Protein AF-A0AA96Q4U6-F1 (afdb_monomer_lite)

Secondary structure (DSSP, 8-state):
-HHHHHTHHHH--EEEPPHHHHHHHTTT-TT--TT-EEE-SHHHHHTHHHH--BPPEEEEEE-TTS-EEEEEEEE--B---EEEES--HHHHHHHHHHHHHHHHHHHHHHEES-S-----TT--TTT--EEHHHHHHHHHHTTSS-SSGGGSTT--HHHHHHHHHHHHHHHHHHHHHHHHHT-TTPPPGGGS-HHHHHHHHIIIIIIIIIIS--B-GGG--TTSHHHHHHHTS--S-HHHHHHHHHHTT-B-GGGG--S-S---HHHHHHHHHHHHHHHHHH-HHHHHHHHHHHHHTTSS-HHHHHHHHHHTTSSPP-HHHHHHHHHTSS-HHHHHHHHHHTTSS-HHHHTPSS--EEEEEE-TTT--EEEEEEES---GGGTSBS--HHHHHHHHH-TT-TTS-TTTT--B--GGGGHHHHHHHHHHTTSS-TT--EE--SB-TTS-SS--B-HHHHHHS----EE-HHHHHHTT-HHHHHHHHHHHT-BTTBGGG--HHHHHHHHHHHHHHTT-SS----SS--PPPB---S-HHHHTTT-TT-BB-HHHHHHHHHHHHTTSEEEPP-SEEEEE-TT--EEEE-PPPEEEE----HHHHHHHHHHHHHHHHH-GGGTT-SS--EEEEEEE---SSSPPEEEEEEEESSSS--EEEEEEETT-SSHHHHHHHHHHHHHHHTT-S-HHHH--SSPPPPP-----

Sequence (704 aa):
MRTANIFSHILGYTGKASQEEIDELQKENDEYTTADVIGKSGIEQYMETTLRGHNGSETLFVNNTGKVIEISERTEPTAGNDVYLSIDGEYQKAAYDILEQKIAGILYSKIENIREYVASEKSTASDIKIPIVDVYYALINNNIIDISHFQEDDATDLERSVYAKYLSRQEGVLSSIEAMLNNANAPAYKDASSDMKEYMSYIVNTYLMKTTGILNADKVDTKDATYVDWTKNEVINLSTYLNYAISKGWIDVSRLNLDTKYLNSQEAYTTLVGAIVDGLRTDNEFGKLVYKYMIKNDQLTGREVCLLLFDQKVLSYDDQAISGLQSGTVTAYAFIKEKIRNLEITPAQLALDPCSGSVVMVDPKDGTLLALVSYPGYDNNRLANTVDSAYYAQLNRDLSSPFYNHATQERTAPGSTFKPVSAIAGLEEGVISLGEYITDRGIFEDIQPSSPRCWIYTSSGATHGSINVVQALEHSCNYFFYEVGYRLGMTNSSRDSYNSDTSLARLSKYAKMFGFEDTTGLEIPETTPQFSDQDAVRSAIGQGSHAYSTAQLGRYVAAIANSGTVYDLTLLSKVTDSAGNLVQDYSPSIYNQVNISSTSWNAVHQGMRAVIESTASYKDMQIDAAGKTGTAQQSTSRPNHALFIGYAPYNDPQLALSCRIAFGYTSSNAAEVCRDIMKYYFNLENKDDILNGTASEAGSVIGD

pLDDT: mean 92.84, std 8.78, range [28.72, 98.88]

Foldseek 3Di:
DVLLFLCCQAAPFKAQDDPVNQVVVCVVPVQDDSRDIAGDAHCRNLCGVQQDWADKDWDFDADPVRHTDDIDDIGDIFGGWDFDFLADSVLSVLLQLLLQLLQLQLLLVQEDQDLDDDDDPLDFLLNHHDHVLLQLLLLVQLCVQPLVCLPDPLHDPLSVVVVVLLVVLLVVVLVVLLVQLVDQPRAFLVPDDPLVNVVLCCLPVPVCCPVQNQQPPVQDDCPDPLNCCVPPVSRHGSNVSVLVCVVSVRGDLVSLDDPDPDDDSVRSSVSSSVCSSVVCSPDSNNSSSSVSVCPSVVVQDLLSSVVSCPSVVLDPDDPVLNVCSVVVVDDSSNVVSVCSFLCSPTLQSSLDPFQWKWKWKAFLVFGRTHYTGTPRGDNNVCCHHDHPVVVVVSCVSRSSNRVDRQQFAFKFQQFQLLLLLLLQLLDQVVVFHQPAWDAWPQWQPLDPPDIDGWPCCSVPVDTPGIDGLLVCLQVVTLRVLLSSLQSQQDDPSDSVNGDNVSSLVSSVVSCVLLVQQAGLQESGDGDGWDQAPDGSSQSSRRDHPGIGGQSSSQQNQSCLQNVFFRWRYYRGAFIAGPVRHTPGGDRIDGPHGDDGDPVSSVSSLSSQQSNLCPQPLNVPPPARKGKGWGWGDPDRNAATKAKMWIFDRSVNTRMTMIMIGHSSRYNSSRVNSVNLSVCVVVVVDDSCVSSVSGNDNNPDPDPD

Structure (mmCIF, N/CA/C/O backbone):
data_AF-A0AA96Q4U6-F1
#
_entry.id   AF-A0AA96Q4U6-F1
#
loop_
_atom_site.group_PDB
_atom_site.id
_atom_site.type_symbol
_atom_site.label_atom_id
_atom_site.label_alt_id
_atom_site.label_comp_id
_atom_site.label_asym_id
_atom_site.label_entity_id
_atom_site.label_seq_id
_atom_site.pdbx_PDB_ins_code
_atom_site.Cartn_x
_atom_site.Cartn_y
_atom_site.Cartn_z
_atom_site.occupancy
_atom_site.B_iso_or_equiv
_atom_site.auth_seq_id
_atom_site.auth_comp_id
_atom_site.auth_asym_id
_atom_site.auth_atom_id
_atom_site.pdbx_PDB_model_num
ATOM 1 N N . MET A 1 1 ? -20.087 -13.493 -0.756 1.00 47.00 1 MET A N 1
ATOM 2 C CA . MET A 1 1 ? -19.405 -12.517 0.120 1.00 47.00 1 MET A CA 1
ATOM 3 C C . MET A 1 1 ? -17.989 -12.229 -0.367 1.00 47.00 1 MET A C 1
ATOM 5 O O . MET A 1 1 ? -17.810 -11.139 -0.873 1.00 47.00 1 MET A O 1
ATOM 9 N N . ARG A 1 2 ? -17.020 -13.167 -0.361 1.00 66.50 2 ARG A N 1
ATOM 10 C CA . ARG A 1 2 ? -15.617 -12.862 -0.756 1.00 66.50 2 ARG A CA 1
ATOM 11 C C . ARG A 1 2 ? -15.449 -12.256 -2.161 1.00 66.50 2 ARG A C 1
ATOM 13 O O . ARG A 1 2 ? -14.654 -11.345 -2.324 1.00 66.50 2 ARG A O 1
ATOM 20 N N . THR A 1 3 ? -16.236 -12.696 -3.148 1.00 72.25 3 THR A N 1
ATOM 21 C CA . THR A 1 3 ? -16.181 -12.156 -4.520 1.00 72.25 3 THR A CA 1
ATOM 22 C C . THR A 1 3 ? -16.475 -10.655 -4.581 1.00 72.25 3 THR A C 1
ATOM 24 O O . THR A 1 3 ? -15.819 -9.959 -5.334 1.00 72.25 3 THR A O 1
ATOM 27 N N . ALA A 1 4 ? -17.399 -10.130 -3.772 1.00 80.50 4 ALA A N 1
ATOM 28 C CA . ALA A 1 4 ? -17.767 -8.711 -3.806 1.00 80.50 4 ALA A CA 1
ATOM 29 C C . ALA A 1 4 ? -16.575 -7.791 -3.499 1.00 80.50 4 ALA A C 1
ATOM 31 O O . ALA A 1 4 ? -16.336 -6.816 -4.205 1.00 80.50 4 ALA A O 1
ATOM 32 N N . ASN A 1 5 ? -15.772 -8.181 -2.506 1.00 88.94 5 ASN A N 1
ATOM 33 C CA . ASN A 1 5 ? -14.588 -7.442 -2.077 1.00 88.94 5 ASN A CA 1
ATOM 34 C C . ASN A 1 5 ? -13.533 -7.355 -3.185 1.00 88.94 5 ASN A C 1
ATOM 36 O O . ASN A 1 5 ? -12.894 -6.329 -3.358 1.00 88.94 5 ASN A O 1
ATOM 40 N N . ILE A 1 6 ? -13.364 -8.421 -3.963 1.00 94.44 6 ILE A N 1
ATOM 41 C CA . ILE A 1 6 ? -12.287 -8.544 -4.956 1.00 94.44 6 ILE A CA 1
ATOM 42 C C . ILE A 1 6 ? -12.471 -7.588 -6.145 1.00 94.44 6 ILE A C 1
ATOM 44 O O . ILE A 1 6 ? -11.493 -7.157 -6.760 1.00 94.44 6 ILE A O 1
ATOM 48 N N . PHE A 1 7 ? -13.722 -7.258 -6.472 1.00 95.94 7 PHE A N 1
ATOM 49 C CA . PHE A 1 7 ? -14.072 -6.421 -7.621 1.00 95.94 7 PHE A CA 1
ATOM 50 C C . PHE A 1 7 ? -14.564 -5.027 -7.216 1.00 95.94 7 PHE A C 1
ATOM 52 O O . PHE A 1 7 ? -14.963 -4.255 -8.087 1.00 95.94 7 PHE A O 1
ATOM 59 N N . SER A 1 8 ? -14.534 -4.677 -5.925 1.00 94.38 8 SER A N 1
ATOM 60 C CA . SER A 1 8 ? -15.188 -3.472 -5.403 1.00 94.38 8 SER A CA 1
ATOM 61 C C . SER A 1 8 ? -14.695 -2.181 -6.049 1.00 94.38 8 SER A C 1
ATOM 63 O O . SER A 1 8 ? -15.501 -1.316 -6.369 1.00 94.38 8 SER A O 1
ATOM 65 N N . HIS A 1 9 ? -13.389 -2.052 -6.299 1.00 95.38 9 HIS A N 1
ATOM 66 C CA . HIS A 1 9 ? -12.822 -0.855 -6.936 1.00 95.38 9 HIS A CA 1
ATOM 67 C C . HIS A 1 9 ? -12.982 -0.823 -8.458 1.00 95.38 9 HIS A C 1
ATOM 69 O O . HIS A 1 9 ? -12.814 0.241 -9.047 1.00 95.38 9 HIS A O 1
ATOM 75 N N . ILE A 1 10 ? -13.277 -1.967 -9.085 1.00 96.94 10 ILE A N 1
ATOM 76 C CA . ILE A 1 10 ? -13.536 -2.064 -10.527 1.00 96.94 10 ILE A CA 1
ATOM 77 C C . ILE A 1 10 ? -15.012 -1.767 -10.783 1.00 96.94 10 ILE A C 1
ATOM 79 O O . ILE A 1 10 ? -15.342 -0.818 -11.483 1.00 96.94 10 ILE A O 1
ATOM 83 N N . LEU A 1 11 ? -15.907 -2.559 -10.190 1.00 95.81 11 LEU A N 1
ATOM 84 C CA . LEU A 1 11 ? -17.345 -2.437 -10.415 1.00 95.81 11 LEU A CA 1
ATOM 85 C C . LEU A 1 11 ? -17.906 -1.184 -9.745 1.00 95.81 11 LEU A C 1
ATOM 87 O O . LEU A 1 11 ? -18.653 -0.441 -10.368 1.00 95.81 11 LEU A O 1
ATOM 91 N N . GLY A 1 12 ? -17.502 -0.918 -8.503 1.00 94.25 12 GLY A N 1
ATOM 92 C CA . GLY A 1 12 ? -18.131 0.097 -7.670 1.00 94.25 12 GLY A CA 1
ATOM 93 C C . GLY A 1 12 ? -19.482 -0.363 -7.129 1.00 94.25 12 GLY A C 1
ATOM 94 O O . GLY A 1 12 ? -19.689 -1.552 -6.872 1.00 94.25 12 GLY A O 1
ATOM 95 N N . TYR A 1 13 ? -20.383 0.584 -6.887 1.00 93.31 13 TYR A N 1
ATOM 96 C CA . TYR A 1 13 ? -21.721 0.328 -6.348 1.00 93.31 13 TYR A CA 1
ATOM 97 C C . TYR A 1 13 ? -22.710 1.398 -6.802 1.00 93.31 13 TYR A C 1
ATOM 99 O O . TYR A 1 13 ? -22.313 2.500 -7.179 1.00 93.31 13 TYR A O 1
ATOM 107 N N . THR A 1 14 ? -24.000 1.090 -6.697 1.00 94.06 14 THR A N 1
ATOM 108 C CA . THR A 1 14 ? -25.098 2.022 -6.970 1.00 94.06 14 THR A CA 1
ATOM 109 C C . THR A 1 14 ? -25.696 2.589 -5.681 1.00 94.06 14 THR A C 1
ATOM 111 O O . THR A 1 14 ? -25.576 2.002 -4.608 1.00 94.06 14 THR A O 1
ATOM 114 N N . GLY A 1 15 ? -26.380 3.726 -5.745 1.00 91.62 15 GLY A N 1
ATOM 115 C CA . GLY A 1 15 ? -27.044 4.325 -4.589 1.00 91.62 15 GLY A CA 1
ATOM 116 C C . GLY A 1 15 ? -27.998 5.448 -4.974 1.00 91.62 15 GLY A C 1
ATOM 117 O O . GLY A 1 15 ? -28.030 5.886 -6.121 1.00 91.62 15 GLY A O 1
ATOM 118 N N . LYS A 1 16 ? -28.775 5.939 -4.004 1.00 90.56 16 LYS A N 1
ATOM 119 C CA . LYS A 1 16 ? -29.707 7.056 -4.228 1.00 90.56 16 LYS A CA 1
ATOM 120 C C . LYS A 1 16 ? -28.988 8.291 -4.756 1.00 90.56 16 LYS A C 1
ATOM 122 O O . LYS A 1 16 ? -27.974 8.702 -4.186 1.00 90.56 16 LYS A O 1
ATOM 127 N N . ALA A 1 17 ? -29.529 8.897 -5.802 1.00 87.88 17 ALA A N 1
ATOM 128 C CA . ALA A 1 17 ? -28.967 10.104 -6.381 1.00 87.88 17 ALA A CA 1
ATOM 129 C C . ALA A 1 17 ? -29.131 11.327 -5.458 1.00 87.88 17 ALA A C 1
ATOM 131 O O . ALA A 1 17 ? -30.186 11.548 -4.860 1.00 87.88 17 ALA A O 1
ATOM 132 N N . SER A 1 18 ? -28.072 12.123 -5.330 1.00 89.56 18 SER A N 1
ATOM 133 C CA . SER A 1 18 ? -28.140 13.477 -4.783 1.00 89.56 18 SER A CA 1
ATOM 134 C C . SER A 1 18 ? -28.678 14.438 -5.844 1.00 89.56 18 SER A C 1
ATOM 136 O O . SER A 1 18 ? -28.664 14.132 -7.035 1.00 89.56 18 SER A O 1
ATOM 138 N N . GLN A 1 19 ? -29.148 15.616 -5.425 1.00 90.94 19 GLN A N 1
ATOM 139 C CA . GLN A 1 19 ? -29.633 16.619 -6.377 1.00 90.94 19 GLN A CA 1
ATOM 140 C C . GLN A 1 19 ? -28.539 17.038 -7.371 1.00 90.94 19 GLN A C 1
ATOM 142 O O . GLN A 1 19 ? -28.826 17.188 -8.550 1.00 90.94 19 GLN A O 1
ATOM 147 N N . GLU A 1 20 ? -27.293 17.169 -6.909 1.00 91.00 20 GLU A N 1
ATOM 148 C CA . GLU A 1 20 ? -26.158 17.569 -7.747 1.00 91.00 20 GLU A CA 1
ATOM 149 C C . GLU A 1 20 ? -25.871 16.538 -8.849 1.00 91.00 20 GLU A C 1
ATOM 151 O O . GLU A 1 20 ? -25.726 16.908 -10.010 1.00 91.00 20 GLU A O 1
ATOM 156 N N . GLU A 1 21 ? -25.871 15.243 -8.516 1.00 91.81 21 GLU A N 1
ATOM 157 C CA . GLU A 1 21 ? -25.662 14.173 -9.504 1.00 91.81 21 GLU A CA 1
ATOM 158 C C . GLU A 1 21 ? -26.808 14.105 -10.522 1.00 91.81 21 GLU A C 1
ATOM 160 O O . GLU A 1 21 ? -26.571 13.878 -11.705 1.00 91.81 21 GLU A O 1
ATOM 165 N N . ILE A 1 22 ? -28.053 14.338 -10.088 1.00 91.56 22 ILE A N 1
ATOM 166 C CA . ILE A 1 22 ? -29.197 14.413 -11.006 1.00 91.56 22 ILE A CA 1
ATOM 167 C C . ILE A 1 22 ? -29.066 15.604 -11.947 1.00 91.56 22 ILE A C 1
ATOM 169 O O . ILE A 1 22 ? -29.265 15.437 -13.145 1.00 91.56 22 ILE A O 1
ATOM 173 N N . ASP A 1 23 ? -28.696 16.780 -11.442 1.00 92.06 23 ASP A N 1
ATOM 174 C CA . ASP A 1 23 ? -28.513 17.974 -12.271 1.00 92.06 23 ASP A CA 1
ATOM 175 C C . ASP A 1 23 ? -27.412 17.767 -13.330 1.00 92.06 23 ASP A C 1
ATOM 177 O O . ASP A 1 23 ? -27.465 18.351 -14.416 1.00 92.06 23 ASP A O 1
ATOM 181 N N . GLU A 1 24 ? -26.398 16.946 -13.038 1.00 91.38 24 GLU A N 1
ATOM 182 C CA . GLU A 1 24 ? -25.377 16.547 -14.008 1.00 91.38 24 GLU A CA 1
ATOM 183 C C . GLU A 1 24 ? -25.904 15.544 -15.030 1.00 91.38 24 GLU A C 1
ATOM 185 O O . GLU A 1 24 ? -25.789 15.794 -16.230 1.00 91.38 24 GLU A O 1
ATOM 190 N N . LEU A 1 25 ? -26.535 14.463 -14.576 1.00 91.50 25 LEU A N 1
ATOM 191 C CA . LEU A 1 25 ? -27.062 13.412 -15.443 1.00 91.50 25 LEU A CA 1
ATOM 192 C C . LEU A 1 25 ? -28.207 13.907 -16.348 1.00 91.50 25 LEU A C 1
ATOM 194 O O . LEU A 1 25 ? -28.315 13.488 -17.501 1.00 91.50 25 LEU A O 1
ATOM 198 N N . GLN A 1 26 ? -29.010 14.870 -15.881 1.00 91.56 26 GLN A N 1
ATOM 199 C CA . GLN A 1 26 ? -30.069 15.522 -16.662 1.00 91.56 26 GLN A CA 1
ATOM 200 C C . GLN A 1 26 ? -29.553 16.334 -17.856 1.00 91.56 26 GLN A C 1
ATOM 202 O O . GLN A 1 26 ? -30.329 16.653 -18.757 1.00 91.56 26 GLN A O 1
ATOM 207 N N . LYS A 1 27 ? -28.254 16.657 -17.908 1.00 90.44 27 LYS A N 1
ATOM 208 C CA . LYS A 1 27 ? -27.647 17.289 -19.093 1.00 90.44 27 LYS A CA 1
ATOM 209 C C . LYS A 1 27 ? -27.564 16.321 -20.273 1.00 90.44 27 LYS A C 1
ATOM 211 O O . LYS A 1 27 ? -27.566 16.776 -21.415 1.00 90.44 27 LYS A O 1
ATOM 216 N N . GLU A 1 28 ? -27.478 15.021 -19.996 1.00 86.81 28 GLU A N 1
ATOM 217 C CA . GLU A 1 28 ? -27.397 13.959 -21.002 1.00 86.81 28 GLU A CA 1
ATOM 218 C C . GLU A 1 28 ? -28.743 13.252 -21.204 1.00 86.81 28 GLU A C 1
ATOM 220 O O . GLU A 1 28 ? -29.083 12.905 -22.334 1.00 86.81 28 GLU A O 1
ATOM 225 N N . ASN A 1 29 ? -29.526 13.071 -20.135 1.00 85.25 29 ASN A N 1
ATOM 226 C CA . ASN A 1 29 ? -30.834 12.419 -20.173 1.00 85.25 29 ASN A CA 1
ATOM 227 C C . ASN A 1 29 ? -31.803 13.058 -19.155 1.00 85.25 29 ASN A C 1
ATOM 229 O O . ASN A 1 29 ? -31.653 12.892 -17.948 1.00 85.25 29 ASN A O 1
ATOM 233 N N . ASP A 1 30 ? -32.840 13.754 -19.620 1.00 86.31 30 ASP A N 1
ATOM 234 C CA . ASP A 1 30 ? -33.789 14.481 -18.764 1.00 86.31 30 ASP A CA 1
ATOM 235 C C . ASP A 1 30 ? -34.751 13.579 -17.961 1.00 86.31 30 ASP A C 1
ATOM 237 O O . ASP A 1 30 ? -35.470 14.072 -17.090 1.00 86.31 30 ASP A O 1
ATOM 241 N N . GLU A 1 31 ? -34.722 12.257 -18.172 1.00 87.75 31 GLU A N 1
ATOM 242 C CA . GLU A 1 31 ? -35.517 11.270 -17.428 1.00 87.75 31 GLU A CA 1
ATOM 243 C C . GLU A 1 31 ? -34.973 10.982 -16.015 1.00 87.75 31 GLU A C 1
ATOM 245 O O . GLU A 1 31 ? -35.598 10.245 -15.251 1.00 87.75 31 GLU A O 1
ATOM 250 N N . TYR A 1 32 ? -33.785 11.479 -15.649 1.00 90.62 32 TYR A N 1
ATOM 251 C CA . TYR A 1 32 ? -33.234 11.303 -14.296 1.00 90.62 32 TYR A CA 1
ATOM 252 C C . TYR A 1 32 ? -34.037 12.075 -13.244 1.00 90.62 32 TYR A C 1
ATOM 254 O O . TYR A 1 32 ? -34.384 13.240 -13.419 1.00 90.62 32 TYR A O 1
ATOM 262 N N . THR A 1 33 ? -34.293 11.443 -12.104 1.00 88.69 33 THR A N 1
ATOM 263 C CA . THR A 1 33 ? -34.992 12.015 -10.953 1.00 88.69 33 THR A CA 1
ATOM 264 C C . THR A 1 33 ? -34.290 11.634 -9.653 1.00 88.69 33 THR A C 1
ATOM 266 O O . THR A 1 33 ? -33.616 10.614 -9.562 1.00 88.69 33 THR A O 1
ATOM 269 N N . THR A 1 34 ? -34.505 12.396 -8.580 1.00 85.75 34 THR A N 1
ATOM 270 C CA . THR A 1 34 ? -33.935 12.085 -7.252 1.00 85.75 34 THR A CA 1
ATOM 271 C C . THR A 1 34 ? -34.485 10.805 -6.613 1.00 85.75 34 THR A C 1
ATOM 273 O O . THR A 1 34 ? -33.999 10.379 -5.564 1.00 85.75 34 THR A O 1
ATOM 276 N N . ALA A 1 35 ? -35.499 10.182 -7.220 1.00 86.38 35 ALA A N 1
ATOM 277 C CA . ALA A 1 35 ? -35.979 8.866 -6.823 1.00 86.38 35 ALA A CA 1
ATOM 278 C C . ALA A 1 35 ? -35.121 7.723 -7.397 1.00 86.38 35 ALA A C 1
ATOM 280 O O . ALA A 1 35 ? -35.230 6.598 -6.905 1.00 86.38 35 ALA A O 1
ATOM 281 N N . ASP A 1 36 ? -34.283 8.002 -8.400 1.00 89.25 36 ASP A N 1
ATOM 282 C CA . ASP A 1 36 ? -33.477 6.996 -9.080 1.00 89.25 36 ASP A CA 1
ATOM 283 C C . ASP A 1 36 ? -32.274 6.539 -8.240 1.00 89.25 36 ASP A C 1
ATOM 285 O O . ASP A 1 36 ? -31.719 7.254 -7.392 1.00 89.25 36 ASP A O 1
ATOM 289 N N . VAL A 1 37 ? -31.877 5.297 -8.503 1.00 90.75 37 VAL A N 1
ATOM 290 C CA . VAL A 1 37 ? -30.629 4.702 -8.036 1.00 90.75 37 VAL A CA 1
ATOM 291 C C . VAL A 1 37 ? -29.649 4.750 -9.199 1.00 90.75 37 VAL A C 1
ATOM 293 O O . VAL A 1 37 ? -29.971 4.259 -10.274 1.00 90.75 37 VAL A O 1
ATOM 296 N N . ILE A 1 38 ? -28.479 5.333 -8.958 1.00 94.00 38 ILE A N 1
ATOM 297 C CA . ILE A 1 38 ? -27.436 5.568 -9.963 1.00 94.00 38 ILE A CA 1
ATOM 298 C C . ILE A 1 38 ? -26.108 4.978 -9.491 1.00 94.00 38 ILE A C 1
ATOM 300 O O . ILE A 1 38 ? -25.899 4.805 -8.284 1.00 94.00 38 ILE A O 1
ATOM 304 N N . GLY A 1 39 ? -25.187 4.715 -10.406 1.00 94.81 39 GLY A N 1
ATOM 305 C CA . GLY A 1 39 ? -23.801 4.384 -10.119 1.00 94.81 39 GLY A CA 1
ATOM 306 C C . GLY A 1 39 ? -23.090 5.475 -9.315 1.00 94.81 39 GLY A C 1
ATOM 307 O O . GLY A 1 39 ? -23.143 6.659 -9.640 1.00 94.81 39 GLY A O 1
ATOM 308 N N . LYS A 1 40 ? -22.416 5.075 -8.233 1.00 93.25 40 LYS A N 1
ATOM 309 C CA . LYS A 1 40 ? -21.709 5.966 -7.290 1.00 93.25 40 LYS A CA 1
ATOM 310 C C . LYS A 1 40 ? -20.198 5.884 -7.368 1.00 93.25 40 LYS A C 1
ATOM 312 O O . LYS A 1 40 ? -19.512 6.780 -6.889 1.00 93.25 40 LYS A O 1
ATOM 317 N N . SER A 1 41 ? -19.682 4.781 -7.886 1.00 94.25 41 SER A N 1
ATOM 318 C CA . SER A 1 41 ? -18.254 4.568 -8.088 1.00 94.25 41 SER A CA 1
ATOM 319 C C . SER A 1 41 ? -18.026 3.513 -9.165 1.00 94.25 41 SER A C 1
ATOM 321 O O . SER A 1 41 ? -18.970 2.838 -9.575 1.00 94.25 41 SER A O 1
ATOM 323 N N . GLY A 1 42 ? -16.770 3.352 -9.588 1.00 95.69 42 GLY A N 1
ATOM 324 C CA . GLY A 1 42 ? -16.358 2.291 -10.506 1.00 95.69 42 GLY A CA 1
ATOM 325 C C . GLY A 1 42 ? -17.030 2.378 -11.877 1.00 95.69 42 GLY A C 1
ATOM 326 O O . GLY A 1 42 ? -17.460 3.448 -12.313 1.00 95.69 42 GLY A O 1
ATOM 327 N N . ILE A 1 43 ? -17.130 1.229 -12.544 1.00 97.19 43 ILE A N 1
ATOM 328 C CA . ILE A 1 43 ? -17.813 1.103 -13.835 1.00 97.19 43 ILE A CA 1
ATOM 329 C C . ILE A 1 43 ? -19.307 1.420 -13.733 1.00 97.19 43 ILE A C 1
ATOM 331 O O . ILE A 1 43 ? -19.841 1.987 -14.680 1.00 97.19 43 ILE A O 1
ATOM 335 N N . GLU A 1 44 ? -19.959 1.140 -12.600 1.00 95.88 44 GLU A N 1
ATOM 336 C CA . GLU A 1 44 ? -21.367 1.512 -12.386 1.00 95.88 44 GLU A CA 1
ATOM 337 C C . GLU A 1 44 ? -21.572 3.020 -12.591 1.00 95.88 44 GLU A C 1
ATOM 339 O O . GLU A 1 44 ? -22.497 3.437 -13.275 1.00 95.88 44 GLU A O 1
ATOM 344 N N . GLN A 1 45 ? -20.678 3.855 -12.049 1.00 95.31 45 GLN A N 1
ATOM 345 C CA . GLN A 1 45 ? -20.743 5.306 -12.240 1.00 95.31 45 GLN A CA 1
ATOM 346 C C . GLN A 1 45 ? -20.301 5.735 -13.640 1.00 95.31 45 GLN A C 1
ATOM 348 O O . GLN A 1 45 ? -20.946 6.581 -14.254 1.00 95.31 45 GLN A O 1
ATOM 353 N N . TYR A 1 46 ? -19.192 5.184 -14.138 1.00 95.81 46 TYR A N 1
ATOM 354 C CA . TYR A 1 46 ? -18.628 5.610 -15.420 1.00 95.81 46 TYR A CA 1
ATOM 355 C C . TYR A 1 46 ? -19.553 5.283 -16.601 1.00 95.81 46 TYR A C 1
ATOM 357 O O . TYR A 1 46 ? -19.699 6.087 -17.517 1.00 95.81 46 TYR A O 1
ATOM 365 N N . MET A 1 47 ? -20.203 4.116 -16.565 1.00 96.12 47 MET A N 1
ATOM 366 C CA . MET A 1 47 ? -21.105 3.639 -17.614 1.00 96.12 47 MET A CA 1
ATOM 367 C C . MET A 1 47 ? -22.584 3.876 -17.282 1.00 96.12 47 MET A C 1
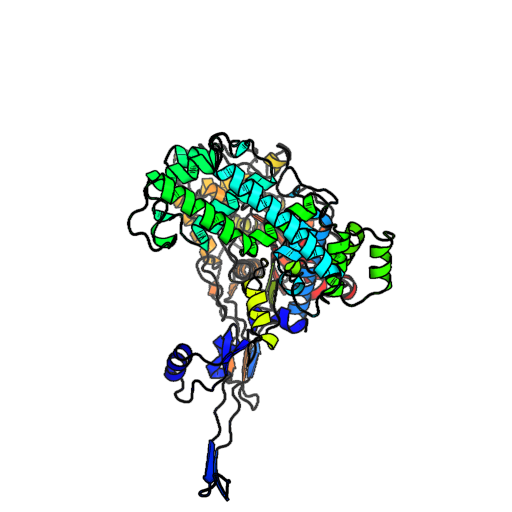ATOM 369 O O . MET A 1 47 ? -23.434 3.295 -17.952 1.00 96.12 47 MET A O 1
ATOM 373 N N . GLU A 1 48 ? -22.910 4.726 -16.300 1.00 94.94 48 GLU A N 1
ATOM 374 C CA . GLU A 1 48 ? -24.276 4.936 -15.787 1.00 94.94 48 GLU A CA 1
ATOM 375 C C . GLU A 1 48 ? -25.298 5.153 -16.914 1.00 94.94 48 GLU A C 1
ATOM 377 O O . GLU A 1 48 ? -26.288 4.438 -16.997 1.00 94.94 48 GLU A O 1
ATOM 382 N N . THR A 1 49 ? -25.043 6.066 -17.856 1.00 92.50 49 THR A N 1
ATOM 383 C CA . THR A 1 49 ? -25.982 6.348 -18.961 1.00 92.50 49 THR A CA 1
ATOM 384 C C . THR A 1 49 ? -26.085 5.230 -19.997 1.00 92.50 49 THR A C 1
ATOM 386 O O . THR A 1 49 ? -27.077 5.157 -20.715 1.00 92.50 49 THR A O 1
ATOM 389 N N . THR A 1 50 ? -25.087 4.348 -20.075 1.00 93.50 50 THR A N 1
ATOM 390 C CA . THR A 1 50 ? -25.099 3.169 -20.956 1.00 93.50 50 THR A CA 1
ATOM 391 C C . THR A 1 50 ? -25.814 1.989 -20.300 1.00 93.50 50 THR A C 1
ATOM 393 O O . THR A 1 50 ? -26.549 1.260 -20.968 1.00 93.50 50 THR A O 1
ATOM 396 N N . LEU A 1 51 ? -25.601 1.809 -18.995 1.00 94.12 51 LEU A N 1
ATOM 397 C CA . LEU A 1 51 ? -26.231 0.786 -18.162 1.00 94.12 51 LEU A CA 1
ATOM 398 C C . LEU A 1 51 ? -27.699 1.117 -17.884 1.00 94.12 51 LEU A C 1
ATOM 400 O O . LEU A 1 51 ? -28.535 0.216 -17.772 1.00 94.12 51 LEU A O 1
ATOM 404 N N . ARG A 1 52 ? -28.031 2.409 -17.791 1.00 89.62 52 ARG A N 1
ATOM 405 C CA . ARG A 1 52 ? -29.393 2.871 -17.566 1.00 89.62 52 ARG A CA 1
ATOM 406 C C . ARG A 1 52 ? -30.268 2.569 -18.779 1.00 89.62 52 ARG A C 1
ATOM 408 O O . ARG A 1 52 ? -30.014 3.009 -19.895 1.00 89.62 52 ARG A O 1
ATOM 415 N N . GLY A 1 53 ? -31.334 1.816 -18.526 1.00 87.94 53 GLY A N 1
ATOM 416 C CA . GLY A 1 53 ? -32.444 1.640 -19.459 1.00 87.94 53 GLY A CA 1
ATOM 417 C C . GLY A 1 53 ? -33.435 2.805 -19.423 1.00 87.94 53 GLY A C 1
ATOM 418 O O . GLY A 1 53 ? -33.235 3.783 -18.710 1.00 87.94 53 GLY A O 1
ATOM 419 N N . HIS A 1 54 ? -34.552 2.683 -20.137 1.00 87.88 54 HIS A N 1
ATOM 420 C CA . HIS A 1 54 ? -35.621 3.682 -20.083 1.00 87.88 54 HIS A CA 1
ATOM 421 C C . HIS A 1 54 ? -36.739 3.239 -19.151 1.00 87.88 54 HIS A C 1
ATOM 423 O O . HIS A 1 54 ? -37.213 2.096 -19.206 1.00 87.88 54 HIS A O 1
ATOM 429 N N . ASN A 1 55 ? -37.190 4.172 -18.317 1.00 87.12 55 ASN A N 1
ATOM 430 C CA . ASN A 1 55 ? -38.312 3.943 -17.423 1.00 87.12 55 ASN A CA 1
ATOM 431 C C . ASN A 1 55 ? -39.615 3.809 -18.229 1.00 87.12 55 ASN A C 1
ATOM 433 O O . ASN A 1 55 ? -39.916 4.608 -19.113 1.00 87.12 55 ASN A O 1
ATOM 437 N N . GLY A 1 56 ? -40.414 2.795 -17.897 1.00 86.88 56 GLY A N 1
ATOM 438 C CA . GLY A 1 56 ? -41.778 2.667 -18.405 1.00 86.88 56 GLY A CA 1
ATOM 439 C C . GLY A 1 56 ? -42.728 3.651 -17.719 1.00 86.88 56 GLY A C 1
ATOM 440 O O . GLY A 1 56 ? -42.393 4.274 -16.711 1.00 86.88 56 GLY A O 1
ATOM 441 N N . SER A 1 57 ? -43.951 3.760 -18.228 1.00 86.69 57 SER A N 1
ATOM 442 C CA . SER A 1 57 ? -44.996 4.600 -17.636 1.00 86.69 57 SER A CA 1
ATOM 443 C C . SER A 1 57 ? -46.349 3.901 -17.671 1.00 86.69 57 SER A C 1
ATOM 445 O O . SER A 1 57 ? -46.631 3.142 -18.593 1.00 86.69 57 SER A O 1
ATOM 447 N N . GLU A 1 58 ? -47.203 4.144 -16.676 1.00 89.06 58 GLU A N 1
ATOM 448 C CA . GLU A 1 58 ? -48.604 3.717 -16.704 1.00 89.06 58 GLU A CA 1
ATOM 449 C C . GLU A 1 58 ? -49.534 4.812 -16.164 1.00 89.06 58 GLU A C 1
ATOM 451 O O . GLU A 1 58 ? -49.257 5.436 -15.139 1.00 89.06 58 GLU A O 1
ATOM 456 N N . THR A 1 59 ? -50.655 5.051 -16.847 1.00 86.50 59 THR A N 1
ATOM 457 C CA . THR A 1 59 ? -51.664 6.036 -16.435 1.00 86.50 59 THR A CA 1
ATOM 458 C C . THR A 1 59 ? -52.802 5.346 -15.684 1.00 86.50 59 THR A C 1
ATOM 460 O O . THR A 1 59 ? -53.603 4.612 -16.275 1.00 86.50 59 THR A O 1
ATOM 463 N N . LEU A 1 60 ? -52.886 5.617 -14.376 1.00 87.75 60 LEU A N 1
ATOM 464 C CA . LEU A 1 60 ? -53.882 5.063 -13.455 1.00 87.75 60 LEU A CA 1
ATOM 465 C C . LEU A 1 60 ? -55.031 6.054 -13.213 1.00 87.75 60 LEU A C 1
ATOM 467 O O . LEU A 1 60 ? -54.819 7.155 -12.703 1.00 87.75 60 LEU A O 1
ATOM 471 N N . PHE A 1 61 ? -56.271 5.647 -13.479 1.00 83.56 61 PHE A N 1
ATOM 472 C CA . PHE A 1 61 ? -57.455 6.370 -13.017 1.00 83.56 61 PHE A CA 1
ATOM 473 C C . PHE A 1 61 ? -57.851 5.860 -11.636 1.00 83.56 61 PHE A C 1
ATOM 475 O O . PHE A 1 61 ? -58.097 4.667 -11.451 1.00 83.56 61 PHE A O 1
ATOM 482 N N . VAL A 1 62 ? -57.932 6.764 -10.659 1.00 86.75 62 VAL A N 1
ATOM 483 C CA . VAL A 1 62 ? -58.312 6.459 -9.273 1.00 86.75 62 VAL A CA 1
ATOM 484 C C . VAL A 1 62 ? -59.639 7.121 -8.916 1.00 86.75 62 VAL A C 1
ATOM 486 O O . VAL A 1 62 ? -59.961 8.206 -9.398 1.00 86.75 62 VAL A O 1
ATOM 489 N N . ASN A 1 63 ? -60.437 6.473 -8.069 1.00 86.69 63 ASN A N 1
ATOM 490 C CA . ASN A 1 63 ? -61.675 7.076 -7.577 1.00 86.69 63 ASN A CA 1
ATOM 491 C C . ASN A 1 63 ? -61.393 8.103 -6.464 1.00 86.69 63 ASN A C 1
ATOM 493 O O . ASN A 1 63 ? -60.271 8.259 -5.990 1.00 86.69 63 ASN A O 1
ATOM 497 N N . ASN A 1 64 ? -62.445 8.759 -5.975 1.00 83.38 64 ASN A N 1
ATOM 498 C CA . ASN A 1 64 ? -62.405 9.711 -4.857 1.00 83.38 64 ASN A CA 1
ATOM 499 C C . ASN A 1 64 ? -61.902 9.133 -3.512 1.00 83.38 64 ASN A C 1
ATOM 501 O O . ASN A 1 64 ? -61.741 9.888 -2.558 1.00 83.38 64 ASN A O 1
ATOM 505 N N . THR A 1 65 ? -61.646 7.823 -3.428 1.00 84.50 65 THR A N 1
ATOM 506 C CA . THR A 1 65 ? -61.020 7.149 -2.274 1.00 84.50 65 THR A CA 1
ATOM 507 C C . THR A 1 65 ? -59.578 6.692 -2.541 1.00 84.50 65 THR A C 1
ATOM 509 O O . THR A 1 65 ? -58.983 6.053 -1.680 1.00 84.50 65 THR A O 1
ATOM 512 N N . GLY A 1 66 ? -59.012 6.990 -3.719 1.00 81.12 66 GLY A N 1
ATOM 513 C CA . GLY A 1 66 ? -57.657 6.586 -4.119 1.00 81.12 66 GLY A CA 1
ATOM 514 C C . GLY A 1 66 ? -57.541 5.153 -4.654 1.00 81.12 66 GLY A C 1
ATOM 515 O O . GLY A 1 66 ? -56.433 4.667 -4.862 1.00 81.12 66 GLY A O 1
ATOM 516 N N . LYS A 1 67 ? -58.659 4.452 -4.886 1.00 83.06 67 LYS A N 1
ATOM 517 C CA . LYS A 1 67 ? -58.646 3.084 -5.423 1.00 83.06 67 LYS A CA 1
ATOM 518 C C . LYS A 1 67 ? -58.542 3.123 -6.946 1.00 83.06 67 LYS A C 1
ATOM 520 O O . LYS A 1 67 ? -59.374 3.765 -7.588 1.00 83.06 67 LYS A O 1
ATOM 525 N N . VAL A 1 68 ? -57.556 2.412 -7.494 1.00 84.44 68 VAL A N 1
ATOM 526 C CA . VAL A 1 68 ? -57.364 2.244 -8.943 1.00 84.44 68 VAL A CA 1
ATOM 527 C C . VAL A 1 68 ? -58.609 1.594 -9.545 1.00 84.44 68 VAL A C 1
ATOM 529 O O . VAL A 1 68 ? -59.056 0.542 -9.081 1.00 84.44 68 VAL A O 1
ATOM 532 N N . ILE A 1 69 ? -59.193 2.262 -10.535 1.00 83.00 69 ILE A N 1
ATOM 533 C CA . ILE A 1 69 ? -60.403 1.841 -11.245 1.00 83.00 69 ILE A CA 1
ATOM 534 C C . ILE A 1 69 ? -60.059 1.342 -12.649 1.00 83.00 69 ILE A C 1
ATOM 536 O O . ILE A 1 69 ? -60.698 0.413 -13.134 1.00 83.00 69 ILE A O 1
ATOM 540 N N . GLU A 1 70 ? -59.058 1.951 -13.287 1.00 83.19 70 GLU A N 1
ATOM 541 C CA . GLU A 1 70 ? -58.682 1.669 -14.670 1.00 83.19 70 GLU A CA 1
ATOM 542 C C . GLU A 1 70 ? -57.204 2.005 -14.908 1.00 83.19 70 GLU A C 1
ATOM 544 O O . GLU A 1 70 ? -56.697 2.996 -14.382 1.00 83.19 70 GLU A O 1
ATOM 549 N N . ILE A 1 71 ? -56.533 1.174 -15.706 1.00 80.44 71 ILE A N 1
ATOM 550 C CA . ILE A 1 71 ? -55.197 1.428 -16.258 1.00 80.44 71 ILE A CA 1
ATOM 551 C C . ILE A 1 71 ? -55.396 1.573 -17.764 1.00 80.44 71 ILE A C 1
ATOM 553 O O . ILE A 1 71 ? -55.983 0.681 -18.375 1.00 80.44 71 ILE A O 1
ATOM 557 N N . SER A 1 72 ? -54.969 2.693 -18.343 1.00 78.88 72 SER A N 1
ATOM 558 C CA . SER A 1 72 ? -55.265 3.024 -19.746 1.00 78.88 72 SER A CA 1
ATOM 559 C C . SER A 1 72 ? -54.030 2.934 -20.637 1.00 78.88 72 SER A C 1
ATOM 561 O O . SER A 1 72 ? -53.896 2.006 -21.431 1.00 78.88 72 SER A O 1
ATOM 563 N N . GLU A 1 73 ? -53.122 3.894 -20.490 1.00 81.25 73 GLU A N 1
ATOM 564 C CA . GLU A 1 73 ? -51.897 4.023 -21.272 1.00 81.25 73 GLU A CA 1
ATOM 565 C C . GLU A 1 73 ? -50.736 3.393 -20.510 1.00 81.25 73 GLU A C 1
ATOM 567 O O . GLU A 1 73 ? -50.508 3.744 -19.353 1.00 81.25 73 GLU A O 1
ATOM 572 N N . ARG A 1 74 ? -50.018 2.463 -21.148 1.00 87.31 74 ARG A N 1
ATOM 573 C CA . ARG A 1 74 ? -48.828 1.815 -20.594 1.00 87.31 74 ARG A CA 1
ATOM 574 C C . ARG A 1 74 ? -47.705 1.791 -21.628 1.00 87.31 74 ARG A C 1
ATOM 576 O O . ARG A 1 74 ? -47.908 1.323 -22.746 1.00 87.31 74 ARG A O 1
ATOM 583 N N . THR A 1 75 ? -46.531 2.251 -21.220 1.00 89.94 75 THR A N 1
ATOM 584 C CA . THR A 1 75 ? -45.260 2.129 -21.937 1.00 89.94 75 THR A CA 1
ATOM 585 C C . THR A 1 75 ? -44.382 1.169 -21.147 1.00 89.94 75 THR A C 1
ATOM 587 O O . THR A 1 75 ? -44.151 1.392 -19.959 1.00 89.94 75 THR A O 1
ATOM 590 N N . GLU A 1 76 ? -43.929 0.081 -21.767 1.00 89.38 76 GLU A N 1
ATOM 591 C CA . GLU A 1 76 ? -43.032 -0.864 -21.093 1.00 89.38 76 GLU A CA 1
ATOM 592 C C . GLU A 1 76 ? -41.631 -0.256 -20.922 1.00 89.38 76 GLU A C 1
ATOM 594 O O . GLU A 1 76 ? -41.168 0.439 -21.830 1.00 89.38 76 GLU A O 1
ATOM 599 N N . PRO A 1 77 ? -40.943 -0.520 -19.796 1.00 90.31 77 PRO A N 1
ATOM 600 C CA . PRO A 1 77 ? -39.545 -0.141 -19.640 1.00 90.31 77 PRO A CA 1
ATOM 601 C C . PRO A 1 77 ? -38.663 -0.903 -20.634 1.00 90.31 77 PRO A C 1
ATOM 603 O O . PRO A 1 77 ? -38.953 -2.051 -20.988 1.00 90.31 77 PRO A O 1
ATOM 606 N N . THR A 1 78 ? -37.548 -0.299 -21.036 1.00 90.50 78 THR A N 1
ATOM 607 C CA . THR A 1 78 ? -36.516 -0.976 -21.833 1.00 90.50 78 THR A CA 1
ATOM 608 C C . THR A 1 78 ? -35.257 -1.153 -21.004 1.00 90.50 78 THR A C 1
ATOM 610 O O . THR A 1 78 ? -34.853 -0.237 -20.294 1.00 90.50 78 THR A O 1
ATOM 613 N N . ALA A 1 79 ? -34.623 -2.321 -21.097 1.00 91.31 79 ALA A N 1
ATOM 614 C CA . ALA A 1 79 ? -33.326 -2.546 -20.467 1.00 91.31 79 ALA A CA 1
ATOM 615 C C . ALA A 1 79 ? -32.251 -1.640 -21.089 1.00 91.31 79 ALA A C 1
ATOM 617 O O . ALA A 1 79 ? -32.351 -1.282 -22.266 1.00 91.31 79 ALA A O 1
ATOM 618 N N . GLY A 1 80 ? -31.245 -1.284 -20.289 1.00 92.56 80 GLY A N 1
ATOM 619 C CA . GLY A 1 80 ? -30.029 -0.647 -20.787 1.00 92.56 80 GLY A CA 1
ATOM 620 C C . GLY A 1 80 ? -29.141 -1.636 -21.539 1.00 92.56 80 GLY A C 1
ATOM 621 O O . GLY A 1 80 ? -29.541 -2.771 -21.820 1.00 92.56 80 GLY A O 1
ATOM 622 N N . ASN A 1 81 ? -27.937 -1.191 -21.879 1.00 96.19 81 ASN A N 1
ATOM 623 C CA . ASN A 1 81 ? -26.961 -2.020 -22.573 1.00 96.19 81 ASN A CA 1
ATOM 624 C C . ASN A 1 81 ? -26.161 -2.887 -21.592 1.00 96.19 81 ASN A C 1
ATOM 626 O O . ASN A 1 81 ? -25.892 -2.488 -20.459 1.00 96.19 81 ASN A O 1
ATOM 630 N N . ASP A 1 82 ? -25.708 -4.042 -22.072 1.00 96.50 82 ASP A N 1
ATOM 631 C CA . ASP A 1 82 ? -24.790 -4.909 -21.341 1.00 96.50 82 ASP A CA 1
ATOM 632 C C . ASP A 1 82 ? -23.346 -4.441 -21.571 1.00 96.50 82 ASP A C 1
ATOM 634 O O . ASP A 1 82 ? -22.894 -4.287 -22.712 1.00 96.50 82 ASP A O 1
ATOM 638 N N . VAL A 1 83 ? -22.600 -4.245 -20.483 1.00 97.31 83 VAL A N 1
ATOM 639 C CA . VAL A 1 83 ? -21.183 -3.859 -20.504 1.00 97.31 83 VAL A CA 1
ATOM 640 C C . VAL A 1 83 ? -20.321 -5.072 -20.159 1.00 97.31 83 VAL A C 1
ATOM 642 O O . VAL A 1 83 ? -20.480 -5.687 -19.106 1.00 97.31 83 VAL A O 1
ATOM 645 N N . TYR A 1 84 ? -19.375 -5.404 -21.034 1.00 97.25 84 TYR A N 1
ATOM 646 C CA . TYR A 1 84 ? -18.395 -6.468 -20.824 1.00 97.25 84 TYR A CA 1
ATOM 647 C C . TYR A 1 84 ? -17.040 -5.860 -20.481 1.00 97.25 84 TYR A C 1
ATOM 649 O O . TYR A 1 84 ? -16.574 -4.961 -21.183 1.00 97.25 84 TYR A O 1
ATOM 657 N N . LEU A 1 85 ? -16.398 -6.382 -19.437 1.00 97.75 85 LEU A N 1
ATOM 658 C CA . LEU A 1 85 ? -15.078 -5.939 -18.993 1.00 97.75 85 LEU A CA 1
ATOM 659 C C . LEU A 1 85 ? -13.949 -6.743 -19.648 1.00 97.75 85 LEU A C 1
ATOM 661 O O . LEU A 1 85 ? -14.152 -7.885 -20.057 1.00 97.75 85 LEU A O 1
ATOM 665 N N . SER A 1 86 ? -12.759 -6.150 -19.711 1.00 97.12 86 SER A N 1
ATOM 666 C CA . SER A 1 86 ? -11.504 -6.808 -20.110 1.00 97.12 86 SER A CA 1
ATOM 667 C C . SER A 1 86 ? -10.961 -7.763 -19.036 1.00 97.12 86 SER A C 1
ATOM 669 O O . SER A 1 86 ? -10.200 -8.679 -19.343 1.00 97.12 86 SER A O 1
ATOM 671 N N . ILE A 1 87 ? -11.393 -7.573 -17.787 1.00 98.06 87 ILE A N 1
ATOM 672 C CA . ILE A 1 87 ? -10.916 -8.296 -16.607 1.00 98.06 87 ILE A CA 1
ATOM 673 C C . ILE A 1 87 ? -11.339 -9.767 -16.646 1.00 98.06 87 ILE A C 1
ATOM 675 O O . ILE A 1 87 ? -12.529 -10.089 -16.685 1.00 98.06 87 ILE A O 1
ATOM 679 N N . ASP A 1 88 ? -10.363 -10.664 -16.522 1.00 98.00 88 ASP A N 1
ATOM 680 C CA . ASP A 1 88 ? -10.613 -12.080 -16.284 1.00 98.00 88 ASP A CA 1
ATOM 681 C C . ASP A 1 88 ? -10.896 -12.303 -14.792 1.00 98.00 88 ASP A C 1
ATOM 683 O O . ASP A 1 88 ? -10.056 -12.063 -13.918 1.00 98.00 88 ASP A O 1
ATOM 687 N N . GLY A 1 89 ? -12.109 -12.768 -14.489 1.00 96.69 89 GLY A N 1
ATOM 688 C CA . GLY A 1 89 ? -12.558 -12.923 -13.109 1.00 96.69 89 GLY A CA 1
ATOM 689 C C . GLY A 1 89 ? -11.766 -13.955 -12.298 1.00 96.69 89 GLY A C 1
ATOM 690 O O . GLY A 1 89 ? -11.604 -13.783 -11.087 1.00 96.69 89 GLY A O 1
ATOM 691 N N . GLU A 1 90 ? -11.239 -15.001 -12.939 1.00 96.38 90 GLU A N 1
ATOM 692 C CA . GLU A 1 90 ? -10.448 -16.030 -12.261 1.00 96.38 90 GLU A CA 1
ATOM 693 C C . GLU A 1 90 ? -9.033 -15.522 -11.971 1.00 96.38 90 GLU A C 1
ATOM 695 O O . GLU A 1 90 ? -8.524 -15.738 -10.868 1.00 96.38 90 GLU A O 1
ATOM 700 N N . TYR A 1 91 ? -8.416 -14.788 -12.904 1.00 97.62 91 TYR A N 1
ATOM 701 C CA . TYR A 1 91 ? -7.109 -14.162 -12.673 1.00 97.62 91 TYR A CA 1
ATOM 702 C C . TYR A 1 91 ? -7.176 -13.039 -11.638 1.00 97.62 91 TYR A C 1
ATOM 704 O O . TYR A 1 91 ? -6.321 -12.997 -10.752 1.00 97.62 91 TYR A O 1
ATOM 712 N N . GLN A 1 92 ? -8.210 -12.191 -11.674 1.00 98.31 92 GLN A N 1
ATOM 713 C CA . GLN A 1 92 ? -8.443 -11.163 -10.655 1.00 98.31 92 GLN A CA 1
ATOM 714 C C . GLN A 1 92 ? -8.535 -11.782 -9.255 1.00 98.31 92 GLN A C 1
ATOM 716 O O . GLN A 1 92 ? -7.862 -11.334 -8.324 1.00 98.31 92 GLN A O 1
ATOM 721 N N . LYS A 1 93 ? -9.348 -12.835 -9.102 1.00 97.44 93 LYS A N 1
ATOM 722 C CA . LYS A 1 93 ? -9.528 -13.527 -7.823 1.00 97.44 93 LYS A CA 1
ATOM 723 C C . LYS A 1 93 ? -8.247 -14.205 -7.351 1.00 97.44 93 LYS A C 1
ATOM 725 O O . LYS A 1 93 ? -7.863 -14.028 -6.199 1.00 97.44 93 LYS A O 1
ATOM 730 N N . ALA A 1 94 ? -7.573 -14.944 -8.230 1.00 97.56 94 ALA A N 1
ATOM 731 C CA . ALA A 1 94 ? -6.331 -15.623 -7.883 1.00 97.56 94 ALA A CA 1
ATOM 732 C C . ALA A 1 94 ? -5.244 -14.626 -7.460 1.00 97.56 94 ALA A C 1
ATOM 734 O O . ALA A 1 94 ? -4.600 -14.827 -6.435 1.00 97.56 94 ALA A O 1
ATOM 735 N N . ALA A 1 95 ? -5.069 -13.526 -8.197 1.00 98.38 95 ALA A N 1
ATOM 736 C CA . ALA A 1 95 ? -4.092 -12.497 -7.858 1.00 98.38 95 ALA A CA 1
ATOM 737 C C . ALA A 1 95 ? -4.422 -11.785 -6.533 1.00 98.38 95 ALA A C 1
ATOM 739 O O . ALA A 1 95 ? -3.508 -11.537 -5.745 1.00 98.38 95 ALA A O 1
ATOM 740 N N . TYR A 1 96 ? -5.703 -11.509 -6.252 1.00 98.19 96 TYR A N 1
ATOM 741 C CA . TYR A 1 96 ? -6.145 -10.958 -4.964 1.00 98.19 96 TYR A CA 1
ATOM 742 C C . TYR A 1 96 ? -5.827 -11.910 -3.804 1.00 98.19 96 TYR A C 1
ATOM 744 O O . TYR A 1 96 ? -5.201 -11.503 -2.825 1.00 98.19 96 TYR A O 1
ATOM 752 N N . ASP A 1 97 ? -6.207 -13.183 -3.927 1.00 97.00 97 ASP A N 1
ATOM 753 C CA . ASP A 1 97 ? -6.022 -14.176 -2.868 1.00 97.00 97 ASP A CA 1
ATOM 754 C C . ASP A 1 97 ? -4.524 -14.479 -2.634 1.00 97.00 97 ASP A C 1
ATOM 756 O O . ASP A 1 97 ? -4.082 -14.545 -1.487 1.00 97.00 97 ASP A O 1
ATOM 760 N N . ILE A 1 98 ? -3.705 -14.583 -3.693 1.00 97.94 98 ILE A N 1
ATOM 761 C CA . ILE A 1 98 ? -2.239 -14.742 -3.579 1.00 97.94 98 ILE A CA 1
ATOM 762 C C . ILE A 1 98 ? -1.622 -13.547 -2.841 1.00 97.94 98 ILE A C 1
ATOM 764 O O . ILE A 1 98 ? -0.775 -13.732 -1.960 1.00 97.94 98 ILE A O 1
ATOM 768 N N . LEU A 1 99 ? -2.041 -12.324 -3.181 1.00 98.31 99 LEU A N 1
ATOM 769 C CA . LEU A 1 99 ? -1.557 -11.109 -2.533 1.00 98.31 99 LEU A CA 1
ATOM 770 C C . LEU A 1 99 ? -1.934 -11.082 -1.042 1.00 98.31 99 LEU A C 1
ATOM 772 O O . LEU A 1 99 ? -1.062 -10.846 -0.207 1.00 98.31 99 LEU A O 1
ATOM 776 N N . GLU A 1 100 ? -3.190 -11.378 -0.694 1.00 97.62 100 GLU A N 1
ATOM 777 C CA . GLU A 1 100 ? -3.665 -11.443 0.696 1.00 97.62 100 GLU A CA 1
ATOM 778 C C . GLU A 1 100 ? -2.885 -12.485 1.513 1.00 97.62 100 GLU A C 1
ATOM 780 O O . GLU A 1 100 ? -2.358 -12.172 2.586 1.00 97.62 100 GLU A O 1
ATOM 785 N N . GLN A 1 101 ? -2.729 -13.703 0.979 1.00 97.12 101 GLN A N 1
ATOM 786 C CA . GLN A 1 101 ? -1.943 -14.767 1.610 1.00 97.12 101 GLN A CA 1
ATOM 787 C C . GLN A 1 101 ? -0.487 -14.341 1.830 1.00 97.12 101 GLN A C 1
ATOM 789 O O . GLN A 1 101 ? 0.097 -14.651 2.875 1.00 97.12 101 GLN A O 1
ATOM 794 N N . LYS A 1 102 ? 0.117 -13.620 0.874 1.00 97.25 102 LYS A N 1
ATOM 795 C CA . LYS A 1 102 ? 1.490 -13.125 1.023 1.00 97.25 102 LYS A CA 1
ATOM 796 C C . LYS A 1 102 ? 1.590 -12.057 2.100 1.00 97.25 102 LYS A C 1
ATOM 798 O O . LYS A 1 102 ? 2.470 -12.156 2.952 1.00 97.25 102 LYS A O 1
ATOM 803 N N . ILE A 1 103 ? 0.692 -11.074 2.103 1.00 97.69 103 ILE A N 1
ATOM 804 C CA . ILE A 1 103 ? 0.662 -10.012 3.118 1.00 97.69 103 ILE A CA 1
ATOM 805 C C . ILE A 1 103 ? 0.492 -10.624 4.516 1.00 97.69 103 ILE A C 1
ATOM 807 O O . ILE A 1 103 ? 1.260 -10.296 5.423 1.00 97.69 103 ILE A O 1
ATOM 811 N N . ALA A 1 104 ? -0.422 -11.585 4.679 1.00 97.06 104 ALA A N 1
ATOM 812 C CA . ALA A 1 104 ? -0.593 -12.320 5.931 1.00 97.06 104 ALA A CA 1
ATOM 813 C C . ALA A 1 104 ? 0.660 -13.113 6.325 1.00 97.06 104 ALA A C 1
ATOM 815 O O . ALA A 1 104 ? 1.043 -13.116 7.494 1.00 97.06 104 ALA A O 1
ATOM 816 N N . GLY A 1 105 ? 1.344 -13.731 5.357 1.00 96.31 105 GLY A N 1
ATOM 817 C CA . GLY A 1 105 ? 2.620 -14.422 5.560 1.00 96.31 105 GLY A CA 1
ATOM 818 C C . GLY A 1 105 ? 3.725 -13.511 6.086 1.00 96.31 105 GLY A C 1
ATOM 819 O O . GLY A 1 105 ? 4.409 -13.844 7.060 1.00 96.31 105 GLY A O 1
ATOM 820 N N . ILE A 1 106 ? 3.867 -12.325 5.486 1.00 95.62 106 ILE A N 1
ATOM 821 C CA . ILE A 1 106 ? 4.820 -11.306 5.939 1.00 95.62 106 ILE A CA 1
ATOM 822 C C . ILE A 1 106 ? 4.473 -10.891 7.365 1.00 95.62 106 ILE A C 1
ATOM 824 O O . ILE A 1 106 ? 5.332 -10.987 8.243 1.00 95.62 106 ILE A O 1
ATOM 828 N N . LEU A 1 107 ? 3.220 -10.506 7.616 1.00 94.75 107 LEU A N 1
ATOM 829 C CA . LEU A 1 107 ? 2.756 -10.073 8.931 1.00 94.75 107 LEU A CA 1
ATOM 830 C C . LEU A 1 107 ? 3.022 -11.149 9.996 1.00 94.75 107 LEU A C 1
ATOM 832 O O . LEU A 1 107 ? 3.672 -10.888 11.009 1.00 94.75 107 LEU A O 1
ATOM 836 N N . TYR A 1 108 ? 2.627 -12.395 9.722 1.00 94.94 108 TYR A N 1
ATOM 837 C CA . TYR A 1 108 ? 2.870 -13.546 10.589 1.00 94.94 108 TYR A CA 1
ATOM 838 C C . TYR A 1 108 ? 4.360 -13.735 10.912 1.00 94.94 108 TYR A C 1
ATOM 840 O O . TYR A 1 108 ? 4.709 -14.036 12.058 1.00 94.94 108 TYR A O 1
ATOM 848 N N . SER A 1 109 ? 5.250 -13.553 9.931 1.00 94.62 109 SER A N 1
ATOM 849 C CA . SER A 1 109 ? 6.701 -13.699 10.119 1.00 94.62 109 SER A CA 1
ATOM 850 C C . SER A 1 109 ? 7.331 -12.586 10.967 1.00 94.62 109 SER A C 1
ATOM 852 O O . SER A 1 109 ? 8.384 -12.794 11.573 1.00 94.62 109 SER A O 1
ATOM 854 N N . LYS A 1 110 ? 6.698 -11.407 11.018 1.00 95.19 110 LYS A N 1
ATOM 855 C CA . LYS A 1 110 ? 7.202 -10.220 11.726 1.00 95.19 110 LYS A CA 1
ATOM 856 C C . LYS A 1 110 ? 6.622 -10.058 13.126 1.00 95.19 110 LYS A C 1
ATOM 858 O O . LYS A 1 110 ? 7.218 -9.343 13.931 1.00 95.19 110 LYS A O 1
ATOM 863 N N . ILE A 1 111 ? 5.521 -10.747 13.432 1.00 95.94 111 ILE A N 1
ATOM 864 C CA . ILE A 1 111 ? 4.934 -10.789 14.774 1.00 95.94 111 ILE A CA 1
ATOM 865 C C . ILE A 1 111 ? 5.822 -11.593 15.729 1.00 95.94 111 ILE A C 1
ATOM 867 O O . ILE A 1 111 ? 6.029 -12.800 15.542 1.00 95.94 111 ILE A O 1
ATOM 871 N N . GLU A 1 112 ? 6.261 -10.930 16.800 1.00 96.00 112 GLU A N 1
ATOM 872 C CA . GLU A 1 112 ? 7.053 -11.506 17.886 1.00 96.00 112 GLU A CA 1
ATOM 873 C C . GLU A 1 112 ? 6.370 -11.330 19.248 1.00 96.00 112 GLU A C 1
ATOM 875 O O . GLU A 1 112 ? 5.710 -10.327 19.527 1.00 96.00 112 GLU A O 1
ATOM 880 N N . ASN A 1 113 ? 6.558 -12.310 20.137 1.00 95.94 113 ASN A N 1
ATOM 881 C CA . ASN A 1 113 ? 6.029 -12.273 21.502 1.00 95.94 113 ASN A CA 1
ATOM 882 C C . ASN A 1 113 ? 6.879 -11.368 22.416 1.00 95.94 113 ASN A C 1
ATOM 884 O O . ASN A 1 113 ? 7.521 -11.829 23.360 1.00 95.94 113 ASN A O 1
ATOM 888 N N . ILE A 1 114 ? 6.912 -10.079 22.091 1.00 94.50 114 ILE A N 1
ATOM 889 C CA . ILE A 1 114 ? 7.606 -9.014 22.819 1.00 94.50 114 ILE A CA 1
ATOM 890 C C . ILE A 1 114 ? 6.629 -7.869 23.107 1.00 94.50 114 ILE A C 1
ATOM 892 O O . ILE A 1 114 ? 5.622 -7.717 22.417 1.00 94.50 114 ILE A O 1
ATOM 896 N N . ARG A 1 115 ? 6.917 -7.059 24.134 1.00 90.44 115 ARG A N 1
ATOM 897 C CA . ARG A 1 115 ? 6.064 -5.912 24.500 1.00 90.44 115 ARG A CA 1
ATOM 898 C C . ARG A 1 115 ? 6.283 -4.686 23.621 1.00 90.44 115 ARG A C 1
ATOM 900 O O . ARG A 1 115 ? 5.358 -3.911 23.427 1.00 90.44 115 ARG A O 1
ATOM 907 N N . GL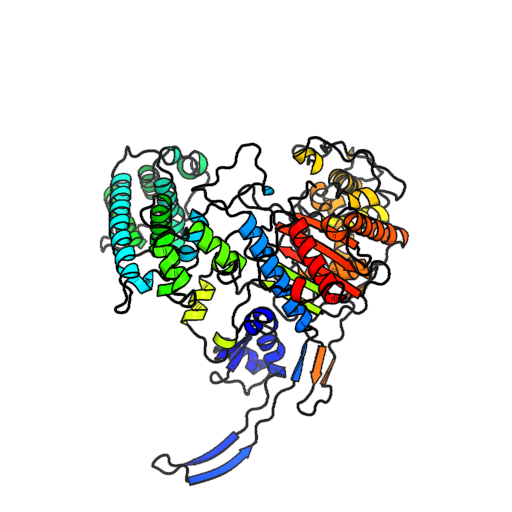U A 1 116 ? 7.509 -4.491 23.157 1.00 90.06 116 GLU A N 1
ATOM 908 C CA . GLU A 1 116 ? 7.919 -3.330 22.377 1.00 90.06 116 GLU A CA 1
ATOM 909 C C . GLU A 1 116 ? 9.143 -3.704 21.544 1.00 90.06 116 GLU A C 1
ATOM 911 O O . GLU A 1 116 ? 10.000 -4.465 22.001 1.00 90.06 116 GLU A O 1
ATOM 916 N N . TYR A 1 117 ? 9.213 -3.171 20.328 1.00 88.69 117 TYR A N 1
ATOM 917 C CA . TYR A 1 117 ? 10.378 -3.288 19.469 1.00 88.69 117 TYR A CA 1
ATOM 918 C C . TYR A 1 117 ? 11.201 -2.005 19.578 1.00 88.69 117 TYR A C 1
ATOM 920 O O . TYR A 1 117 ? 10.718 -0.921 19.262 1.00 88.69 117 TYR A O 1
ATOM 928 N N . VAL A 1 118 ? 12.454 -2.135 20.011 1.00 85.88 118 VAL A N 1
ATOM 929 C CA . VAL A 1 118 ? 13.403 -1.019 20.081 1.00 85.88 118 VAL A CA 1
ATOM 930 C C . VAL A 1 118 ? 14.488 -1.262 19.045 1.00 85.88 118 VAL A C 1
ATOM 932 O O . VAL A 1 118 ? 15.308 -2.170 19.192 1.00 85.88 118 VAL A O 1
ATOM 935 N N . ALA A 1 119 ? 14.485 -0.450 17.989 1.00 82.69 119 ALA A N 1
ATOM 936 C CA . ALA A 1 119 ? 15.511 -0.508 16.960 1.00 82.69 119 ALA A CA 1
ATOM 937 C C . ALA A 1 119 ? 16.891 -0.173 17.558 1.00 82.69 119 ALA A C 1
ATOM 939 O O . ALA A 1 119 ? 17.065 0.834 18.243 1.00 82.69 119 ALA A O 1
ATOM 940 N N . SER A 1 120 ? 17.887 -1.012 17.280 1.00 79.56 120 SER A N 1
ATOM 941 C CA . SER A 1 120 ? 19.299 -0.693 17.532 1.00 79.56 120 SER A CA 1
ATOM 942 C C . SER A 1 120 ? 19.860 0.236 16.450 1.00 79.56 120 SER A C 1
ATOM 944 O O . SER A 1 120 ? 19.322 0.277 15.345 1.00 79.56 120 SER A O 1
ATOM 946 N N . GLU A 1 121 ? 20.996 0.896 16.705 1.00 72.94 121 GLU A N 1
ATOM 947 C CA . GLU A 1 121 ? 21.681 1.772 15.729 1.00 72.94 121 GLU A CA 1
ATOM 948 C C . GLU A 1 121 ? 22.021 1.089 14.391 1.00 72.94 121 GLU A C 1
ATOM 950 O O . GLU A 1 121 ? 22.222 1.763 13.385 1.00 72.94 121 GLU A O 1
ATOM 955 N N . LYS A 1 122 ? 22.099 -0.248 14.372 1.00 72.94 122 LYS A N 1
ATOM 956 C CA . LYS A 1 122 ? 22.382 -1.046 13.169 1.00 72.94 122 LYS A CA 1
ATOM 957 C C . LYS A 1 122 ? 21.129 -1.595 12.488 1.00 72.94 122 LYS A C 1
ATOM 959 O O . LYS A 1 122 ? 21.257 -2.272 11.475 1.00 72.94 122 LYS A O 1
ATOM 964 N N . SER A 1 123 ? 19.949 -1.362 13.059 1.00 77.19 123 SER A N 1
ATOM 965 C CA . SER A 1 123 ? 18.707 -1.929 12.535 1.00 77.19 123 SER A CA 1
ATOM 966 C C . SER A 1 123 ? 18.327 -1.232 11.244 1.00 77.19 123 SER A C 1
ATOM 968 O O . SER A 1 123 ? 18.378 -0.006 11.134 1.00 77.19 123 SER A O 1
ATOM 970 N N . THR A 1 124 ? 17.916 -2.026 10.275 1.00 77.31 124 THR A N 1
ATOM 971 C CA . THR A 1 124 ? 17.409 -1.560 8.994 1.00 77.31 124 THR A CA 1
ATOM 972 C C . THR A 1 124 ? 15.893 -1.730 8.940 1.00 77.31 124 THR A C 1
ATOM 974 O O . THR A 1 124 ? 15.280 -2.357 9.807 1.00 77.31 124 THR A O 1
ATOM 977 N N . ALA A 1 125 ? 15.259 -1.186 7.901 1.00 79.12 125 ALA A N 1
ATOM 978 C CA . ALA A 1 125 ? 13.816 -1.322 7.707 1.00 79.12 125 ALA A CA 1
ATOM 979 C C . ALA A 1 125 ? 13.355 -2.793 7.597 1.00 79.12 125 ALA A C 1
ATOM 981 O O . ALA A 1 125 ? 12.201 -3.092 7.896 1.00 79.12 125 ALA A O 1
ATOM 982 N N . SER A 1 126 ? 14.236 -3.724 7.201 1.00 80.81 126 SER A N 1
ATOM 983 C CA . SER A 1 126 ? 13.902 -5.152 7.117 1.00 80.81 126 SER A CA 1
ATOM 984 C C . SER A 1 126 ? 13.844 -5.846 8.490 1.00 80.81 126 SER A C 1
ATOM 986 O O . SER A 1 126 ? 13.160 -6.871 8.627 1.00 80.81 126 SER A O 1
ATOM 988 N N . ASP A 1 127 ? 14.504 -5.272 9.502 1.00 84.88 127 ASP A N 1
ATOM 989 C CA . ASP A 1 127 ? 14.624 -5.820 10.859 1.00 84.88 127 ASP A CA 1
ATOM 990 C C . ASP A 1 127 ? 13.420 -5.498 11.752 1.00 84.88 127 ASP A C 1
ATOM 992 O O . ASP A 1 127 ? 13.249 -6.132 12.792 1.00 84.88 127 ASP A O 1
ATOM 996 N N . ILE A 1 128 ? 12.575 -4.545 11.341 1.00 89.56 128 ILE A N 1
ATOM 997 C CA . ILE A 1 128 ? 11.418 -4.075 12.113 1.00 89.56 128 ILE A CA 1
ATOM 998 C C . ILE A 1 128 ? 10.512 -5.251 12.497 1.00 89.56 128 ILE A C 1
ATOM 1000 O O . ILE A 1 128 ? 10.064 -6.017 11.639 1.00 89.56 128 ILE A O 1
ATOM 1004 N N . LYS A 1 129 ? 10.226 -5.383 13.793 1.00 94.00 129 LYS A N 1
ATOM 1005 C CA . LYS A 1 129 ? 9.328 -6.407 14.341 1.00 94.00 129 LYS A CA 1
ATOM 1006 C C . LYS A 1 129 ? 8.015 -5.793 14.784 1.00 94.00 129 LYS A C 1
ATOM 1008 O O . LYS A 1 129 ? 7.959 -4.608 15.094 1.00 94.00 129 LYS A O 1
ATOM 1013 N N . ILE A 1 130 ? 6.991 -6.635 14.847 1.00 96.12 130 ILE A N 1
ATOM 1014 C CA . ILE A 1 130 ? 5.655 -6.286 15.317 1.00 96.12 130 ILE A CA 1
ATOM 1015 C C . ILE A 1 130 ? 5.466 -6.938 16.690 1.00 96.12 130 ILE A C 1
ATOM 1017 O O . ILE A 1 130 ? 5.299 -8.159 16.779 1.00 96.12 130 ILE A O 1
ATOM 1021 N N . PRO A 1 131 ? 5.534 -6.161 17.779 1.00 97.00 131 PRO A N 1
ATOM 1022 C CA . PRO A 1 131 ? 5.162 -6.622 19.107 1.00 97.00 131 PRO A CA 1
ATOM 1023 C C . PRO A 1 131 ? 3.753 -7.211 19.132 1.00 97.00 131 PRO A C 1
ATOM 1025 O O . PRO A 1 131 ? 2.816 -6.651 18.567 1.00 97.00 131 PRO A O 1
ATOM 1028 N N . ILE A 1 132 ? 3.561 -8.304 19.867 1.00 97.44 132 ILE A N 1
ATOM 1029 C CA . ILE A 1 132 ? 2.228 -8.894 20.047 1.00 97.44 132 ILE A CA 1
ATOM 1030 C C . ILE A 1 132 ? 1.231 -7.916 20.693 1.00 97.44 132 ILE A C 1
ATOM 1032 O O . ILE A 1 132 ? 0.034 -7.977 20.421 1.00 97.44 132 ILE A O 1
ATOM 1036 N N . VAL A 1 133 ? 1.720 -6.986 21.519 1.00 97.00 133 VAL A N 1
ATOM 1037 C CA . VAL A 1 133 ? 0.901 -5.918 22.115 1.00 97.00 133 VAL A CA 1
ATOM 1038 C C . VAL A 1 133 ? 0.244 -5.063 21.030 1.00 97.00 133 VAL A C 1
ATOM 1040 O O . VAL A 1 133 ? -0.934 -4.738 21.162 1.00 97.00 133 VAL A O 1
ATOM 1043 N N . ASP A 1 134 ? 0.958 -4.778 19.939 1.00 97.38 134 ASP A N 1
ATOM 1044 C CA . ASP A 1 134 ? 0.436 -3.984 18.827 1.00 97.38 134 ASP A CA 1
ATOM 1045 C C . ASP A 1 134 ? -0.624 -4.756 18.035 1.00 97.38 134 ASP A C 1
ATOM 1047 O O . ASP A 1 134 ? -1.584 -4.155 17.571 1.00 97.38 134 ASP A O 1
ATOM 1051 N N . VAL A 1 135 ? -0.524 -6.089 17.955 1.00 98.31 135 VAL A N 1
ATOM 1052 C CA . VAL A 1 135 ? -1.555 -6.950 17.340 1.00 98.31 135 VAL A CA 1
ATOM 1053 C C . VAL A 1 135 ? -2.850 -6.932 18.148 1.00 98.31 135 VAL A C 1
ATOM 1055 O O . VAL A 1 135 ? -3.930 -6.773 17.586 1.00 98.31 135 VAL A O 1
ATOM 1058 N N . TYR A 1 136 ? -2.771 -7.067 19.473 1.00 98.50 136 TYR A N 1
ATOM 1059 C CA . TYR A 1 136 ? -3.968 -6.979 20.314 1.00 98.50 136 TYR A CA 1
ATOM 1060 C C . TYR A 1 136 ? -4.564 -5.574 20.299 1.00 98.50 136 TYR A C 1
ATOM 1062 O O . TYR A 1 136 ? -5.782 -5.422 20.239 1.00 98.50 136 TYR A O 1
ATOM 1070 N N . TYR A 1 137 ? -3.710 -4.548 20.335 1.00 98.31 137 TYR A N 1
ATOM 1071 C CA . TYR A 1 137 ? -4.154 -3.167 20.244 1.00 98.31 137 TYR A CA 1
ATOM 1072 C C . TYR A 1 137 ? -4.808 -2.873 18.893 1.00 98.31 137 TYR A C 1
ATOM 1074 O O . TYR A 1 137 ? -5.847 -2.226 18.868 1.00 98.31 137 TYR A O 1
ATOM 1082 N N . ALA A 1 138 ? -4.263 -3.387 17.790 1.00 98.19 138 ALA A N 1
ATOM 1083 C CA . ALA A 1 138 ? -4.800 -3.224 16.443 1.00 98.19 138 ALA A CA 1
ATOM 1084 C C . ALA A 1 138 ? -6.270 -3.648 16.325 1.00 98.19 138 ALA A C 1
ATOM 1086 O O . ALA A 1 138 ? -7.054 -2.934 15.708 1.00 98.19 138 ALA A O 1
ATOM 1087 N N . LEU A 1 139 ? -6.668 -4.741 16.984 1.00 98.19 139 LEU A N 1
ATOM 1088 C CA . LEU A 1 139 ? -8.063 -5.198 16.998 1.00 98.19 139 LEU A CA 1
ATOM 1089 C C . LEU A 1 139 ? -9.017 -4.154 17.604 1.00 98.19 139 LEU A C 1
ATOM 1091 O O . LEU A 1 139 ? -10.152 -4.026 17.162 1.00 98.19 139 LEU A O 1
ATOM 1095 N N . ILE A 1 140 ? -8.561 -3.374 18.584 1.00 97.50 140 ILE A N 1
ATOM 1096 C CA . ILE A 1 140 ? -9.339 -2.276 19.177 1.00 97.50 140 ILE A CA 1
ATOM 1097 C C . ILE A 1 140 ? -9.189 -0.999 18.341 1.00 97.50 140 ILE A C 1
ATOM 1099 O O . ILE A 1 140 ? -10.162 -0.304 18.052 1.00 97.50 140 ILE A O 1
ATOM 1103 N N . ASN A 1 141 ? -7.960 -0.685 17.934 1.00 96.94 141 ASN A N 1
ATOM 1104 C CA . ASN A 1 141 ? -7.616 0.542 17.229 1.00 96.94 141 ASN A CA 1
ATOM 1105 C C . ASN A 1 141 ? -8.340 0.645 15.881 1.00 96.94 141 ASN A C 1
ATOM 1107 O O . ASN A 1 141 ? -8.888 1.699 15.554 1.00 96.94 141 ASN A O 1
ATOM 1111 N N . ASN A 1 142 ? -8.398 -0.475 15.154 1.00 96.06 142 ASN A N 1
ATOM 1112 C CA . ASN A 1 142 ? -9.079 -0.597 13.871 1.00 96.06 142 ASN A CA 1
ATOM 1113 C C . ASN A 1 142 ? -10.573 -0.961 13.995 1.00 96.06 142 ASN A C 1
ATOM 1115 O O . ASN A 1 142 ? -11.213 -1.313 13.010 1.00 96.06 142 ASN A O 1
ATOM 1119 N N . ASN A 1 143 ? -11.151 -0.862 15.200 1.00 94.62 143 ASN A N 1
ATOM 1120 C CA . ASN A 1 143 ? -12.575 -1.106 15.471 1.00 94.62 143 ASN A CA 1
ATOM 1121 C C . ASN A 1 143 ? -13.062 -2.520 15.093 1.00 94.62 143 ASN A C 1
ATOM 1123 O O . ASN A 1 143 ? -14.227 -2.698 14.743 1.00 94.62 143 ASN A O 1
ATOM 1127 N N . ILE A 1 144 ? -12.184 -3.526 15.143 1.00 95.69 144 ILE A N 1
ATOM 1128 C CA . ILE A 1 144 ? -12.589 -4.932 14.991 1.00 95.69 144 ILE A CA 1
ATOM 1129 C C . ILE A 1 144 ? -13.320 -5.400 16.245 1.00 95.69 144 ILE A C 1
ATOM 1131 O O . ILE A 1 144 ? -14.315 -6.107 16.150 1.00 95.69 144 ILE A O 1
ATOM 1135 N N . ILE A 1 145 ? -12.839 -4.965 17.408 1.00 96.62 145 ILE A N 1
ATOM 1136 C CA . ILE A 1 145 ? -13.566 -5.016 18.670 1.00 96.62 145 ILE A CA 1
ATOM 1137 C C . ILE A 1 145 ? -14.243 -3.658 18.862 1.00 96.62 145 ILE A C 1
ATOM 1139 O O . ILE A 1 145 ? -13.570 -2.632 19.008 1.00 96.62 145 ILE A O 1
ATOM 1143 N N . ASP A 1 146 ? -15.571 -3.655 18.869 1.00 94.25 146 ASP A N 1
ATOM 1144 C CA . ASP A 1 146 ? -16.391 -2.483 19.134 1.00 94.25 146 ASP A CA 1
ATOM 1145 C C . ASP A 1 146 ? -16.450 -2.212 20.641 1.00 94.25 146 ASP A C 1
ATOM 1147 O O . ASP A 1 146 ? -17.209 -2.823 21.392 1.00 94.25 146 ASP A O 1
ATOM 1151 N N . ILE A 1 147 ? -15.634 -1.263 21.090 1.00 94.31 147 ILE A N 1
ATOM 1152 C CA . ILE A 1 147 ? -15.585 -0.847 22.495 1.00 94.31 147 ILE A CA 1
ATOM 1153 C C . ILE A 1 147 ? -16.850 -0.109 22.956 1.00 94.31 147 ILE A C 1
ATOM 1155 O O . ILE A 1 147 ? -17.049 0.041 24.162 1.00 94.31 147 ILE A O 1
ATOM 1159 N N . SER A 1 148 ? -17.692 0.377 22.034 1.00 92.38 148 SER A N 1
ATOM 1160 C CA . SER A 1 148 ? -18.951 1.036 22.393 1.00 92.38 148 SER A CA 1
ATOM 1161 C C . SER A 1 148 ? -20.000 0.020 22.841 1.00 92.38 148 SER A C 1
ATOM 1163 O O . SER A 1 148 ? -20.683 0.272 23.835 1.00 92.38 148 SER A O 1
ATOM 1165 N N . HIS A 1 149 ? -20.002 -1.171 22.228 1.00 94.88 149 HIS A N 1
ATOM 1166 C CA . HIS A 1 149 ? -20.892 -2.280 22.571 1.00 94.88 149 HIS A CA 1
ATOM 1167 C C . HIS A 1 149 ? -20.775 -2.723 24.036 1.00 94.88 149 HIS A C 1
ATOM 1169 O O . HIS A 1 149 ? -21.735 -3.213 24.617 1.00 94.88 149 HIS A O 1
ATOM 1175 N N . PHE A 1 150 ? -19.635 -2.487 24.696 1.00 96.06 150 PHE A N 1
ATOM 1176 C CA . PHE A 1 150 ? -19.458 -2.883 26.098 1.00 96.06 150 PHE A CA 1
ATOM 1177 C C . PHE A 1 150 ? -20.424 -2.194 27.079 1.00 96.06 150 PHE A C 1
ATOM 1179 O O . PHE A 1 150 ? -20.523 -2.603 28.238 1.00 96.06 150 PHE A O 1
ATOM 1186 N N . GLN A 1 151 ? -21.088 -1.127 26.633 1.00 93.94 151 GLN A N 1
ATOM 1187 C CA . GLN A 1 151 ? -22.068 -0.361 27.399 1.00 93.94 151 GLN A CA 1
ATOM 1188 C C . GLN A 1 151 ? -23.514 -0.761 27.096 1.00 93.94 151 GLN A C 1
ATOM 1190 O O . GLN A 1 151 ? -24.412 -0.319 27.812 1.00 93.94 151 GLN A O 1
ATOM 1195 N N . GLU A 1 152 ? -23.740 -1.562 26.057 1.00 96.00 152 GLU A N 1
ATOM 1196 C CA . GLU A 1 152 ? -25.078 -1.934 25.614 1.00 96.00 152 GLU A CA 1
ATOM 1197 C C . GLU A 1 152 ? -25.719 -2.955 26.564 1.00 96.00 152 GLU A C 1
ATOM 1199 O O . GLU A 1 152 ? -25.050 -3.694 27.300 1.00 96.00 152 GLU A O 1
ATOM 1204 N N . ASP A 1 153 ? -27.051 -2.994 26.565 1.00 95.31 153 ASP A N 1
ATOM 1205 C CA . ASP A 1 153 ? -27.822 -3.845 27.475 1.00 95.31 153 ASP A CA 1
ATOM 1206 C C . ASP A 1 153 ? -27.521 -5.340 27.270 1.00 95.31 153 ASP A C 1
ATOM 1208 O O . ASP A 1 153 ? -27.547 -6.121 28.227 1.00 95.31 153 ASP A O 1
ATOM 1212 N N . ASP A 1 154 ? -27.199 -5.743 26.040 1.00 95.88 154 ASP A N 1
ATOM 1213 C CA . ASP A 1 154 ? -26.860 -7.110 25.650 1.00 95.88 154 ASP A CA 1
ATOM 1214 C C . ASP A 1 154 ? -25.355 -7.424 25.681 1.00 95.88 154 ASP A C 1
ATOM 1216 O O . ASP A 1 154 ? -24.970 -8.543 25.333 1.00 95.88 154 ASP A O 1
ATOM 1220 N N . ALA A 1 155 ? -24.517 -6.511 26.191 1.00 96.88 155 ALA A N 1
ATOM 1221 C CA . ALA A 1 155 ? -23.100 -6.774 26.427 1.00 96.88 155 ALA A CA 1
ATOM 1222 C C . ALA A 1 155 ? -22.888 -8.028 27.295 1.00 96.88 155 ALA A C 1
ATOM 1224 O O . ALA A 1 155 ? -23.586 -8.274 28.287 1.00 96.88 155 ALA A O 1
ATOM 1225 N N . THR A 1 156 ? -21.884 -8.825 26.953 1.00 97.69 156 THR A N 1
ATOM 1226 C CA . THR A 1 156 ? -21.493 -10.015 27.712 1.00 97.69 156 THR A CA 1
ATOM 1227 C C . THR A 1 156 ? -20.842 -9.653 29.052 1.00 97.69 156 THR A C 1
ATOM 1229 O O . THR A 1 156 ? -20.404 -8.525 29.297 1.00 97.69 156 THR A O 1
ATOM 1232 N N . ASP A 1 157 ? -20.728 -10.631 29.954 1.00 97.75 157 ASP A N 1
ATOM 1233 C CA . ASP A 1 157 ? -20.058 -10.426 31.245 1.00 97.75 157 ASP A CA 1
ATOM 1234 C C . ASP A 1 157 ? -18.575 -10.056 31.084 1.00 97.75 157 ASP A C 1
ATOM 1236 O O . ASP A 1 157 ? -18.042 -9.270 31.875 1.00 97.75 157 ASP A O 1
ATOM 1240 N N . LEU A 1 158 ? -17.908 -10.590 30.052 1.00 97.88 158 LEU A N 1
ATOM 1241 C CA . LEU A 1 158 ? -16.524 -10.243 29.746 1.00 97.88 158 LEU A CA 1
ATOM 1242 C C . LEU A 1 158 ? -16.417 -8.790 29.274 1.00 97.88 158 LEU A C 1
ATOM 1244 O O . LEU A 1 158 ? -15.584 -8.054 29.799 1.00 97.88 158 LEU A O 1
ATOM 1248 N N . GLU A 1 159 ? -17.279 -8.357 28.354 1.00 98.38 159 GLU A N 1
ATOM 1249 C CA . GLU A 1 159 ? -17.323 -6.971 27.875 1.00 98.38 159 GLU A CA 1
ATOM 1250 C C . GLU A 1 159 ? -17.540 -5.979 29.022 1.00 98.38 159 GLU A C 1
ATOM 1252 O O . GLU A 1 159 ? -16.752 -5.046 29.197 1.00 98.38 159 GLU A O 1
ATOM 1257 N N . ARG A 1 160 ? -18.532 -6.233 29.886 1.00 98.31 160 ARG A N 1
ATOM 1258 C CA . ARG A 1 160 ? -18.785 -5.397 31.072 1.00 98.31 160 ARG A CA 1
ATOM 1259 C C . ARG A 1 160 ? -17.588 -5.373 32.024 1.00 98.31 160 ARG A C 1
ATOM 1261 O O . ARG A 1 160 ? -17.259 -4.326 32.585 1.00 98.31 160 ARG A O 1
ATOM 1268 N N . SER A 1 161 ? -16.915 -6.512 32.209 1.00 98.06 161 SER A N 1
ATOM 1269 C CA . SER A 1 161 ? -15.710 -6.598 33.042 1.00 98.06 161 SER A CA 1
ATOM 1270 C C . SER A 1 161 ? -14.558 -5.766 32.472 1.00 98.06 161 SER A C 1
ATOM 1272 O O . SER A 1 161 ? -13.910 -5.017 33.209 1.00 98.06 161 SER A O 1
ATOM 1274 N N . VAL A 1 162 ? -14.321 -5.855 31.162 1.00 98.25 162 VAL A N 1
ATOM 1275 C CA . VAL A 1 162 ? -13.288 -5.081 30.461 1.00 98.25 162 VAL A CA 1
ATOM 1276 C C . VAL A 1 162 ? -13.598 -3.586 30.523 1.00 98.25 162 VAL A C 1
ATOM 1278 O O . VAL A 1 162 ? -12.709 -2.799 30.854 1.00 98.25 162 VAL A O 1
ATOM 1281 N N . TYR A 1 163 ? -14.853 -3.191 30.316 1.00 97.94 163 TYR A N 1
ATOM 1282 C CA . TYR A 1 163 ? -15.271 -1.794 30.408 1.00 97.94 163 TYR A CA 1
ATOM 1283 C C . TYR A 1 163 ? -15.115 -1.216 31.820 1.00 97.94 163 TYR A C 1
ATOM 1285 O O . TYR A 1 163 ? -14.616 -0.103 31.985 1.00 97.94 163 TYR A O 1
ATOM 1293 N N . ALA A 1 164 ? -15.423 -1.987 32.867 1.00 98.06 164 ALA A N 1
ATOM 1294 C CA . ALA A 1 164 ? -15.181 -1.560 34.246 1.00 98.06 164 ALA A CA 1
ATOM 1295 C C . ALA A 1 164 ? -13.683 -1.322 34.533 1.00 98.06 164 ALA A C 1
ATOM 1297 O O . ALA A 1 164 ? -13.318 -0.336 35.184 1.00 98.06 164 ALA A O 1
ATOM 1298 N N . LYS A 1 165 ? -12.796 -2.188 34.015 1.00 98.25 165 LYS A N 1
ATOM 1299 C CA . LYS A 1 165 ? -11.337 -1.982 34.094 1.00 98.25 165 LYS A CA 1
ATOM 1300 C C . LYS A 1 165 ? -10.910 -0.726 33.338 1.00 98.25 165 LYS A C 1
ATOM 1302 O O . LYS A 1 165 ? -10.070 0.024 33.839 1.00 98.25 165 LYS A O 1
ATOM 1307 N N . TYR A 1 166 ? -11.492 -0.499 32.162 1.00 97.94 166 TYR A N 1
ATOM 1308 C CA . TYR A 1 166 ? -11.244 0.686 31.350 1.00 97.94 166 TYR A CA 1
ATOM 1309 C C . TYR A 1 166 ? -11.619 1.965 32.094 1.00 97.94 166 TYR A C 1
ATOM 1311 O O . TYR A 1 166 ? -10.755 2.821 32.254 1.00 97.94 166 TYR A O 1
ATOM 1319 N N . LEU A 1 167 ? -12.833 2.066 32.643 1.00 97.44 167 LEU A N 1
ATOM 1320 C CA . LEU A 1 167 ? -13.276 3.243 33.397 1.00 97.44 167 LEU A CA 1
ATOM 1321 C C . LEU A 1 167 ? -12.342 3.559 34.570 1.00 97.44 167 LEU A C 1
ATOM 1323 O O . LEU A 1 167 ? -11.940 4.707 34.766 1.00 97.44 167 LEU A O 1
ATOM 1327 N N . SER A 1 168 ? -11.932 2.532 35.321 1.00 97.38 168 SER A N 1
ATOM 1328 C CA . SER A 1 168 ? -10.986 2.711 36.425 1.00 97.38 168 SER A CA 1
ATOM 1329 C C . SER A 1 168 ? -9.621 3.214 35.946 1.00 97.38 168 SER A C 1
ATOM 1331 O O . SER A 1 168 ? -9.017 4.061 36.608 1.00 97.38 168 SER A O 1
ATOM 1333 N N . ARG A 1 169 ? -9.115 2.702 34.816 1.00 97.19 169 ARG A N 1
ATOM 1334 C CA . ARG A 1 169 ? -7.839 3.153 34.252 1.00 97.19 169 ARG A CA 1
ATOM 1335 C C . ARG A 1 169 ? -7.953 4.561 33.675 1.00 97.19 169 ARG A C 1
ATOM 1337 O O . ARG A 1 169 ? -7.058 5.363 33.931 1.00 97.19 169 ARG A O 1
ATOM 1344 N N . GLN A 1 170 ? -9.022 4.858 32.941 1.00 97.62 170 GLN A N 1
ATOM 1345 C CA . GLN A 1 170 ? -9.282 6.160 32.336 1.00 97.62 170 GLN A CA 1
ATOM 1346 C C . GLN A 1 170 ? -9.305 7.247 33.413 1.00 97.62 170 GLN A C 1
ATOM 1348 O O . GLN A 1 170 ? -8.574 8.223 33.289 1.00 97.62 170 GLN A O 1
ATOM 1353 N N . GLU A 1 171 ? -10.031 7.039 34.516 1.00 97.44 171 GLU A N 1
ATOM 1354 C CA . GLU A 1 171 ? -10.071 8.000 35.626 1.00 97.44 171 GLU A CA 1
ATOM 1355 C C . GLU A 1 171 ? -8.681 8.250 36.233 1.00 97.44 171 GLU A C 1
ATOM 1357 O O . GLU A 1 171 ? -8.294 9.394 36.474 1.00 97.44 171 GLU A O 1
ATOM 1362 N N . GLY A 1 172 ? -7.886 7.190 36.425 1.00 97.44 172 GLY A N 1
ATOM 1363 C CA . GLY A 1 172 ? -6.518 7.316 36.932 1.00 97.44 172 GLY A CA 1
ATOM 1364 C C . GLY A 1 172 ? -5.583 8.063 35.972 1.00 97.44 172 GLY A C 1
ATOM 1365 O O . GLY A 1 172 ? -4.736 8.846 36.412 1.00 97.44 172 GLY A O 1
ATOM 1366 N N . VAL A 1 173 ? -5.741 7.849 34.662 1.00 97.50 173 VAL A N 1
ATOM 1367 C CA . VAL A 1 173 ? -4.987 8.564 33.623 1.00 97.50 173 VAL A CA 1
ATOM 1368 C C . VAL A 1 173 ? -5.395 10.038 33.583 1.00 97.50 173 VAL A C 1
ATOM 1370 O O . VAL A 1 173 ? -4.518 10.897 33.629 1.00 97.50 173 VAL A O 1
ATOM 1373 N N . LEU A 1 174 ? -6.697 10.340 33.573 1.00 98.00 174 LEU A N 1
ATOM 1374 C CA . LEU A 1 174 ? -7.220 11.710 33.582 1.00 98.00 174 LEU A CA 1
ATOM 1375 C C . LEU A 1 174 ? -6.759 12.480 34.824 1.00 98.00 174 LEU A C 1
ATOM 1377 O O . LEU A 1 174 ? -6.233 13.581 34.693 1.00 98.00 174 LEU A O 1
ATOM 1381 N N . SER A 1 175 ? -6.830 11.858 36.005 1.00 97.69 175 SER A N 1
ATOM 1382 C CA . SER A 1 175 ? -6.306 12.433 37.252 1.00 97.69 175 SER A CA 1
ATOM 1383 C C . SER A 1 175 ? -4.805 12.740 37.163 1.00 97.69 175 SER A C 1
ATOM 1385 O O . SER A 1 175 ? -4.335 13.765 37.656 1.00 97.69 175 SER A O 1
ATOM 1387 N N . SER A 1 176 ? -4.028 11.863 36.517 1.00 96.19 176 SER A N 1
ATOM 1388 C CA . SER A 1 176 ? -2.583 12.059 36.333 1.00 96.19 176 SER A CA 1
ATOM 1389 C C . SER A 1 176 ? -2.275 13.193 35.349 1.00 96.19 176 SER A C 1
ATOM 1391 O O . SER A 1 176 ? -1.357 13.978 35.587 1.00 96.19 176 SER A O 1
ATOM 1393 N N . ILE A 1 177 ? -3.051 13.304 34.266 1.00 97.12 177 ILE A N 1
ATOM 1394 C CA . ILE A 1 177 ? -2.957 14.401 33.293 1.00 97.12 177 ILE A CA 1
ATOM 1395 C C . ILE A 1 177 ? -3.311 15.730 33.961 1.00 97.12 177 ILE A C 1
ATOM 1397 O O . ILE A 1 177 ? -2.564 16.697 33.826 1.00 97.12 177 ILE A O 1
ATOM 1401 N N . GLU A 1 178 ? -4.404 15.780 34.720 1.00 97.06 178 GLU A N 1
ATOM 1402 C CA . GLU A 1 178 ? -4.823 16.976 35.450 1.00 97.06 178 GLU A CA 1
ATOM 1403 C C . GLU A 1 178 ? -3.758 17.413 36.465 1.00 97.06 178 GLU A C 1
ATOM 1405 O O . GLU A 1 178 ? -3.374 18.585 36.509 1.00 97.06 178 GLU A O 1
ATOM 1410 N N . ALA A 1 179 ? -3.209 16.472 37.240 1.00 96.12 179 ALA A N 1
ATOM 1411 C CA . ALA A 1 179 ? -2.132 16.754 38.185 1.00 96.12 179 ALA A CA 1
ATOM 1412 C C . ALA A 1 179 ? -0.866 17.280 37.486 1.00 96.12 179 ALA A C 1
ATOM 1414 O O . ALA A 1 179 ? -0.230 18.211 37.981 1.00 96.12 179 ALA A O 1
ATOM 1415 N N . MET A 1 180 ? -0.506 16.715 36.328 1.00 95.69 180 MET A N 1
ATOM 1416 C CA . MET A 1 180 ? 0.615 17.185 35.511 1.00 95.69 180 MET A CA 1
ATOM 1417 C C . MET A 1 180 ? 0.372 18.605 34.987 1.00 95.69 180 MET A C 1
ATOM 1419 O O . MET A 1 180 ? 1.261 19.450 35.071 1.00 95.69 180 MET A O 1
ATOM 1423 N N . LEU A 1 181 ? -0.822 18.885 34.463 1.00 95.81 181 LEU A N 1
ATOM 1424 C CA . LEU A 1 181 ? -1.185 20.200 33.935 1.00 95.81 181 LEU A CA 1
ATOM 1425 C C . LEU A 1 181 ? -1.227 21.276 35.029 1.00 95.81 181 LEU A C 1
ATOM 1427 O O . LEU A 1 181 ? -0.919 22.434 34.753 1.00 95.81 181 LEU A O 1
ATOM 1431 N N . ASN A 1 182 ? -1.541 20.905 36.269 1.00 94.06 182 ASN A N 1
ATOM 1432 C CA . ASN A 1 182 ? -1.576 21.819 37.412 1.00 94.06 182 ASN A CA 1
ATOM 1433 C C . ASN A 1 182 ? -0.242 21.926 38.177 1.00 94.06 182 ASN A C 1
ATOM 1435 O O . ASN A 1 182 ? -0.154 22.660 39.163 1.00 94.06 182 ASN A O 1
ATOM 1439 N N . ASN A 1 183 ? 0.813 21.232 37.737 1.00 92.44 183 ASN A N 1
ATOM 1440 C CA . ASN A 1 183 ? 2.120 21.246 38.387 1.00 92.44 183 ASN A CA 1
ATOM 1441 C C . ASN A 1 183 ? 3.193 21.872 37.486 1.00 92.44 183 ASN A C 1
ATOM 1443 O O . ASN A 1 183 ? 3.733 21.224 36.592 1.00 92.44 183 ASN A O 1
ATOM 1447 N N . ALA A 1 184 ? 3.594 23.108 37.797 1.00 85.62 184 ALA A N 1
ATOM 1448 C CA . ALA A 1 184 ? 4.654 23.813 37.070 1.00 85.62 184 ALA A CA 1
ATOM 1449 C C . ALA A 1 184 ? 6.011 23.074 37.073 1.00 85.62 184 ALA A C 1
ATOM 1451 O O . ALA A 1 184 ? 6.814 23.264 36.162 1.00 85.62 184 ALA A O 1
ATOM 1452 N N . ASN A 1 185 ? 6.251 22.210 38.067 1.00 89.19 185 ASN A N 1
ATOM 1453 C CA . ASN A 1 185 ? 7.463 21.399 38.202 1.00 89.19 185 ASN A CA 1
ATOM 1454 C C . ASN A 1 185 ? 7.273 19.956 37.701 1.00 89.19 185 ASN A C 1
ATO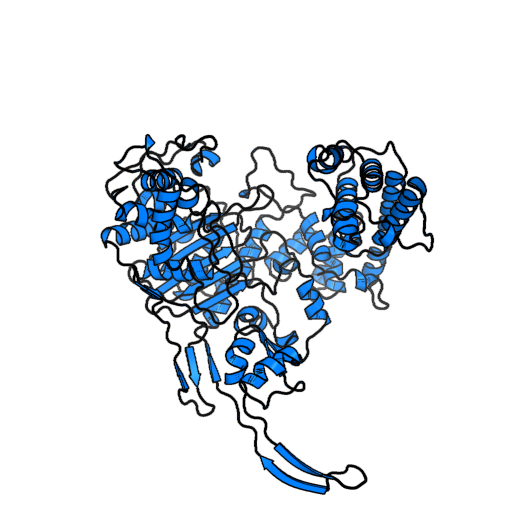M 1456 O O . ASN A 1 185 ? 8.051 19.074 38.070 1.00 89.19 185 ASN A O 1
ATOM 1460 N N . ALA A 1 186 ? 6.230 19.678 36.913 1.00 92.50 186 ALA A N 1
ATOM 1461 C CA . ALA A 1 186 ? 6.068 18.376 36.278 1.00 92.50 186 ALA A CA 1
ATOM 1462 C C . ALA A 1 186 ? 7.296 18.033 35.405 1.00 92.50 186 ALA A C 1
ATOM 1464 O O . ALA A 1 186 ? 7.919 18.952 34.853 1.00 92.50 186 ALA A O 1
ATOM 1465 N N . PRO A 1 187 ? 7.640 16.736 35.254 1.00 92.50 187 PRO A N 1
ATOM 1466 C CA . PRO A 1 187 ? 8.741 16.307 34.396 1.00 92.50 187 PRO A CA 1
ATOM 1467 C C . PRO A 1 187 ? 8.626 16.881 32.981 1.00 92.50 187 PRO A C 1
ATOM 1469 O O . PRO A 1 187 ? 7.525 16.997 32.437 1.00 92.50 187 PRO A O 1
ATOM 1472 N N . ALA A 1 188 ? 9.766 17.229 32.381 1.00 95.19 188 ALA A N 1
ATOM 1473 C CA . ALA A 1 188 ? 9.820 17.587 30.968 1.00 95.19 188 ALA A CA 1
ATOM 1474 C C . ALA A 1 188 ? 9.354 16.413 30.097 1.00 95.19 188 ALA A C 1
ATOM 1476 O O . ALA A 1 188 ? 9.426 15.260 30.527 1.00 95.19 188 ALA A O 1
ATOM 1477 N N . TYR A 1 189 ? 8.920 16.697 28.864 1.00 94.81 189 TYR A N 1
ATOM 1478 C CA . TYR A 1 189 ? 8.418 15.672 27.945 1.00 94.81 189 TYR A CA 1
ATOM 1479 C C . TYR A 1 189 ? 9.367 14.471 27.855 1.00 94.81 189 TYR A C 1
ATOM 1481 O O . TYR A 1 189 ? 8.947 13.347 28.114 1.00 94.81 189 TYR A O 1
ATOM 1489 N N . LYS A 1 190 ? 10.664 14.700 27.608 1.00 95.38 190 LYS A N 1
ATOM 1490 C CA . LYS A 1 190 ? 11.677 13.636 27.495 1.00 95.38 190 LYS A CA 1
ATOM 1491 C C . LYS A 1 190 ? 11.824 12.755 28.745 1.00 95.38 190 LYS A C 1
ATOM 1493 O O . LYS A 1 190 ? 12.209 11.593 28.609 1.00 95.38 190 LYS A O 1
ATOM 1498 N N . ASP A 1 191 ? 11.506 13.288 29.924 1.00 95.75 191 ASP A N 1
ATOM 1499 C CA . ASP A 1 191 ? 11.673 12.635 31.229 1.00 95.75 191 ASP A CA 1
ATOM 1500 C C . ASP A 1 191 ? 10.376 11.955 31.714 1.00 95.75 191 ASP A C 1
ATOM 1502 O O . ASP A 1 191 ? 10.378 11.256 32.729 1.00 95.75 191 ASP A O 1
ATOM 1506 N N . ALA A 1 192 ? 9.260 12.144 31.002 1.00 93.62 192 ALA A N 1
ATOM 1507 C CA . ALA A 1 192 ? 7.991 11.493 31.299 1.00 93.62 192 ALA A CA 1
ATOM 1508 C C . ALA A 1 192 ? 8.004 9.999 30.915 1.00 93.62 192 ALA A C 1
ATOM 1510 O O . ALA A 1 192 ? 8.784 9.547 30.068 1.00 93.62 192 ALA A O 1
ATOM 1511 N N . SER A 1 193 ? 7.115 9.216 31.533 1.00 92.75 193 SER A N 1
ATOM 1512 C CA . SER A 1 193 ? 6.903 7.815 31.161 1.00 92.75 193 SER A CA 1
ATOM 1513 C C . SER A 1 193 ? 6.396 7.693 29.718 1.00 92.75 193 SER A C 1
ATOM 1515 O O . SER A 1 193 ? 5.799 8.621 29.176 1.00 92.75 193 SER A O 1
ATOM 1517 N N . SER A 1 194 ? 6.628 6.536 29.086 1.00 89.25 194 SER A N 1
ATOM 1518 C CA . SER A 1 194 ? 6.225 6.283 27.691 1.00 89.25 194 SER A CA 1
ATOM 1519 C C . SER A 1 194 ? 4.730 6.526 27.454 1.00 89.25 194 SER A C 1
ATOM 1521 O O . SER A 1 194 ? 4.380 7.121 26.439 1.00 89.25 194 SER A O 1
ATOM 1523 N N . ASP A 1 195 ? 3.871 6.138 28.400 1.00 91.81 195 ASP A N 1
ATOM 1524 C CA . ASP A 1 195 ? 2.430 6.383 28.322 1.00 91.81 195 ASP A CA 1
ATOM 1525 C C . ASP A 1 195 ? 2.078 7.863 28.424 1.00 91.81 195 ASP A C 1
ATOM 1527 O O . ASP A 1 195 ? 1.340 8.385 27.591 1.00 91.81 195 ASP A O 1
ATOM 1531 N N . MET A 1 196 ? 2.680 8.569 29.380 1.00 95.19 196 MET A N 1
ATOM 1532 C CA . MET A 1 196 ? 2.453 9.999 29.545 1.00 95.19 196 MET A CA 1
ATOM 1533 C C . MET A 1 196 ? 2.937 10.808 28.337 1.00 95.19 196 MET A C 1
ATOM 1535 O O . MET A 1 196 ? 2.243 11.734 27.928 1.00 95.19 196 MET A O 1
ATOM 1539 N N . LYS A 1 197 ? 4.062 10.433 27.712 1.00 94.88 197 LYS A N 1
ATOM 1540 C CA . LYS A 1 197 ? 4.534 11.048 26.458 1.00 94.88 197 LYS A CA 1
ATOM 1541 C C . LYS A 1 197 ? 3.493 10.946 25.345 1.00 94.88 197 LYS A C 1
ATOM 1543 O O . LYS A 1 197 ? 3.197 11.949 24.697 1.00 94.88 197 LYS A O 1
ATOM 1548 N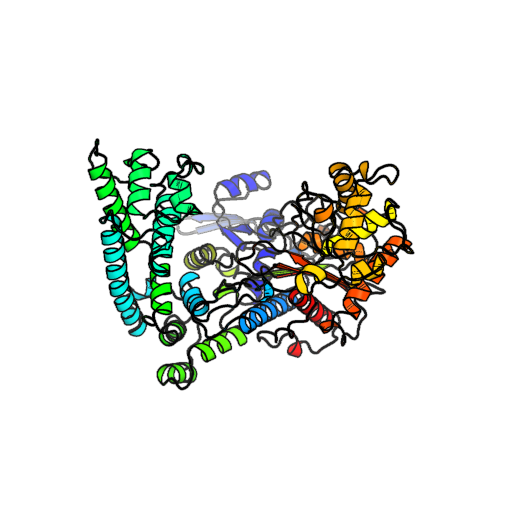 N . GLU A 1 198 ? 2.902 9.769 25.143 1.00 94.31 198 GLU A N 1
ATOM 1549 C CA . GLU A 1 198 ? 1.862 9.597 24.124 1.00 94.31 198 GLU A CA 1
ATOM 1550 C C . GLU A 1 198 ? 0.578 10.360 24.474 1.00 94.31 198 GLU A C 1
ATOM 1552 O O . GLU A 1 198 ? 0.018 11.007 23.591 1.00 94.31 198 GLU A O 1
ATOM 1557 N N . TYR A 1 199 ? 0.148 10.383 25.742 1.00 97.00 199 TYR A N 1
ATOM 1558 C CA . TYR A 1 199 ? -0.999 11.202 26.159 1.00 97.00 199 TYR A CA 1
ATOM 1559 C C . TYR A 1 199 ? -0.743 12.700 25.941 1.00 97.00 199 TYR A C 1
ATOM 1561 O O . TYR A 1 199 ? -1.596 13.403 25.405 1.00 97.00 199 TYR A O 1
ATOM 1569 N N . MET A 1 200 ? 0.447 13.192 26.293 1.00 96.69 200 MET A N 1
ATOM 1570 C CA . MET A 1 200 ? 0.869 14.578 26.070 1.00 96.69 200 MET A CA 1
ATOM 1571 C C . MET A 1 200 ? 0.849 14.944 24.580 1.00 96.69 200 MET A C 1
ATOM 1573 O O . MET A 1 200 ? 0.309 15.987 24.201 1.00 96.69 200 MET A O 1
ATOM 1577 N N . SER A 1 201 ? 1.405 14.079 23.728 1.00 95.62 201 SER A N 1
ATOM 1578 C CA . SER A 1 201 ? 1.378 14.260 22.276 1.00 95.62 201 SER A CA 1
ATOM 1579 C C . SER A 1 201 ? -0.039 14.209 21.717 1.00 95.62 201 SER A C 1
ATOM 1581 O O . SER A 1 201 ? -0.367 15.022 20.856 1.00 95.62 201 SER A O 1
ATOM 1583 N N . TYR A 1 202 ? -0.887 13.306 22.215 1.00 97.12 202 TYR A N 1
ATOM 1584 C CA . TYR A 1 202 ? -2.287 13.209 21.814 1.00 97.12 202 TYR A CA 1
ATOM 1585 C C . TYR A 1 202 ? -3.055 14.491 22.155 1.00 97.12 202 TYR A C 1
ATOM 1587 O O . TYR A 1 202 ? -3.722 15.053 21.287 1.00 97.12 202 TYR A O 1
ATOM 1595 N N . ILE A 1 203 ? -2.905 15.002 23.384 1.00 97.50 203 ILE A N 1
ATOM 1596 C CA . ILE A 1 203 ? -3.556 16.239 23.837 1.00 97.50 203 ILE A CA 1
ATOM 1597 C C . ILE A 1 203 ? -3.211 17.397 22.903 1.00 97.50 203 ILE A C 1
ATOM 1599 O O . ILE A 1 203 ? -4.107 18.091 22.434 1.00 97.50 203 ILE A O 1
ATOM 1603 N N . VAL A 1 204 ? -1.927 17.611 22.606 1.00 96.69 204 VAL A N 1
ATOM 1604 C CA . VAL A 1 204 ? -1.506 18.754 21.785 1.00 96.69 204 VAL A CA 1
ATOM 1605 C C . VAL A 1 204 ? -1.844 18.546 20.314 1.00 96.69 204 VAL A C 1
ATOM 1607 O O . VAL A 1 204 ? -2.513 19.383 19.713 1.00 96.69 204 VAL A O 1
ATOM 1610 N N . ASN A 1 205 ? -1.377 17.446 19.728 1.00 94.75 205 ASN A N 1
ATOM 1611 C CA . ASN A 1 205 ? -1.348 17.279 18.276 1.00 94.75 205 ASN A CA 1
ATOM 1612 C C . ASN A 1 205 ? -2.681 16.790 17.713 1.00 94.75 205 ASN A C 1
ATOM 1614 O O . ASN A 1 205 ? -3.002 17.100 16.567 1.00 94.75 205 ASN A O 1
ATOM 1618 N N . THR A 1 206 ? -3.434 16.012 18.489 1.00 94.38 206 THR A N 1
ATOM 1619 C CA . THR A 1 206 ? -4.717 15.454 18.061 1.00 94.38 206 THR A CA 1
ATOM 1620 C C . THR A 1 206 ? -5.842 16.276 18.661 1.00 94.38 206 THR A C 1
ATOM 1622 O O . THR A 1 206 ? -6.498 17.017 17.937 1.00 94.38 206 THR A O 1
ATOM 1625 N N . TYR A 1 207 ? -6.020 16.230 19.980 1.00 95.38 207 TYR A N 1
ATOM 1626 C CA . TYR A 1 207 ? -7.202 16.790 20.627 1.00 95.38 207 TYR A CA 1
ATOM 1627 C C . TYR A 1 207 ? -7.297 18.321 20.480 1.00 95.38 207 TYR A C 1
ATOM 1629 O O . TYR A 1 207 ? -8.279 18.842 19.945 1.00 95.38 207 TYR A O 1
ATOM 1637 N N . LEU A 1 208 ? -6.269 19.065 20.898 1.00 95.19 208 LEU A N 1
ATOM 1638 C CA . LEU A 1 208 ? -6.281 20.531 20.867 1.00 95.19 208 LEU A CA 1
ATOM 1639 C C . LEU A 1 208 ? -6.122 21.091 19.454 1.00 95.19 208 LEU A C 1
ATOM 1641 O O . LEU A 1 208 ? -6.808 22.048 19.101 1.00 95.19 208 LEU A O 1
ATOM 1645 N N . MET A 1 209 ? -5.208 20.532 18.661 1.00 93.88 209 MET A N 1
ATOM 1646 C CA . MET A 1 209 ? -4.859 21.102 17.359 1.00 93.88 209 MET A CA 1
ATOM 1647 C C . MET A 1 209 ? -5.775 20.637 16.223 1.00 93.88 209 MET A C 1
ATOM 1649 O O . MET A 1 209 ? -6.202 21.465 15.424 1.00 93.88 209 MET A O 1
ATOM 1653 N N . LYS A 1 210 ? -6.094 19.338 16.139 1.00 92.56 210 LYS A N 1
ATOM 1654 C CA . LYS A 1 210 ? -6.863 18.769 15.017 1.00 92.56 210 LYS A CA 1
ATOM 1655 C C . LYS A 1 210 ? -8.350 18.625 15.326 1.00 92.56 210 LYS A C 1
ATOM 1657 O O . LYS A 1 210 ? -9.168 19.054 14.524 1.00 92.56 210 LYS A O 1
ATOM 1662 N N . THR A 1 211 ? -8.697 18.039 16.471 1.00 90.44 211 THR A N 1
ATOM 1663 C CA . THR A 1 211 ? -10.086 17.696 16.811 1.00 90.44 211 THR A CA 1
ATOM 1664 C C . THR A 1 211 ? -10.896 18.934 17.185 1.00 90.44 211 THR A C 1
ATOM 1666 O O . THR A 1 211 ? -11.958 19.178 16.625 1.00 90.44 211 THR A O 1
ATOM 1669 N N . THR A 1 212 ? -10.394 19.740 18.122 1.00 91.19 212 THR A N 1
ATOM 1670 C CA . THR A 1 212 ? -11.117 20.923 18.628 1.00 91.19 212 THR A CA 1
ATOM 1671 C C . THR A 1 212 ? -10.686 22.226 17.944 1.00 91.19 212 THR A C 1
ATOM 1673 O O . THR A 1 212 ? -11.437 23.207 17.894 1.00 91.19 212 THR A O 1
ATOM 1676 N N . GLY A 1 213 ? -9.454 22.267 17.426 1.00 90.88 213 GLY A N 1
ATOM 1677 C CA . GLY A 1 213 ? -8.820 23.482 16.912 1.00 90.88 213 GLY A CA 1
ATOM 1678 C C . GLY A 1 213 ? -8.688 24.594 17.962 1.00 90.88 213 GLY A C 1
ATOM 1679 O O . GLY A 1 213 ? -8.570 25.763 17.599 1.00 90.88 213 GLY A O 1
ATOM 1680 N N . ILE A 1 214 ? -8.748 24.250 19.255 1.00 93.25 214 ILE A N 1
ATOM 1681 C CA . ILE A 1 214 ? -8.468 25.165 20.369 1.00 93.25 214 ILE A CA 1
ATOM 1682 C C . ILE A 1 214 ? -7.029 25.672 20.261 1.00 93.25 214 ILE A C 1
ATOM 1684 O O . ILE A 1 214 ? -6.780 26.856 20.470 1.00 93.25 214 ILE A O 1
ATOM 1688 N N . LEU A 1 215 ? -6.083 24.801 19.902 1.00 93.56 215 LEU A N 1
ATOM 1689 C CA . LEU A 1 215 ? -4.737 25.207 19.516 1.00 93.56 215 LEU A CA 1
ATOM 1690 C C . LEU A 1 215 ? -4.718 25.476 18.012 1.00 93.56 215 LEU A C 1
ATOM 1692 O O . LEU A 1 215 ? -4.769 24.557 17.200 1.00 93.56 215 LEU A O 1
ATOM 1696 N N . ASN A 1 216 ? -4.647 26.748 17.639 1.00 92.81 216 ASN A N 1
ATOM 1697 C CA . ASN A 1 216 ? -4.708 27.154 16.245 1.00 92.81 216 ASN A CA 1
ATOM 1698 C C . ASN A 1 216 ? -3.362 26.899 15.549 1.00 92.81 216 ASN A C 1
ATOM 1700 O O . ASN A 1 216 ? -2.406 27.645 15.763 1.00 92.81 216 ASN A O 1
ATOM 1704 N N . ALA A 1 217 ? -3.315 25.872 14.697 1.00 91.06 217 ALA A N 1
ATOM 1705 C CA . ALA A 1 217 ? -2.117 25.472 13.959 1.00 91.06 217 ALA A CA 1
ATOM 1706 C C . ALA A 1 217 ? -1.510 26.610 13.116 1.00 91.06 217 ALA A C 1
ATOM 1708 O O . ALA A 1 217 ? -0.290 26.748 13.084 1.00 91.06 217 ALA A O 1
ATOM 1709 N N . ASP A 1 218 ? -2.336 27.471 12.511 1.00 92.31 218 ASP A N 1
ATOM 1710 C CA . ASP A 1 218 ? -1.877 28.572 11.649 1.00 92.31 218 ASP A CA 1
ATOM 1711 C C . ASP A 1 218 ? -1.174 29.686 12.433 1.00 92.31 218 ASP A C 1
ATOM 1713 O O . ASP A 1 218 ? -0.384 30.454 11.881 1.00 92.31 218 ASP A O 1
ATOM 1717 N N . LYS A 1 219 ? -1.464 29.798 13.733 1.00 93.06 219 LYS A N 1
ATOM 1718 C CA . LYS A 1 219 ? -0.827 30.783 14.615 1.00 93.06 219 LYS A CA 1
ATOM 1719 C C . LYS A 1 219 ? 0.461 30.272 15.248 1.00 93.06 219 LYS A C 1
ATOM 1721 O O . LYS A 1 219 ? 1.221 31.087 15.773 1.00 93.06 219 LYS A O 1
ATOM 1726 N N . VAL A 1 220 ? 0.694 28.961 15.241 1.00 92.62 220 VAL A N 1
ATOM 1727 C CA . VAL A 1 220 ? 1.870 28.358 15.871 1.00 92.62 220 VAL A CA 1
ATOM 1728 C C . VAL A 1 220 ? 3.115 28.680 15.047 1.00 92.62 220 VAL A C 1
ATOM 1730 O O . VAL A 1 220 ? 3.289 28.209 13.924 1.00 92.62 220 VAL A O 1
ATOM 1733 N N . ASP A 1 221 ? 4.022 29.466 15.628 1.00 92.44 221 ASP A N 1
ATOM 1734 C CA . ASP A 1 221 ? 5.324 29.726 15.019 1.00 92.44 221 ASP A CA 1
ATOM 1735 C C . ASP A 1 221 ? 6.256 28.533 15.260 1.00 92.44 221 ASP A C 1
ATOM 1737 O O . ASP A 1 221 ? 6.795 28.338 16.349 1.00 92.44 221 ASP A O 1
ATOM 1741 N N . THR A 1 222 ? 6.474 27.738 14.213 1.00 92.62 222 THR A N 1
ATOM 1742 C CA . THR A 1 222 ? 7.316 26.534 14.273 1.00 92.62 222 THR A CA 1
ATOM 1743 C C . THR A 1 222 ? 8.810 26.815 14.476 1.00 92.62 222 THR A C 1
ATOM 1745 O O . THR A 1 222 ? 9.589 25.882 14.697 1.00 92.62 222 THR A O 1
ATOM 1748 N N . LYS A 1 223 ? 9.227 28.085 14.397 1.00 93.94 223 LYS A N 1
ATOM 1749 C CA . LYS A 1 223 ? 10.597 28.542 14.668 1.00 93.94 223 LYS A CA 1
ATOM 1750 C C . LYS A 1 223 ? 10.754 29.137 16.068 1.00 93.94 223 LYS A C 1
ATOM 1752 O O . LYS A 1 223 ? 11.884 29.429 16.461 1.00 93.94 223 LYS A O 1
ATOM 1757 N N . ASP A 1 224 ? 9.663 29.313 16.811 1.00 96.62 224 ASP A N 1
ATOM 1758 C CA . ASP A 1 224 ? 9.699 29.818 18.180 1.00 96.62 224 ASP A CA 1
ATOM 1759 C C . ASP A 1 224 ? 10.475 28.859 19.098 1.00 96.62 224 ASP A C 1
ATOM 1761 O O . ASP A 1 224 ? 10.327 27.637 19.021 1.00 96.62 224 ASP A O 1
ATOM 1765 N N . ALA A 1 225 ? 11.312 29.416 19.977 1.00 96.25 225 ALA A N 1
ATOM 1766 C CA . ALA A 1 225 ? 12.185 28.629 20.845 1.00 96.25 225 ALA A CA 1
ATOM 1767 C C . ALA A 1 225 ? 11.401 27.659 21.744 1.00 96.25 225 ALA A C 1
ATOM 1769 O O . ALA A 1 225 ? 11.805 26.511 21.887 1.00 96.25 225 ALA A O 1
ATOM 1770 N N . THR A 1 226 ? 10.252 28.071 22.288 1.00 95.81 226 THR A N 1
ATOM 1771 C CA . THR A 1 226 ? 9.422 27.214 23.145 1.00 95.81 226 THR A CA 1
ATOM 1772 C C . THR A 1 226 ? 8.714 26.128 22.339 1.00 95.81 226 THR A C 1
ATOM 1774 O O . THR A 1 226 ? 8.570 25.004 22.819 1.00 95.81 226 THR A O 1
ATOM 1777 N N . TYR A 1 227 ? 8.316 26.416 21.096 1.00 94.88 227 TYR A N 1
ATOM 1778 C CA . TYR A 1 227 ? 7.794 25.383 20.199 1.00 94.88 227 TYR A CA 1
ATOM 1779 C C . TYR A 1 227 ? 8.859 24.332 19.865 1.00 94.88 227 TYR A C 1
ATOM 1781 O O . TYR A 1 227 ? 8.584 23.132 19.906 1.00 94.88 227 TYR A O 1
ATOM 1789 N N . VAL A 1 228 ? 10.087 24.764 19.565 1.00 95.38 228 VAL A N 1
ATOM 1790 C CA . VAL A 1 228 ? 11.225 23.865 19.320 1.00 95.38 228 VAL A CA 1
ATOM 1791 C C . VAL A 1 228 ? 11.576 23.072 20.582 1.00 95.38 228 VAL A C 1
ATOM 1793 O O . VAL A 1 228 ? 11.823 21.869 20.496 1.00 95.38 228 VAL A O 1
ATOM 1796 N N . ASP A 1 229 ? 11.530 23.702 21.755 1.00 96.44 229 ASP A N 1
ATOM 1797 C CA . ASP A 1 229 ? 11.787 23.035 23.031 1.00 96.44 229 ASP A CA 1
ATOM 1798 C C . ASP A 1 229 ? 10.734 21.983 23.387 1.00 96.44 229 ASP A C 1
ATOM 1800 O O . ASP A 1 229 ? 11.070 20.984 24.020 1.00 96.44 229 ASP A O 1
ATOM 1804 N N . TRP A 1 230 ? 9.484 22.172 22.959 1.00 94.94 230 TRP A N 1
ATOM 1805 C CA . TRP A 1 230 ? 8.423 21.172 23.079 1.00 94.94 230 TRP A CA 1
ATOM 1806 C C . TRP A 1 230 ? 8.578 20.034 22.066 1.00 94.94 230 TRP A C 1
ATOM 1808 O O . TRP A 1 230 ? 8.553 18.867 22.438 1.00 94.94 230 TRP A O 1
ATOM 1818 N N . THR A 1 231 ? 8.731 20.373 20.784 1.00 91.56 231 THR A N 1
ATOM 1819 C CA . THR A 1 231 ? 8.585 19.411 19.676 1.00 91.56 231 THR A CA 1
ATOM 1820 C C . THR A 1 231 ? 9.868 18.705 19.264 1.00 91.56 231 THR A C 1
ATOM 1822 O O . THR A 1 231 ? 9.794 17.641 18.657 1.00 91.56 231 THR A O 1
ATOM 1825 N N . LYS A 1 232 ? 11.036 19.306 19.517 1.00 91.25 232 LYS A N 1
ATOM 1826 C CA . LYS A 1 232 ? 12.333 18.788 19.052 1.00 91.25 232 LYS A CA 1
ATOM 1827 C C . LYS A 1 232 ? 13.301 18.523 20.190 1.00 91.25 232 LYS A C 1
ATOM 1829 O O . LYS A 1 232 ? 13.904 17.458 20.226 1.00 91.25 232 LYS A O 1
ATOM 1834 N N . ASN A 1 233 ? 13.479 19.487 21.096 1.00 94.06 233 ASN A N 1
ATOM 1835 C CA . ASN A 1 233 ? 14.412 19.306 22.212 1.00 94.06 233 ASN A CA 1
ATOM 1836 C C . ASN A 1 233 ? 13.762 18.534 23.372 1.00 94.06 233 ASN A C 1
ATOM 1838 O O . ASN A 1 233 ? 14.476 17.957 24.191 1.00 94.06 233 ASN A O 1
ATOM 1842 N N . GLU A 1 234 ? 12.427 18.533 23.442 1.00 96.06 234 GLU A N 1
ATOM 1843 C CA . GLU A 1 234 ? 11.615 17.825 24.440 1.00 96.06 234 GLU A CA 1
ATOM 1844 C C . GLU A 1 234 ? 11.963 18.185 25.903 1.00 96.06 234 GLU A C 1
ATOM 1846 O O . GLU A 1 234 ? 11.806 17.381 26.825 1.00 96.06 234 GLU A O 1
ATOM 1851 N N . VAL A 1 235 ? 12.468 19.403 26.135 1.00 96.38 235 VAL A N 1
ATOM 1852 C CA . VAL A 1 235 ? 13.047 19.842 27.423 1.00 96.38 235 VAL A CA 1
ATOM 1853 C C . VAL A 1 235 ? 12.073 20.587 28.335 1.00 96.38 235 VAL A C 1
ATOM 1855 O O . VAL A 1 235 ? 12.439 20.918 29.462 1.00 96.38 235 VAL A O 1
ATOM 1858 N N . ILE A 1 236 ? 10.844 20.837 27.883 1.00 95.56 236 ILE A N 1
ATOM 1859 C CA . ILE A 1 236 ? 9.792 21.483 28.680 1.00 95.56 236 ILE A CA 1
ATOM 1860 C C . ILE A 1 236 ? 8.617 20.535 28.930 1.00 95.56 236 ILE A C 1
ATOM 1862 O O . ILE A 1 236 ? 8.439 19.541 28.225 1.00 95.56 236 ILE A O 1
ATOM 1866 N N . ASN A 1 237 ? 7.818 20.832 29.956 1.00 95.00 237 ASN A N 1
ATOM 1867 C CA . ASN A 1 237 ? 6.602 20.081 30.267 1.00 95.00 237 ASN A CA 1
ATOM 1868 C C . ASN A 1 237 ? 5.369 20.683 29.566 1.00 95.00 237 ASN A C 1
ATOM 1870 O O . ASN A 1 237 ? 5.389 21.828 29.101 1.00 95.00 237 ASN A O 1
ATOM 1874 N N . LEU A 1 238 ? 4.282 19.906 29.502 1.00 95.44 238 LEU A N 1
ATOM 1875 C CA . LEU A 1 238 ? 3.062 20.304 28.791 1.00 95.44 238 LEU A CA 1
ATOM 1876 C C . LEU A 1 238 ? 2.436 21.576 29.383 1.00 95.44 238 LEU A C 1
ATOM 1878 O O . LEU A 1 238 ? 1.988 22.441 28.632 1.00 95.44 238 LEU A O 1
ATOM 1882 N N . SER A 1 239 ? 2.452 21.727 30.713 1.00 94.81 239 SER A N 1
ATOM 1883 C CA . SER A 1 239 ? 1.903 22.917 31.375 1.00 94.81 239 SER A CA 1
ATOM 1884 C C . SER A 1 239 ? 2.620 24.201 30.947 1.00 94.81 239 SER A C 1
ATOM 1886 O O . SER A 1 239 ? 1.975 25.214 30.669 1.00 94.81 239 SER A O 1
ATOM 1888 N N . THR A 1 240 ? 3.952 24.157 30.822 1.00 94.81 240 THR A N 1
ATOM 1889 C CA . THR A 1 240 ? 4.773 25.277 30.351 1.00 94.81 240 THR A CA 1
ATOM 1890 C C . THR A 1 240 ? 4.441 25.619 28.904 1.00 94.81 240 THR A C 1
ATOM 1892 O O . THR A 1 240 ? 4.222 26.790 28.592 1.00 94.81 240 THR A O 1
ATOM 1895 N N . TYR A 1 241 ? 4.352 24.609 28.034 1.00 95.81 241 TYR A N 1
ATOM 1896 C CA . TYR A 1 241 ? 4.021 24.808 26.625 1.00 95.81 241 TYR A CA 1
ATOM 1897 C C . TYR A 1 241 ? 2.636 25.448 26.441 1.00 95.81 241 TYR A C 1
ATOM 1899 O O . TYR A 1 241 ? 2.510 26.445 25.732 1.00 95.81 241 TYR A O 1
ATOM 1907 N N . LEU A 1 242 ? 1.605 24.938 27.121 1.00 95.12 242 LEU A N 1
ATOM 1908 C CA . LEU A 1 242 ? 0.241 25.458 26.994 1.00 95.12 242 LEU A CA 1
ATOM 1909 C C . LEU A 1 242 ? 0.090 26.869 27.581 1.00 95.12 242 LEU A C 1
ATOM 1911 O O . LEU A 1 242 ? -0.533 27.723 26.951 1.00 95.12 242 LEU A O 1
ATOM 1915 N N . ASN A 1 243 ? 0.711 27.166 28.729 1.00 92.88 243 ASN A N 1
ATOM 1916 C CA . ASN A 1 243 ? 0.744 28.534 29.264 1.00 92.88 243 ASN A CA 1
ATOM 1917 C C . ASN A 1 243 ? 1.415 29.510 28.286 1.00 92.88 243 ASN A C 1
ATOM 1919 O O . ASN A 1 243 ? 0.919 30.617 28.055 1.00 92.88 243 ASN A O 1
ATOM 1923 N N . TYR A 1 244 ? 2.523 29.091 27.670 1.00 94.44 244 TYR A N 1
ATOM 1924 C CA . TYR A 1 244 ? 3.196 29.892 26.654 1.00 94.44 244 TYR A CA 1
ATOM 1925 C C . TYR A 1 244 ? 2.310 30.107 25.422 1.00 94.44 244 TYR A C 1
ATOM 1927 O O . TYR A 1 244 ? 2.156 31.244 24.973 1.00 94.44 244 TYR A O 1
ATOM 1935 N N . ALA A 1 245 ? 1.660 29.052 24.927 1.00 94.25 245 ALA A N 1
ATOM 1936 C CA . ALA A 1 245 ? 0.741 29.114 23.795 1.00 94.25 245 ALA A CA 1
ATOM 1937 C C . ALA A 1 245 ? -0.421 30.098 24.036 1.00 94.25 245 ALA A C 1
ATOM 1939 O O . ALA A 1 245 ? -0.774 30.861 23.135 1.00 94.25 245 ALA A O 1
ATOM 1940 N N . ILE A 1 246 ? -0.967 30.158 25.258 1.00 91.56 246 ILE A N 1
ATOM 1941 C CA . ILE A 1 246 ? -1.959 31.177 25.649 1.00 91.56 246 ILE A CA 1
ATOM 1942 C C . ILE A 1 246 ? -1.347 32.578 25.558 1.00 91.56 246 ILE A C 1
ATOM 1944 O O . ILE A 1 246 ? -1.927 33.462 24.931 1.00 91.56 246 ILE A O 1
ATOM 1948 N N . SER A 1 247 ? -0.153 32.783 26.127 1.00 91.75 247 SER A N 1
ATOM 1949 C CA . SER A 1 247 ? 0.520 34.093 26.124 1.00 91.75 247 SER A CA 1
ATOM 1950 C C . SER A 1 247 ? 0.840 34.620 24.717 1.00 91.75 247 SER A C 1
ATOM 1952 O O . SER A 1 247 ? 0.896 35.831 24.505 1.00 91.75 247 SER A O 1
ATOM 1954 N N . LYS A 1 248 ? 1.022 33.714 23.748 1.00 93.38 248 LYS A N 1
ATOM 1955 C CA . LYS A 1 248 ? 1.250 34.027 22.331 1.00 93.38 248 LYS A CA 1
ATOM 1956 C C . LYS A 1 248 ? -0.030 34.132 21.506 1.00 93.38 248 LYS A C 1
ATOM 1958 O O . LYS A 1 248 ? 0.039 34.452 20.322 1.00 93.38 248 LYS A O 1
ATOM 1963 N N . GLY A 1 249 ? -1.190 33.873 22.108 1.00 90.44 249 GLY A N 1
ATOM 1964 C CA . GLY A 1 249 ? -2.473 33.878 21.409 1.00 90.44 249 GLY A CA 1
ATOM 1965 C C . GLY A 1 249 ? -2.633 32.732 20.405 1.00 90.44 249 GLY A C 1
ATOM 1966 O O . GLY A 1 249 ? -3.427 32.854 19.469 1.00 90.44 249 GLY A O 1
ATOM 1967 N N . TRP A 1 250 ? -1.881 31.637 20.574 1.00 94.06 250 TRP A N 1
ATOM 1968 C CA . TRP A 1 250 ? -2.038 30.407 19.788 1.00 94.06 250 TRP A CA 1
ATOM 1969 C C . TRP A 1 250 ? -3.289 29.632 20.207 1.00 94.06 250 TRP A C 1
ATOM 1971 O O . TRP A 1 250 ? -3.900 28.961 19.379 1.00 94.06 250 TRP A O 1
ATOM 1981 N N . ILE A 1 251 ? -3.683 29.751 21.478 1.00 91.25 251 ILE A N 1
ATOM 1982 C CA . ILE A 1 251 ? -4.924 29.177 22.000 1.00 91.25 251 ILE A CA 1
ATOM 1983 C C . ILE A 1 251 ? -6.098 30.110 21.697 1.00 91.25 251 ILE A C 1
ATOM 1985 O O . ILE A 1 251 ? -6.107 31.278 22.093 1.00 91.25 251 ILE A O 1
ATOM 1989 N N . ASP A 1 252 ? -7.106 29.581 21.013 1.00 87.38 252 ASP A N 1
ATOM 1990 C CA . ASP A 1 252 ? -8.370 30.255 20.751 1.00 87.38 252 ASP A CA 1
ATOM 1991 C C . ASP A 1 252 ? -9.322 30.084 21.941 1.00 87.38 252 ASP A C 1
ATOM 1993 O O . ASP A 1 252 ? -10.129 29.157 22.015 1.00 87.38 252 ASP A O 1
ATOM 1997 N N . VAL A 1 253 ? -9.220 31.016 22.889 1.00 77.38 253 VAL A N 1
ATOM 1998 C CA . VAL A 1 253 ? -10.018 31.028 24.125 1.00 77.38 253 VAL A CA 1
ATOM 1999 C C . VAL A 1 253 ? -11.525 31.133 23.840 1.00 77.38 253 VAL A C 1
ATOM 2001 O O . VAL A 1 253 ? -12.329 30.702 24.660 1.00 77.38 253 VAL A O 1
ATOM 2004 N N . SER A 1 254 ? -11.935 31.636 22.668 1.00 77.88 254 SER A N 1
ATOM 2005 C CA . SER A 1 254 ? -13.358 31.711 22.303 1.00 77.88 254 SER A CA 1
ATOM 2006 C C . SER A 1 254 ? -13.996 30.331 22.108 1.00 77.88 254 SER A C 1
ATOM 2008 O O . SER A 1 254 ? -15.190 30.164 22.342 1.00 77.88 254 SER A O 1
ATOM 2010 N N . ARG A 1 255 ? -13.190 29.321 21.757 1.00 80.25 255 ARG A N 1
ATOM 2011 C CA . ARG A 1 255 ? -13.635 27.929 21.596 1.00 80.25 255 ARG A CA 1
ATOM 2012 C C . ARG A 1 255 ? -13.781 27.179 22.919 1.00 80.25 255 ARG A C 1
ATOM 2014 O O . ARG A 1 255 ? -14.321 26.081 22.923 1.00 80.25 255 ARG A O 1
ATOM 2021 N N . LEU A 1 256 ? -13.327 27.764 24.029 1.00 74.19 256 LEU A N 1
ATOM 2022 C CA . LEU A 1 256 ? -13.429 27.176 25.370 1.00 74.19 256 LEU A CA 1
ATOM 2023 C C . LEU A 1 256 ? -14.781 27.451 26.056 1.00 74.19 256 LEU A C 1
ATOM 2025 O O . LEU A 1 256 ? -15.016 26.933 27.139 1.00 74.19 256 LEU A O 1
ATOM 2029 N N . ASN A 1 257 ? -15.640 28.260 25.423 1.00 57.53 257 ASN A N 1
ATOM 2030 C CA . ASN A 1 257 ? -17.050 28.526 25.730 1.00 57.53 257 ASN A CA 1
ATOM 2031 C C . ASN A 1 257 ? -17.477 28.343 27.206 1.00 57.53 257 ASN A C 1
ATOM 2033 O O . ASN A 1 257 ? -18.121 27.368 27.585 1.00 57.53 257 ASN A O 1
ATOM 2037 N N . LEU A 1 258 ? -17.184 29.353 28.021 1.00 54.03 258 LEU A N 1
ATOM 2038 C CA . LEU A 1 258 ? -17.937 29.678 29.232 1.00 54.03 258 LEU A CA 1
ATOM 2039 C C . LEU A 1 258 ? -18.438 31.114 29.034 1.00 54.03 258 LEU A C 1
ATOM 2041 O O . LEU A 1 258 ? -17.747 31.903 28.395 1.00 54.03 258 LEU A O 1
ATOM 2045 N N . ASP A 1 259 ? -19.621 31.463 29.537 1.00 54.22 259 ASP A N 1
ATOM 2046 C CA . ASP A 1 259 ? -20.351 32.736 29.346 1.00 54.22 259 ASP A CA 1
ATOM 2047 C C . ASP A 1 259 ? -19.605 34.050 29.743 1.00 54.22 259 ASP A C 1
ATOM 2049 O O . ASP A 1 259 ? -20.209 35.108 29.941 1.00 54.22 259 ASP A O 1
ATOM 2053 N N . THR A 1 260 ? -18.280 34.037 29.878 1.00 54.56 260 THR A N 1
ATOM 2054 C CA . THR A 1 260 ? -17.426 35.108 30.391 1.00 54.56 260 THR A CA 1
ATOM 2055 C C . THR A 1 260 ? -16.616 35.785 29.278 1.00 54.56 260 THR A C 1
ATOM 2057 O O . THR A 1 260 ? -15.672 35.245 28.712 1.00 54.56 260 THR A O 1
ATOM 2060 N N . LYS A 1 261 ? -16.953 37.049 28.983 1.00 55.94 261 LYS A N 1
ATOM 2061 C CA . LYS A 1 261 ? -16.336 37.840 27.895 1.00 55.94 261 LYS A CA 1
ATOM 2062 C C . LYS A 1 261 ? -14.884 38.288 28.130 1.00 55.94 261 LYS A C 1
ATOM 2064 O O . LYS A 1 261 ? -14.295 38.850 27.212 1.00 55.94 261 LYS A O 1
ATOM 2069 N N . TYR A 1 262 ? -14.302 38.055 29.309 1.00 61.66 262 TYR A N 1
ATOM 2070 C CA . TYR A 1 262 ? -12.925 38.454 29.630 1.00 61.66 262 TYR A CA 1
ATOM 2071 C C . TYR A 1 262 ? -12.307 37.500 30.661 1.00 61.66 262 TYR A C 1
ATOM 2073 O O . TYR A 1 262 ? -12.526 37.673 31.856 1.00 61.66 262 TYR A O 1
ATOM 2081 N N . LEU A 1 263 ? -11.538 36.511 30.200 1.00 67.12 263 LEU A N 1
ATOM 2082 C CA . LEU A 1 263 ? -10.713 35.657 31.062 1.00 67.12 263 LEU A CA 1
ATOM 2083 C C . LEU A 1 263 ? -9.297 36.235 31.146 1.00 67.12 263 LEU A C 1
ATOM 2085 O O . LEU A 1 263 ? -8.711 36.601 30.124 1.00 67.12 263 LEU A O 1
ATOM 2089 N N . ASN A 1 264 ? -8.733 36.316 32.351 1.00 79.62 264 ASN A N 1
ATOM 2090 C CA . ASN A 1 264 ? -7.298 36.583 32.502 1.00 79.62 264 ASN A CA 1
ATOM 2091 C C . ASN A 1 264 ? -6.468 35.318 32.192 1.00 79.62 264 ASN A C 1
ATOM 2093 O O . ASN A 1 264 ? -7.017 34.225 32.082 1.00 79.62 264 ASN A O 1
ATOM 2097 N N . SER A 1 265 ? -5.141 35.438 32.055 1.00 80.06 265 SER A N 1
ATOM 2098 C CA . SER A 1 265 ? -4.288 34.309 31.635 1.00 80.06 265 SER A CA 1
ATOM 2099 C C . SER A 1 265 ? -4.377 33.080 32.551 1.00 80.06 265 SER A C 1
ATOM 2101 O O . SER A 1 265 ? -4.300 31.959 32.058 1.00 80.06 265 SER A O 1
ATOM 2103 N N . GLN A 1 266 ? -4.569 33.273 33.861 1.00 83.94 266 GLN A N 1
ATOM 2104 C CA . GLN A 1 266 ? -4.692 32.165 34.812 1.00 83.94 266 GLN A CA 1
ATOM 2105 C C . GLN A 1 266 ? -6.056 31.479 34.692 1.00 83.94 266 GLN A C 1
ATOM 2107 O O . GLN A 1 266 ? -6.130 30.255 34.665 1.00 83.94 266 GLN A O 1
ATOM 2112 N N . GLU A 1 267 ? -7.133 32.258 34.587 1.00 85.12 267 GLU A N 1
ATOM 2113 C CA . GLU A 1 267 ? -8.489 31.736 34.387 1.00 85.12 267 GLU A CA 1
ATOM 2114 C C . GLU A 1 267 ? -8.625 31.020 33.038 1.00 85.12 267 GLU A C 1
ATOM 2116 O O . GLU A 1 267 ? -9.249 29.961 32.963 1.00 85.12 267 GLU A O 1
ATOM 2121 N N . ALA A 1 268 ? -7.998 31.558 31.987 1.00 85.31 268 ALA A N 1
ATOM 2122 C CA . ALA A 1 268 ? -7.942 30.933 30.671 1.00 85.31 268 ALA A CA 1
ATOM 2123 C C . ALA A 1 268 ? -7.222 29.579 30.726 1.00 85.31 268 ALA A C 1
ATOM 2125 O O . ALA A 1 268 ? -7.709 28.609 30.148 1.00 85.31 268 ALA A O 1
ATOM 2126 N N . TYR A 1 269 ? -6.106 29.486 31.458 1.00 90.75 269 TYR A N 1
ATOM 2127 C CA . TYR A 1 269 ? -5.392 28.224 31.631 1.00 90.75 269 TYR A CA 1
ATOM 2128 C C . TYR A 1 269 ? -6.207 27.199 32.428 1.00 90.75 269 TYR A C 1
ATOM 2130 O O . TYR A 1 269 ? -6.366 26.072 31.974 1.00 90.75 269 TYR A O 1
ATOM 2138 N N . THR A 1 270 ? -6.791 27.582 33.568 1.00 90.44 270 THR A N 1
ATOM 2139 C CA . THR A 1 270 ? -7.648 26.676 34.356 1.00 90.44 270 THR A CA 1
ATOM 2140 C C . THR A 1 270 ? -8.833 26.163 33.533 1.00 90.44 270 THR A C 1
ATOM 2142 O O . THR A 1 270 ? -9.141 24.974 33.568 1.00 90.44 270 THR A O 1
ATOM 2145 N N . THR A 1 271 ? -9.463 27.041 32.746 1.00 89.94 271 THR A N 1
ATOM 2146 C CA . THR A 1 271 ? -10.563 26.667 31.844 1.00 89.94 271 THR A CA 1
ATOM 2147 C C . THR A 1 271 ? -10.094 25.687 30.769 1.00 89.94 271 THR A C 1
ATOM 2149 O O . THR A 1 271 ? -10.768 24.696 30.502 1.00 89.94 271 THR A O 1
ATOM 2152 N N . LEU A 1 272 ? -8.918 25.929 30.180 1.00 92.31 272 LEU A N 1
ATOM 2153 C CA . LEU A 1 272 ? -8.313 25.028 29.201 1.00 92.31 272 LEU A CA 1
ATOM 2154 C C . LEU A 1 272 ? -8.054 23.639 29.800 1.00 92.31 272 LEU A C 1
ATOM 2156 O O . LEU A 1 272 ? -8.369 22.643 29.159 1.00 92.31 272 LEU A O 1
ATOM 2160 N N . VAL A 1 273 ? -7.509 23.562 31.019 1.00 94.44 273 VAL A N 1
ATOM 2161 C CA . VAL A 1 273 ? -7.256 22.280 31.698 1.00 94.44 273 VAL A CA 1
ATOM 2162 C C . VAL A 1 273 ? -8.557 21.507 31.911 1.00 94.44 273 VAL A C 1
ATOM 2164 O O . VAL A 1 273 ? -8.610 20.332 31.553 1.00 94.44 273 VAL A O 1
ATOM 2167 N N . GLY A 1 274 ? -9.613 22.162 32.406 1.00 92.44 274 GLY A N 1
ATOM 2168 C CA . GLY A 1 274 ? -10.932 21.535 32.553 1.00 92.44 274 GLY A CA 1
ATOM 2169 C C . GLY A 1 274 ? -11.480 21.015 31.221 1.00 92.44 274 GLY A C 1
ATOM 2170 O O . GLY A 1 274 ? -11.821 19.842 31.109 1.00 92.44 274 GLY A O 1
ATOM 2171 N N . ALA A 1 275 ? -11.448 21.843 30.173 1.00 91.94 275 ALA A N 1
ATOM 2172 C CA . ALA A 1 275 ? -11.899 21.459 28.834 1.00 91.94 275 ALA A CA 1
ATOM 2173 C C . ALA A 1 275 ? -11.089 20.300 28.218 1.00 91.94 275 ALA A C 1
ATOM 2175 O O . ALA A 1 275 ? -11.630 19.508 27.443 1.00 91.94 275 ALA A O 1
ATOM 2176 N N . ILE A 1 276 ? -9.796 20.188 28.544 1.00 95.12 276 ILE A N 1
ATOM 2177 C CA . ILE A 1 276 ? -8.968 19.039 28.157 1.00 95.12 276 ILE A CA 1
ATOM 2178 C C . ILE A 1 276 ? -9.448 17.786 28.889 1.00 95.12 276 ILE A C 1
ATOM 2180 O O . ILE A 1 276 ? -9.750 16.791 28.239 1.00 95.12 276 ILE A O 1
ATOM 2184 N N . VAL A 1 277 ? -9.531 17.820 30.221 1.00 96.06 277 VAL A N 1
ATOM 2185 C CA . VAL A 1 277 ? -9.873 16.639 31.032 1.00 96.06 277 VAL A CA 1
ATOM 2186 C C . VAL A 1 277 ? -11.283 16.129 30.715 1.00 96.06 277 VAL A C 1
ATOM 2188 O O . VAL A 1 277 ? -11.458 14.933 30.478 1.00 96.06 277 VAL A O 1
ATOM 2191 N N . ASP A 1 278 ? -12.269 17.025 30.642 1.00 93.81 278 ASP A N 1
ATOM 2192 C CA . ASP A 1 278 ? -13.659 16.671 30.334 1.00 93.81 278 ASP A CA 1
ATOM 2193 C C . ASP A 1 278 ? -13.814 16.161 28.899 1.00 93.81 278 ASP A C 1
ATOM 2195 O O . ASP A 1 278 ? -14.526 15.187 28.649 1.00 93.81 278 ASP A O 1
ATOM 2199 N N . GLY A 1 279 ? -13.103 16.770 27.952 1.00 94.25 279 GLY A N 1
ATOM 2200 C CA . GLY A 1 279 ? -13.111 16.326 26.566 1.00 94.25 279 GLY A CA 1
ATOM 2201 C C . GLY A 1 279 ? -12.523 14.936 26.379 1.00 94.25 279 GLY A C 1
ATOM 2202 O O . GLY A 1 279 ? -13.177 14.065 25.807 1.00 94.25 279 GLY A O 1
ATOM 2203 N N . LEU A 1 280 ? -11.329 14.694 26.933 1.00 96.12 280 LEU A N 1
ATOM 2204 C CA . LEU A 1 280 ? -10.659 13.392 26.862 1.00 96.12 280 LEU A CA 1
ATOM 2205 C C . LEU A 1 280 ? -11.482 12.261 27.499 1.00 96.12 280 LEU A C 1
ATOM 2207 O O . LEU A 1 280 ? -11.354 11.105 27.100 1.00 96.12 280 LEU A O 1
ATOM 2211 N N . ARG A 1 281 ? -12.350 12.569 28.471 1.00 95.38 281 ARG A N 1
ATOM 2212 C CA . ARG A 1 281 ? -13.257 11.590 29.090 1.00 95.38 281 ARG A CA 1
ATOM 2213 C C . ARG A 1 281 ? -14.241 10.975 28.089 1.00 95.38 281 ARG A C 1
ATOM 2215 O O . ARG A 1 281 ? -14.605 9.812 28.242 1.00 95.38 281 ARG A O 1
ATOM 2222 N N . THR A 1 282 ? -14.651 11.738 27.078 1.00 91.94 282 THR A N 1
ATOM 2223 C CA . THR A 1 282 ? -15.634 11.325 26.056 1.00 91.94 282 THR A CA 1
ATOM 2224 C C . THR A 1 282 ? -15.014 11.078 24.679 1.00 91.94 282 THR A C 1
ATOM 2226 O O . THR A 1 282 ? -15.713 10.722 23.734 1.00 91.94 282 THR A O 1
ATOM 2229 N N . ASP A 1 283 ? -13.699 11.252 24.559 1.00 93.62 283 ASP A N 1
ATOM 2230 C CA . ASP A 1 283 ? -12.960 11.059 23.319 1.00 93.62 283 ASP A CA 1
ATOM 2231 C C . ASP A 1 283 ? -12.641 9.569 23.102 1.00 93.62 283 ASP A C 1
ATOM 2233 O O . ASP A 1 283 ? -11.802 8.981 23.789 1.00 93.62 283 ASP A O 1
ATOM 2237 N N . ASN A 1 284 ? -13.304 8.958 22.117 1.00 90.69 284 ASN A N 1
ATOM 2238 C CA . ASN A 1 284 ? -13.116 7.548 21.769 1.00 90.69 284 ASN A CA 1
ATOM 2239 C C . ASN A 1 284 ? -11.683 7.223 21.320 1.00 90.69 284 ASN A C 1
ATOM 2241 O O . ASN A 1 284 ? -11.179 6.143 21.632 1.00 90.69 284 ASN A O 1
ATOM 2245 N N . GLU A 1 285 ? -11.010 8.133 20.614 1.00 92.31 285 GLU A N 1
ATOM 2246 C CA . GLU A 1 285 ? -9.645 7.908 20.126 1.00 92.31 285 GLU A CA 1
ATOM 2247 C C . GLU A 1 285 ? -8.637 7.982 21.283 1.00 92.31 285 GLU A C 1
ATOM 2249 O O . GLU A 1 285 ? -7.717 7.164 21.373 1.00 92.31 285 GLU A O 1
ATOM 2254 N N . PHE A 1 286 ? -8.874 8.865 22.259 1.00 96.44 286 PHE A N 1
ATOM 2255 C CA . PHE A 1 286 ? -8.148 8.821 23.529 1.00 96.44 286 PHE A CA 1
ATOM 2256 C C . PHE A 1 286 ? -8.444 7.531 24.308 1.00 96.44 286 PHE A C 1
ATOM 2258 O O . PHE A 1 286 ? -7.534 6.918 24.868 1.00 96.44 286 PHE A O 1
ATOM 2265 N N . GLY A 1 287 ? -9.699 7.076 24.310 1.00 96.12 287 GLY A N 1
ATOM 2266 C CA . GLY A 1 287 ? -10.100 5.811 24.924 1.00 96.12 287 GLY A CA 1
ATOM 2267 C C . GLY A 1 287 ? -9.337 4.609 24.360 1.00 96.12 287 GLY A C 1
ATOM 2268 O O . GLY A 1 287 ? -8.812 3.793 25.123 1.00 96.12 287 GLY A O 1
ATOM 2269 N N . LYS A 1 288 ? -9.169 4.530 23.034 1.00 95.94 288 LYS A N 1
ATOM 2270 C CA . LYS A 1 288 ? -8.314 3.520 22.384 1.00 95.94 288 LYS A CA 1
ATOM 2271 C C . LYS A 1 288 ? -6.871 3.600 22.882 1.00 95.94 288 LYS A C 1
ATOM 2273 O O . LYS A 1 288 ? -6.289 2.575 23.238 1.00 95.94 288 LYS A O 1
ATOM 2278 N N . LEU A 1 289 ? -6.312 4.803 23.005 1.00 96.25 289 LEU A N 1
ATOM 2279 C CA . LEU A 1 289 ? -4.965 4.990 23.547 1.00 96.25 289 LEU A CA 1
ATOM 2280 C C . LEU A 1 289 ? -4.846 4.485 24.998 1.00 96.25 289 LEU A C 1
ATOM 2282 O O . LEU A 1 289 ? -3.840 3.876 25.362 1.00 96.25 289 LEU A O 1
ATOM 2286 N N . VAL A 1 290 ? -5.884 4.653 25.823 1.00 97.62 290 VAL A N 1
ATOM 2287 C CA . VAL A 1 290 ? -5.934 4.060 27.170 1.00 97.62 290 VAL A CA 1
ATOM 2288 C C . VAL A 1 290 ? -5.928 2.526 27.097 1.00 97.62 290 VAL A C 1
ATOM 2290 O O . VAL A 1 290 ? -5.152 1.894 27.820 1.00 97.62 290 VAL A O 1
ATOM 2293 N N . TYR A 1 291 ? -6.706 1.916 26.193 1.00 97.94 291 TYR A N 1
ATOM 2294 C CA . TYR A 1 291 ? -6.683 0.463 25.970 1.00 97.94 291 TYR A CA 1
ATOM 2295 C C . TYR A 1 291 ? -5.302 -0.055 25.546 1.00 97.94 291 TYR A C 1
ATOM 2297 O O . TYR A 1 291 ? -4.861 -1.079 26.072 1.00 97.94 291 TYR A O 1
ATOM 2305 N N . LYS A 1 292 ? -4.572 0.666 24.680 1.00 96.94 292 LYS A N 1
ATOM 2306 C CA . LYS A 1 292 ? -3.182 0.330 24.306 1.00 96.94 292 LYS A CA 1
ATOM 2307 C C . LYS A 1 292 ? -2.315 0.098 25.541 1.00 96.94 292 LYS A C 1
ATOM 2309 O O . LYS A 1 292 ? -1.631 -0.920 25.659 1.00 96.94 292 LYS A O 1
ATOM 2314 N N . TYR A 1 293 ? -2.374 1.022 26.498 1.00 95.88 293 TYR A N 1
ATOM 2315 C CA . TYR A 1 293 ? -1.581 0.937 27.722 1.00 95.88 293 TYR A CA 1
ATOM 2316 C C . TYR A 1 293 ? -2.136 -0.036 28.753 1.00 95.88 293 TYR A C 1
ATOM 2318 O O . TYR A 1 293 ? -1.355 -0.585 29.529 1.00 95.88 293 TYR A O 1
ATOM 2326 N N . MET A 1 294 ? -3.441 -0.310 28.748 1.00 97.62 294 MET A N 1
ATOM 2327 C CA . MET A 1 294 ? -3.992 -1.422 29.523 1.00 97.62 294 MET A CA 1
ATOM 2328 C C . MET A 1 294 ? -3.426 -2.760 29.045 1.00 97.62 294 MET A C 1
ATOM 2330 O O . MET A 1 294 ? -3.078 -3.588 29.882 1.00 97.62 294 MET A O 1
ATOM 2334 N N . ILE A 1 295 ? -3.283 -2.955 27.731 1.00 97.44 295 ILE A N 1
ATOM 2335 C CA . ILE A 1 295 ? -2.669 -4.162 27.162 1.00 97.44 295 ILE A CA 1
ATOM 2336 C C . ILE A 1 295 ? -1.172 -4.197 27.483 1.00 97.44 295 ILE A C 1
ATOM 2338 O O . ILE A 1 295 ? -0.681 -5.189 28.018 1.00 97.44 295 ILE A O 1
ATOM 2342 N N . LYS A 1 296 ? -0.444 -3.100 27.226 1.00 94.69 296 LYS A N 1
ATOM 2343 C CA . LYS A 1 296 ? 1.008 -3.011 27.477 1.00 94.69 296 LYS A CA 1
ATOM 2344 C C . LYS A 1 296 ? 1.378 -3.300 28.940 1.00 94.69 296 LYS A C 1
ATOM 2346 O O . LYS A 1 296 ? 2.427 -3.889 29.195 1.00 94.69 296 LYS A O 1
ATOM 2351 N N . ASN A 1 297 ? 0.515 -2.904 29.880 1.00 93.69 297 ASN A N 1
ATOM 2352 C CA . ASN A 1 297 ? 0.710 -3.067 31.323 1.00 93.69 297 ASN A CA 1
ATOM 2353 C C . ASN A 1 297 ? -0.028 -4.286 31.915 1.00 93.69 297 ASN A C 1
ATOM 2355 O O . ASN A 1 297 ? -0.209 -4.345 33.131 1.00 93.69 297 ASN A O 1
ATOM 2359 N N . ASP A 1 298 ? -0.476 -5.233 31.081 1.00 94.12 298 ASP A N 1
ATOM 2360 C CA . ASP A 1 298 ? -1.150 -6.480 31.481 1.00 94.12 298 ASP A CA 1
ATOM 2361 C C . ASP A 1 298 ? -2.465 -6.292 32.282 1.00 94.12 298 ASP A C 1
ATOM 2363 O O . ASP A 1 298 ? -2.952 -7.219 32.931 1.00 94.12 298 ASP A O 1
ATOM 2367 N N . GLN A 1 299 ? -3.076 -5.102 32.234 1.00 96.75 299 GLN A N 1
ATOM 2368 C CA . GLN A 1 299 ? -4.382 -4.813 32.848 1.00 96.75 299 GLN A CA 1
ATOM 2369 C C . GLN A 1 299 ? -5.542 -5.370 32.008 1.00 96.75 299 GLN A C 1
ATOM 2371 O O . GLN A 1 299 ? -6.569 -5.782 32.555 1.00 96.75 299 GLN A O 1
ATOM 2376 N N . LEU A 1 300 ? -5.356 -5.388 30.685 1.00 97.75 300 LEU A N 1
ATOM 2377 C CA . LEU A 1 300 ? -6.184 -6.099 29.718 1.00 97.75 300 LEU A CA 1
ATOM 2378 C C . LEU A 1 300 ? -5.321 -7.172 29.057 1.00 97.75 300 LEU A C 1
ATOM 2380 O O . LEU A 1 300 ? -4.378 -6.870 28.331 1.00 97.75 300 LEU A O 1
ATOM 2384 N N . THR A 1 301 ? -5.611 -8.437 29.331 1.00 97.44 301 THR A N 1
ATOM 2385 C CA . THR A 1 301 ? -4.778 -9.538 28.842 1.00 97.44 301 THR A CA 1
ATOM 2386 C C . THR A 1 301 ? -5.096 -9.865 27.385 1.00 97.44 301 THR A C 1
ATOM 2388 O O . THR A 1 301 ? -6.249 -9.804 26.963 1.00 97.44 301 THR A O 1
ATOM 2391 N N . GLY A 1 302 ? -4.100 -10.331 26.622 1.00 97.25 302 GLY A N 1
ATOM 2392 C CA . GLY A 1 302 ? -4.332 -10.819 25.255 1.00 97.25 302 GLY A CA 1
ATOM 2393 C C . GLY A 1 302 ? -5.383 -11.935 25.179 1.00 97.25 302 GLY A C 1
ATOM 2394 O O . GLY A 1 302 ? -6.093 -12.047 24.187 1.00 97.25 302 GLY A O 1
ATOM 2395 N N . ARG A 1 303 ? -5.539 -12.729 26.250 1.00 98.00 303 ARG A N 1
ATOM 2396 C CA . ARG A 1 303 ? -6.596 -13.745 26.362 1.00 98.00 303 ARG A CA 1
ATOM 2397 C C . ARG A 1 303 ? -7.987 -13.114 26.361 1.00 98.00 303 ARG A C 1
ATOM 2399 O O . ARG A 1 303 ? -8.852 -13.602 25.650 1.00 98.00 303 ARG A O 1
ATOM 2406 N N . GLU A 1 304 ? -8.196 -12.063 27.152 1.00 98.38 304 GLU A N 1
ATOM 2407 C CA . GLU A 1 304 ? -9.472 -11.339 27.181 1.00 98.38 304 GLU A CA 1
ATOM 2408 C C . GLU A 1 304 ? -9.759 -10.715 25.815 1.00 98.38 304 GLU A C 1
ATOM 2410 O O . GLU A 1 304 ? -10.850 -10.902 25.295 1.00 98.38 304 GLU A O 1
ATOM 2415 N N . VAL A 1 305 ? -8.756 -10.097 25.178 1.00 98.31 305 VAL A N 1
ATOM 2416 C CA . VAL A 1 305 ? -8.884 -9.568 23.807 1.00 98.31 305 VAL A CA 1
ATOM 2417 C C . VAL A 1 305 ? -9.299 -10.660 22.814 1.00 98.31 305 VAL A C 1
ATOM 2419 O O . VAL A 1 305 ? -10.205 -10.448 22.018 1.00 98.31 305 VAL A O 1
ATOM 2422 N N . CYS A 1 306 ? -8.688 -11.846 22.874 1.00 98.31 306 CYS A N 1
ATOM 2423 C CA . CYS A 1 306 ? -9.043 -12.954 21.981 1.00 98.31 306 CYS A CA 1
ATOM 2424 C C . CYS A 1 306 ? -10.453 -13.505 22.244 1.00 98.31 306 CYS A C 1
ATOM 2426 O O . CYS A 1 306 ? -11.129 -13.903 21.302 1.00 98.31 306 CYS A O 1
ATOM 2428 N N . LEU A 1 307 ? -10.900 -13.541 23.503 1.00 98.31 307 LEU A N 1
ATOM 2429 C CA . LEU A 1 307 ? -12.250 -13.988 23.855 1.00 98.31 307 LEU A CA 1
ATOM 2430 C C . LEU A 1 307 ? -13.322 -12.994 23.386 1.00 98.31 307 LEU A C 1
ATOM 2432 O O . LEU A 1 307 ? -14.351 -13.428 22.875 1.00 98.31 307 LEU A O 1
ATOM 2436 N N . LEU A 1 308 ? -13.041 -11.687 23.447 1.00 98.44 308 LEU A N 1
ATOM 2437 C CA . LEU A 1 308 ? -13.935 -10.646 22.924 1.00 98.44 308 LEU A CA 1
ATOM 2438 C C . LEU A 1 308 ? -14.243 -10.820 21.429 1.00 98.44 308 LEU A C 1
ATOM 2440 O O . LEU A 1 308 ? -15.340 -10.487 20.989 1.00 98.44 308 LEU A O 1
ATOM 2444 N N . LEU A 1 309 ? -13.315 -11.389 20.648 1.00 98.19 309 LEU A N 1
ATOM 2445 C CA . LEU A 1 309 ? -13.561 -11.692 19.233 1.00 98.19 309 LEU A CA 1
ATOM 2446 C C . LEU A 1 309 ? -14.703 -12.702 19.041 1.00 98.19 309 LEU A C 1
ATOM 2448 O O . LEU A 1 309 ? -15.409 -12.631 18.038 1.00 98.19 309 LEU A O 1
ATOM 2452 N N . PHE A 1 310 ? -14.896 -13.633 19.980 1.00 97.81 310 PHE A N 1
ATOM 2453 C CA . PHE A 1 310 ? -16.028 -14.562 19.952 1.00 97.81 310 PHE A CA 1
ATOM 2454 C C . PHE A 1 310 ? -17.307 -13.909 20.482 1.00 97.81 310 PHE A C 1
ATOM 2456 O O . PHE A 1 310 ? -18.359 -14.078 19.867 1.00 97.81 310 PHE A O 1
ATOM 2463 N N . ASP A 1 311 ? -17.219 -13.137 21.572 1.00 97.06 311 ASP A N 1
ATOM 2464 C CA . ASP A 1 311 ? -18.375 -12.447 22.167 1.00 97.06 311 ASP A CA 1
ATOM 2465 C C . ASP A 1 311 ? -19.044 -11.504 21.157 1.00 97.06 311 ASP A C 1
ATOM 2467 O O . ASP A 1 311 ? -20.266 -11.508 21.003 1.00 97.06 311 ASP A O 1
ATOM 2471 N N . GLN A 1 312 ? -18.233 -10.784 20.378 1.00 96.00 312 GLN A N 1
ATOM 2472 C CA . GLN A 1 312 ? -18.703 -9.874 19.330 1.00 96.00 312 GLN A CA 1
ATOM 2473 C C . GLN A 1 312 ? -18.871 -10.532 17.957 1.00 96.00 312 GLN A C 1
ATOM 2475 O O . GLN A 1 312 ? -19.137 -9.850 16.968 1.00 96.00 312 GLN A O 1
ATOM 2480 N N . LYS A 1 313 ? -18.746 -11.864 17.874 1.00 95.88 313 LYS A N 1
ATOM 2481 C CA . LYS A 1 313 ? -18.950 -12.654 16.645 1.00 95.88 313 LYS A CA 1
ATOM 2482 C C . LYS A 1 313 ? -18.041 -12.247 15.478 1.00 95.88 313 LYS A C 1
ATOM 2484 O O . LYS A 1 313 ? -18.366 -12.520 14.324 1.00 95.88 313 LYS A O 1
ATOM 2489 N N . VAL A 1 314 ? -16.894 -11.632 15.773 1.00 95.44 314 VAL A N 1
ATOM 2490 C CA . VAL A 1 314 ? -15.820 -11.420 14.793 1.00 95.44 314 VAL A CA 1
ATOM 2491 C C . VAL A 1 314 ? -15.290 -12.776 14.336 1.00 95.44 314 VAL A C 1
ATOM 2493 O O . VAL A 1 314 ? -15.110 -13.012 13.145 1.00 95.44 314 VAL A O 1
ATOM 2496 N N . LEU A 1 315 ? -15.081 -13.684 15.292 1.00 96.62 315 LEU A N 1
ATOM 2497 C CA . LEU A 1 315 ? -14.796 -15.087 15.037 1.00 96.62 315 LEU A CA 1
ATOM 2498 C C . LEU A 1 315 ? -16.057 -15.923 15.247 1.00 96.62 315 LEU A C 1
ATOM 2500 O O . LEU A 1 315 ? -16.853 -15.680 16.156 1.00 96.62 315 LEU A O 1
ATOM 2504 N N . SER A 1 316 ? -16.216 -16.948 14.411 1.00 95.12 316 SER A N 1
ATOM 2505 C CA . SER A 1 316 ? -17.281 -17.936 14.589 1.00 95.12 316 SER A CA 1
ATOM 2506 C C . SER A 1 316 ? -17.082 -18.703 15.894 1.00 95.12 316 SER A C 1
ATOM 2508 O O . SER A 1 316 ? -15.952 -19.017 16.256 1.00 95.12 316 SER A O 1
ATOM 2510 N N . TYR A 1 317 ? -18.175 -19.023 16.588 1.00 94.81 317 TYR A N 1
ATOM 2511 C CA . TYR A 1 317 ? -18.124 -19.750 17.856 1.00 94.81 317 TYR A CA 1
ATOM 2512 C C . TYR A 1 317 ? -17.387 -21.093 17.720 1.00 94.81 317 TYR A C 1
ATOM 2514 O O . TYR A 1 317 ? -17.749 -21.925 16.887 1.00 94.81 317 TYR A O 1
ATOM 2522 N N . ASP A 1 318 ? -16.389 -21.304 18.579 1.00 95.44 318 ASP A N 1
ATOM 2523 C CA . ASP A 1 318 ? -15.578 -22.520 18.657 1.00 95.44 318 ASP A CA 1
ATOM 2524 C C . ASP A 1 318 ? -15.319 -22.857 20.133 1.00 95.44 318 ASP A C 1
ATOM 2526 O O . ASP A 1 318 ? -14.477 -22.250 20.800 1.00 95.44 318 ASP A O 1
ATOM 2530 N N . ASP A 1 319 ? -16.071 -23.829 20.654 1.00 95.75 319 ASP A N 1
ATOM 2531 C CA . ASP A 1 319 ? -16.027 -24.228 22.066 1.00 95.75 319 ASP A CA 1
ATOM 2532 C C . ASP A 1 319 ? -14.642 -24.739 22.497 1.00 95.75 319 ASP A C 1
ATOM 2534 O O . ASP A 1 319 ? -14.181 -24.465 23.608 1.00 95.75 319 ASP A O 1
ATOM 2538 N N . GLN A 1 320 ? -13.929 -25.434 21.604 1.00 95.44 320 GLN A N 1
ATOM 2539 C CA . GLN A 1 320 ? -12.599 -25.955 21.901 1.00 95.44 320 GLN A CA 1
ATOM 2540 C C . GLN A 1 320 ? -11.581 -24.815 22.000 1.00 95.44 320 GLN A C 1
ATOM 2542 O O . GLN A 1 320 ? -10.764 -24.798 22.927 1.00 95.44 320 GLN A O 1
ATOM 2547 N N . ALA A 1 321 ? -11.634 -23.855 21.075 1.00 95.56 321 ALA A N 1
ATOM 2548 C CA . ALA A 1 321 ? -10.773 -22.680 21.109 1.00 95.56 321 ALA A CA 1
ATOM 2549 C C . ALA A 1 321 ? -11.037 -21.806 22.345 1.00 95.56 321 ALA A C 1
ATOM 2551 O O . ALA A 1 321 ? -10.093 -21.416 23.038 1.00 95.56 321 ALA A O 1
ATOM 2552 N N . ILE A 1 322 ? -12.311 -21.551 22.659 1.00 97.00 322 ILE A N 1
ATOM 2553 C CA . ILE A 1 322 ? -12.729 -20.770 23.830 1.00 97.00 322 ILE A CA 1
ATOM 2554 C C . ILE A 1 322 ? -12.260 -21.457 25.115 1.00 97.00 322 ILE A C 1
ATOM 2556 O O . ILE A 1 322 ? -11.567 -20.839 25.928 1.00 97.00 322 ILE A O 1
ATOM 2560 N N . SER A 1 323 ? -12.558 -22.748 25.275 1.00 96.44 323 SER A N 1
ATOM 2561 C CA . SER A 1 323 ? -12.148 -23.531 26.445 1.00 96.44 323 SER A CA 1
ATOM 2562 C C . SER A 1 323 ? -10.624 -23.572 26.597 1.00 96.44 323 SER A C 1
ATOM 2564 O O . SER A 1 323 ? -10.108 -23.426 27.706 1.00 96.44 323 SER A O 1
ATOM 2566 N N . GLY A 1 324 ? -9.887 -23.714 25.488 1.00 96.75 324 GLY A N 1
ATOM 2567 C CA . GLY A 1 324 ? -8.423 -23.717 25.466 1.00 96.75 324 GLY A CA 1
ATOM 2568 C C . GLY A 1 324 ? -7.797 -22.381 25.876 1.00 96.75 324 GLY A C 1
ATOM 2569 O O . GLY A 1 324 ? -6.797 -22.374 26.598 1.00 96.75 324 GLY A O 1
ATOM 2570 N N . LEU A 1 325 ? -8.389 -21.255 25.464 1.00 96.62 325 LEU A N 1
ATOM 2571 C CA . LEU A 1 325 ? -7.993 -19.917 25.912 1.00 96.62 325 LEU A CA 1
ATOM 2572 C C . LEU A 1 325 ? -8.310 -19.717 27.398 1.00 96.62 325 LEU A C 1
ATOM 2574 O O . LEU A 1 325 ? -7.462 -19.237 28.152 1.00 96.62 325 LEU A O 1
ATOM 2578 N N . GLN A 1 326 ? -9.511 -20.100 27.840 1.00 95.62 326 GLN A N 1
ATOM 2579 C CA . GLN A 1 326 ? -9.962 -19.934 29.225 1.00 95.62 326 GLN A CA 1
ATOM 2580 C C . GLN A 1 326 ? -9.105 -20.734 30.213 1.00 95.62 326 GLN A C 1
ATOM 2582 O O . GLN A 1 326 ? -8.694 -20.179 31.237 1.00 95.62 326 GLN A O 1
ATOM 2587 N N . SER A 1 327 ? -8.795 -21.994 29.887 1.00 95.50 327 SER A N 1
ATOM 2588 C CA . SER A 1 327 ? -7.945 -22.875 30.699 1.00 95.50 327 SER A CA 1
ATOM 2589 C C . SER A 1 327 ? -6.459 -22.500 30.653 1.00 95.50 327 SER A C 1
ATOM 2591 O O . SER A 1 327 ? -5.696 -22.916 31.525 1.00 95.50 327 SER A O 1
ATOM 2593 N N . GLY A 1 328 ? -6.037 -21.741 29.635 1.00 93.19 328 GLY A N 1
ATOM 2594 C CA . GLY A 1 328 ? -4.636 -21.428 29.360 1.00 93.19 328 GLY A CA 1
ATOM 2595 C C . GLY A 1 328 ? -3.867 -22.556 28.663 1.00 93.19 328 GLY A C 1
ATOM 2596 O O . GLY A 1 328 ? -2.647 -22.465 28.537 1.00 93.19 328 GLY A O 1
ATOM 2597 N N . THR A 1 329 ? -4.548 -23.613 28.197 1.00 96.00 329 THR A N 1
ATOM 2598 C CA . THR A 1 329 ? -3.930 -24.668 27.372 1.00 96.00 329 THR A CA 1
ATOM 2599 C C . THR A 1 329 ? -3.440 -24.115 26.032 1.00 96.00 329 THR A C 1
ATOM 2601 O O . THR A 1 329 ? -2.416 -24.566 25.522 1.00 96.00 329 THR A O 1
ATOM 2604 N N . VAL A 1 330 ? -4.128 -23.108 25.487 1.00 96.38 330 VAL A N 1
ATOM 2605 C CA . VAL A 1 330 ? -3.687 -22.339 24.319 1.00 96.38 330 VAL A CA 1
ATOM 2606 C C . VAL A 1 330 ? -3.364 -20.919 24.771 1.00 96.38 330 VAL A C 1
ATOM 2608 O O . VAL A 1 330 ? -4.193 -20.238 25.374 1.00 96.38 330 VAL A O 1
ATOM 2611 N N . THR A 1 331 ? -2.145 -20.455 24.491 1.00 97.75 331 THR A N 1
ATOM 2612 C CA . THR A 1 331 ? -1.771 -19.066 24.789 1.00 97.75 331 THR A CA 1
ATOM 2613 C C . THR A 1 331 ? -2.434 -18.116 23.794 1.00 97.75 331 THR A C 1
ATOM 2615 O O . THR A 1 331 ? -2.575 -18.454 22.620 1.00 97.75 331 THR A O 1
ATOM 2618 N N . ALA A 1 332 ? -2.774 -16.900 24.228 1.00 97.44 332 ALA A N 1
ATOM 2619 C CA . ALA A 1 332 ? -3.338 -15.880 23.340 1.00 97.44 332 ALA A CA 1
ATOM 2620 C C . ALA A 1 332 ? -2.432 -15.585 22.129 1.00 97.44 332 ALA A C 1
ATOM 2622 O O . ALA A 1 332 ? -2.924 -15.426 21.018 1.00 97.44 332 ALA A O 1
ATOM 2623 N N . TYR A 1 333 ? -1.106 -15.608 22.331 1.00 97.38 333 TYR A N 1
ATOM 2624 C CA . TYR A 1 333 ? -0.121 -15.421 21.263 1.00 97.38 333 TYR A CA 1
ATOM 2625 C C . TYR A 1 333 ? -0.218 -16.519 20.199 1.00 97.38 333 TYR A C 1
ATOM 2627 O O . TYR A 1 333 ? -0.299 -16.222 19.011 1.00 97.38 333 TYR A O 1
ATOM 2635 N N . ALA A 1 334 ? -0.232 -17.789 20.620 1.00 97.19 334 ALA A N 1
ATOM 2636 C CA . ALA A 1 334 ? -0.361 -18.911 19.695 1.00 97.19 334 ALA A CA 1
ATOM 2637 C C . ALA A 1 334 ? -1.716 -18.887 18.975 1.00 97.19 334 ALA A C 1
ATOM 2639 O O . ALA A 1 334 ? -1.765 -19.083 17.765 1.00 97.19 334 ALA A O 1
ATOM 2640 N N . PHE A 1 335 ? -2.792 -18.589 19.709 1.00 98.06 335 PHE A N 1
ATOM 2641 C CA . PHE A 1 335 ? -4.137 -18.485 19.156 1.00 98.06 335 PHE A CA 1
ATOM 2642 C C . PHE A 1 335 ? -4.227 -17.415 18.065 1.00 98.06 335 PHE A C 1
ATOM 2644 O O . PHE A 1 335 ? -4.602 -17.730 16.940 1.00 98.06 335 PHE A O 1
ATOM 2651 N N . ILE A 1 336 ? -3.850 -16.165 18.359 1.00 97.69 336 ILE A N 1
ATOM 2652 C CA . ILE A 1 336 ? -4.018 -15.078 17.389 1.00 97.69 336 ILE A CA 1
ATOM 2653 C C . ILE A 1 336 ? -3.115 -15.264 16.168 1.00 97.69 336 ILE A C 1
ATOM 2655 O O . ILE A 1 336 ? -3.543 -14.995 15.049 1.00 97.69 336 ILE A O 1
ATOM 2659 N N . LYS A 1 337 ? -1.894 -15.796 16.348 1.00 96.00 337 LYS A N 1
ATOM 2660 C CA . LYS A 1 337 ? -1.021 -16.133 15.217 1.00 96.00 337 LYS A CA 1
ATOM 2661 C C . LYS A 1 337 ? -1.642 -17.191 14.311 1.00 96.00 337 LYS A C 1
ATOM 2663 O O . LYS A 1 337 ? -1.520 -17.063 13.099 1.00 96.00 337 LYS A O 1
ATOM 2668 N N . GLU A 1 338 ? -2.320 -18.189 14.872 1.00 95.88 338 GLU A N 1
ATOM 2669 C CA . GLU A 1 338 ? -3.031 -19.202 14.089 1.00 95.88 338 GLU A CA 1
ATOM 2670 C C . GLU A 1 338 ? -4.231 -18.602 13.337 1.00 95.88 338 GLU A C 1
ATOM 2672 O O . GLU A 1 338 ? -4.409 -18.877 12.155 1.00 95.88 338 GLU A O 1
ATOM 2677 N N . LYS A 1 339 ? -4.998 -17.700 13.966 1.00 97.25 339 LYS A N 1
ATOM 2678 C CA . LYS A 1 339 ? -6.112 -16.997 13.301 1.00 97.25 339 LYS A CA 1
ATOM 2679 C C . LYS A 1 339 ? -5.658 -16.110 12.141 1.00 97.25 339 LYS A C 1
ATOM 2681 O O . LYS A 1 339 ? -6.318 -16.080 11.107 1.00 97.25 339 LYS A O 1
ATOM 2686 N N . ILE A 1 340 ? -4.510 -15.444 12.278 1.00 96.38 340 ILE A N 1
ATOM 2687 C CA . ILE A 1 340 ? -3.878 -14.691 11.181 1.00 96.38 340 ILE A CA 1
ATOM 2688 C C . ILE A 1 340 ? -3.390 -15.644 10.088 1.00 96.38 340 ILE A C 1
ATOM 2690 O O . ILE A 1 340 ? -3.590 -15.392 8.901 1.00 96.38 340 ILE A O 1
ATOM 2694 N N . ARG A 1 341 ? -2.765 -16.761 10.482 1.00 94.81 341 ARG A N 1
ATOM 2695 C CA . ARG A 1 341 ? -2.272 -17.771 9.543 1.00 94.81 341 ARG A CA 1
ATOM 2696 C C . ARG A 1 341 ? -3.396 -18.348 8.687 1.00 94.81 341 ARG A C 1
ATOM 2698 O O . ARG A 1 341 ? -3.185 -18.553 7.503 1.00 94.81 341 ARG A O 1
ATOM 2705 N N . ASN A 1 342 ? -4.574 -18.567 9.255 1.00 94.75 342 ASN A N 1
ATOM 2706 C CA . ASN A 1 342 ? -5.716 -19.142 8.544 1.00 94.75 342 ASN A CA 1
ATOM 2707 C C . ASN A 1 342 ? -6.629 -18.085 7.898 1.00 94.75 342 ASN A C 1
ATOM 2709 O O . ASN A 1 342 ? -7.733 -18.420 7.480 1.00 94.75 342 ASN A O 1
ATOM 2713 N N . LEU A 1 343 ? -6.195 -16.815 7.845 1.00 94.94 343 LEU A N 1
ATOM 2714 C CA . LEU A 1 343 ? -6.967 -15.680 7.315 1.00 94.94 343 LEU A CA 1
ATOM 2715 C C . LEU A 1 343 ? -8.349 -15.486 7.975 1.00 94.94 343 LEU A C 1
ATOM 2717 O O . LEU A 1 343 ? -9.208 -14.794 7.436 1.00 94.94 343 LEU A O 1
ATOM 2721 N N . GLU A 1 344 ? -8.561 -16.044 9.171 1.00 95.38 344 GLU A N 1
ATOM 2722 C CA . GLU A 1 344 ? -9.748 -15.782 9.999 1.00 95.38 344 GLU A CA 1
ATOM 2723 C C . GLU A 1 344 ? -9.691 -14.370 10.604 1.00 95.38 344 GLU A C 1
ATOM 2725 O O . GLU A 1 344 ? -10.723 -13.761 10.874 1.00 95.38 344 GLU A O 1
ATOM 2730 N N . ILE A 1 345 ? -8.472 -13.850 10.792 1.00 96.81 345 ILE A N 1
ATOM 2731 C CA . ILE A 1 345 ? -8.182 -12.434 11.019 1.00 96.81 345 ILE A CA 1
ATOM 2732 C C . ILE A 1 345 ? -7.260 -11.968 9.892 1.00 96.81 345 ILE A C 1
ATOM 2734 O O . ILE A 1 345 ? -6.104 -12.384 9.804 1.00 96.81 345 ILE A O 1
ATOM 2738 N N . THR A 1 346 ? -7.774 -11.110 9.021 1.00 96.19 346 THR A N 1
ATOM 2739 C CA . THR A 1 346 ? -7.055 -10.635 7.834 1.00 96.19 346 THR A CA 1
ATOM 2740 C C . THR A 1 346 ? -6.047 -9.530 8.178 1.00 96.19 346 THR A C 1
ATOM 2742 O O . THR A 1 346 ? -6.218 -8.804 9.164 1.00 96.19 346 THR A O 1
ATOM 2745 N N . PRO A 1 347 ? -5.010 -9.322 7.346 1.00 97.19 347 PRO A N 1
ATOM 2746 C CA . PRO A 1 347 ? -4.117 -8.172 7.487 1.00 97.19 347 PRO A CA 1
ATOM 2747 C C . PRO A 1 347 ? -4.843 -6.822 7.495 1.00 97.19 347 PRO A C 1
ATOM 2749 O O . PRO A 1 347 ? -4.442 -5.920 8.227 1.00 97.19 347 PRO A O 1
ATOM 2752 N N . ALA A 1 348 ? -5.923 -6.695 6.718 1.00 96.06 348 ALA A N 1
ATOM 2753 C CA . ALA A 1 348 ? -6.730 -5.481 6.650 1.00 96.06 348 ALA A CA 1
ATOM 2754 C C . ALA A 1 348 ? -7.401 -5.179 7.993 1.00 96.06 348 ALA A C 1
ATOM 2756 O O . ALA A 1 348 ? -7.318 -4.061 8.486 1.00 96.06 348 ALA A O 1
ATOM 2757 N N . GLN A 1 349 ? -7.957 -6.206 8.647 1.00 96.31 349 GLN A N 1
ATOM 2758 C CA . GLN A 1 349 ? -8.558 -6.062 9.974 1.00 96.31 349 GLN A CA 1
ATOM 2759 C C . GLN A 1 349 ? -7.552 -5.582 11.024 1.00 96.31 349 GLN A C 1
ATOM 2761 O O . GLN A 1 349 ? -7.915 -4.817 11.913 1.00 96.31 349 GLN A O 1
ATOM 2766 N N . LEU A 1 350 ? -6.286 -5.985 10.920 1.00 97.44 350 LEU A N 1
ATOM 2767 C CA . LEU A 1 350 ? -5.242 -5.512 11.828 1.00 97.44 350 LEU A CA 1
ATOM 2768 C C . LEU A 1 350 ? -4.719 -4.116 11.459 1.00 97.44 350 LEU A C 1
ATOM 2770 O O . LEU A 1 350 ? -4.258 -3.401 12.343 1.00 97.44 350 LEU A O 1
ATOM 2774 N N . ALA A 1 351 ? -4.765 -3.725 10.183 1.00 96.88 351 ALA A N 1
ATOM 2775 C CA . ALA A 1 351 ? -4.209 -2.461 9.687 1.00 96.88 351 ALA A CA 1
ATOM 2776 C C . ALA A 1 351 ? -2.760 -2.191 10.166 1.00 96.88 351 ALA A C 1
ATOM 2778 O O . ALA A 1 351 ? -2.356 -1.054 10.410 1.00 96.88 351 ALA A O 1
ATOM 2779 N N . LEU A 1 352 ? -1.979 -3.264 10.330 1.00 96.75 352 LEU A N 1
ATOM 2780 C CA . LEU A 1 352 ? -0.554 -3.226 10.663 1.00 96.75 352 LEU A CA 1
ATOM 2781 C C . LEU A 1 352 ? 0.280 -3.341 9.389 1.00 96.75 352 LEU A C 1
ATOM 2783 O O . LEU A 1 352 ? -0.183 -3.883 8.395 1.00 96.75 352 LEU A O 1
ATOM 2787 N N . ASP A 1 353 ? 1.525 -2.877 9.411 1.00 94.88 353 ASP A N 1
ATOM 2788 C CA . ASP A 1 353 ? 2.391 -2.957 8.233 1.00 94.88 353 ASP A CA 1
ATOM 2789 C C . ASP A 1 353 ? 2.953 -4.377 8.014 1.00 94.88 353 ASP A C 1
ATOM 2791 O O . ASP A 1 353 ? 3.634 -4.890 8.906 1.00 94.88 353 ASP A O 1
ATOM 2795 N N . PRO A 1 354 ? 2.782 -4.998 6.828 1.00 95.62 354 PRO A N 1
ATOM 2796 C CA . PRO A 1 354 ? 1.948 -4.573 5.697 1.00 95.62 354 PRO A CA 1
ATOM 2797 C C . PRO A 1 354 ? 0.475 -5.007 5.841 1.00 95.62 354 PRO A C 1
ATOM 2799 O O . PRO A 1 354 ? 0.190 -6.119 6.287 1.00 95.62 354 PRO A O 1
ATOM 2802 N N . CYS A 1 355 ? -0.453 -4.168 5.370 1.00 96.38 355 CYS A N 1
ATOM 2803 C CA . CYS A 1 355 ? -1.892 -4.478 5.295 1.00 96.38 355 CYS A CA 1
ATOM 2804 C C . CYS A 1 355 ? -2.535 -4.131 3.945 1.00 96.38 355 CYS A C 1
ATOM 2806 O O . CYS A 1 355 ? -3.731 -4.351 3.782 1.00 96.38 355 CYS A O 1
ATOM 2808 N N . SER A 1 356 ? -1.765 -3.622 2.980 1.00 97.00 356 SER A N 1
ATOM 2809 C CA . SER A 1 356 ? -2.270 -3.207 1.670 1.00 97.00 356 SER A CA 1
ATOM 2810 C C . SER A 1 356 ? -1.289 -3.507 0.537 1.00 97.00 356 SER A C 1
ATOM 2812 O O . SER A 1 356 ? -0.074 -3.647 0.732 1.00 97.00 356 SER A O 1
ATOM 2814 N N . GLY A 1 357 ? -1.830 -3.635 -0.671 1.00 97.75 357 GLY A N 1
ATOM 2815 C CA . GLY A 1 357 ? -1.056 -3.910 -1.873 1.00 97.75 357 GLY A CA 1
ATOM 2816 C C . GLY A 1 357 ? -1.896 -3.862 -3.142 1.00 97.75 357 GLY A C 1
ATOM 2817 O O . GLY A 1 357 ? -3.117 -3.725 -3.106 1.00 97.75 357 GLY A O 1
ATOM 2818 N N . SER A 1 358 ? -1.233 -3.992 -4.284 1.00 98.56 358 SER A N 1
ATOM 2819 C CA . SER A 1 358 ? -1.888 -4.016 -5.586 1.00 98.56 358 SER A CA 1
ATOM 2820 C C . SER A 1 358 ? -1.118 -4.838 -6.611 1.00 98.56 358 SER A C 1
ATOM 2822 O O . SER A 1 358 ? 0.107 -4.962 -6.536 1.00 98.56 358 SER A O 1
ATOM 2824 N N . VAL A 1 359 ? -1.850 -5.390 -7.579 1.00 98.81 359 VAL A N 1
ATOM 2825 C CA . VAL A 1 359 ? -1.302 -6.130 -8.722 1.00 98.81 359 VAL A CA 1
ATOM 2826 C C . VAL A 1 359 ? -2.007 -5.687 -9.997 1.00 98.81 359 VAL A C 1
ATOM 2828 O O . VAL A 1 359 ? -3.228 -5.559 -10.013 1.00 98.81 359 VAL A O 1
ATOM 2831 N N . VAL A 1 360 ? -1.252 -5.483 -11.072 1.00 98.88 360 VAL A N 1
ATOM 2832 C CA . VAL A 1 360 ? -1.799 -5.245 -12.415 1.00 98.88 360 VAL A CA 1
ATOM 2833 C C . VAL A 1 360 ? -1.255 -6.308 -13.357 1.00 98.88 360 VAL A C 1
ATOM 2835 O O . VAL A 1 360 ? -0.053 -6.565 -13.347 1.00 98.88 360 VAL A O 1
ATOM 2838 N N . MET A 1 361 ? -2.128 -6.923 -14.154 1.00 98.81 361 MET A N 1
ATOM 2839 C CA . MET A 1 361 ? -1.791 -7.952 -15.144 1.00 98.81 361 MET A CA 1
ATOM 2840 C C . MET A 1 361 ? -2.263 -7.507 -16.525 1.00 98.81 361 MET A C 1
ATOM 2842 O O . MET A 1 361 ? -3.435 -7.191 -16.696 1.00 98.81 361 MET A O 1
ATOM 2846 N N . VAL A 1 362 ? -1.367 -7.510 -17.506 1.00 98.81 362 VAL A N 1
ATOM 2847 C CA . VAL A 1 362 ? -1.618 -7.052 -18.877 1.00 98.81 362 VAL A CA 1
ATOM 2848 C C . VAL A 1 362 ? -1.109 -8.110 -19.853 1.00 98.81 362 VAL A C 1
ATOM 2850 O O . VAL A 1 362 ? 0.001 -8.620 -19.672 1.00 98.81 362 VAL A O 1
ATOM 2853 N N . ASP A 1 363 ? -1.879 -8.428 -20.892 1.00 98.56 363 ASP A N 1
ATOM 2854 C CA . ASP A 1 363 ? -1.354 -9.155 -22.049 1.00 98.56 363 ASP A CA 1
ATOM 2855 C C . ASP A 1 363 ? -0.493 -8.185 -22.882 1.00 98.56 363 ASP A C 1
ATOM 2857 O O . ASP A 1 363 ? -1.004 -7.207 -23.436 1.00 98.56 363 ASP A O 1
ATOM 2861 N N . PRO A 1 364 ? 0.833 -8.391 -22.974 1.00 98.06 364 PRO A N 1
ATOM 2862 C CA . PRO A 1 364 ? 1.704 -7.466 -23.685 1.00 98.06 364 PRO A CA 1
ATOM 2863 C C . PRO A 1 364 ? 1.500 -7.488 -25.209 1.00 98.06 364 PRO A C 1
ATOM 2865 O O . PRO A 1 364 ? 1.977 -6.571 -25.881 1.00 98.06 364 PRO A O 1
ATOM 2868 N N . LYS A 1 365 ? 0.831 -8.504 -25.774 1.00 96.69 365 LYS A N 1
ATOM 2869 C CA . LYS A 1 365 ? 0.635 -8.639 -27.225 1.00 96.69 365 LYS A CA 1
ATOM 2870 C C . LYS A 1 365 ? -0.351 -7.604 -27.750 1.00 96.69 365 LYS A C 1
ATOM 2872 O O . LYS A 1 365 ? -0.063 -6.964 -28.762 1.00 96.69 365 LYS A O 1
ATOM 2877 N N . ASP A 1 366 ? -1.464 -7.415 -27.051 1.00 96.31 366 ASP A N 1
ATOM 2878 C CA . ASP A 1 366 ? -2.563 -6.546 -27.482 1.00 96.31 366 ASP A CA 1
ATOM 2879 C C . ASP A 1 366 ? -2.963 -5.467 -26.465 1.00 96.31 366 ASP A C 1
ATOM 2881 O O . ASP A 1 366 ? -3.776 -4.611 -26.793 1.00 96.31 366 ASP A O 1
ATOM 2885 N N . GLY A 1 367 ? -2.369 -5.459 -25.268 1.00 97.12 367 GLY A N 1
ATOM 2886 C CA . GLY A 1 367 ? -2.655 -4.468 -24.232 1.00 97.12 367 GLY A CA 1
ATOM 2887 C C . GLY A 1 367 ? -3.865 -4.797 -23.359 1.00 97.12 367 GLY A C 1
ATOM 2888 O O . GLY A 1 367 ? -4.241 -3.964 -22.534 1.00 97.12 367 GLY A O 1
ATOM 2889 N N . THR A 1 368 ? -4.472 -5.981 -23.502 1.00 98.38 368 THR A N 1
ATOM 2890 C CA . THR A 1 368 ? -5.642 -6.376 -22.707 1.00 98.38 368 THR A CA 1
ATOM 2891 C C . THR A 1 368 ? -5.310 -6.384 -21.217 1.00 98.38 368 THR A C 1
ATOM 2893 O O . THR A 1 368 ? -4.382 -7.062 -20.770 1.00 98.38 368 THR A O 1
ATOM 2896 N N . LEU A 1 369 ? -6.088 -5.647 -20.423 1.00 98.56 369 LEU A N 1
ATOM 2897 C CA . LEU A 1 369 ? -5.975 -5.635 -18.968 1.00 98.56 369 LEU A CA 1
ATOM 2898 C C . LEU A 1 369 ? -6.683 -6.860 -18.377 1.00 98.56 369 LEU A C 1
ATOM 2900 O O . LEU A 1 369 ? -7.904 -6.912 -18.308 1.00 98.56 369 LEU A O 1
ATOM 2904 N N . LEU A 1 370 ? -5.903 -7.837 -17.921 1.00 98.56 370 LEU A N 1
ATOM 2905 C CA . LEU A 1 370 ? -6.406 -9.115 -17.415 1.00 98.56 370 LEU A CA 1
ATOM 2906 C C . LEU A 1 370 ? -6.858 -9.030 -15.951 1.00 98.56 370 LEU A C 1
ATOM 2908 O O . LEU A 1 370 ? -7.818 -9.690 -15.565 1.00 98.56 370 LEU A O 1
ATOM 2912 N N . ALA A 1 371 ? -6.158 -8.243 -15.128 1.00 98.75 371 ALA A N 1
ATOM 2913 C CA . ALA A 1 371 ? -6.492 -8.037 -13.719 1.00 98.75 371 ALA A CA 1
ATOM 2914 C C . ALA A 1 371 ? -5.989 -6.679 -13.207 1.00 98.75 371 ALA A C 1
ATOM 2916 O O . ALA A 1 371 ? -4.897 -6.227 -13.563 1.00 98.75 371 ALA A O 1
ATOM 2917 N N . LEU A 1 372 ? -6.769 -6.067 -12.314 1.00 98.69 372 LEU A N 1
ATOM 2918 C CA . LEU A 1 372 ? -6.491 -4.812 -11.620 1.00 98.69 372 LEU A CA 1
ATOM 2919 C C . LEU A 1 372 ? -6.858 -4.963 -10.135 1.00 98.69 372 LEU A C 1
ATOM 2921 O O . LEU A 1 372 ? -7.954 -4.623 -9.690 1.00 98.69 372 LEU A O 1
ATOM 2925 N N . VAL A 1 373 ? -5.946 -5.535 -9.358 1.00 98.62 373 VAL A N 1
ATOM 2926 C CA . VAL A 1 373 ? -6.157 -5.886 -7.950 1.00 98.62 373 VAL A CA 1
ATOM 2927 C C . VAL A 1 373 ? -5.757 -4.731 -7.041 1.00 98.62 373 VAL A C 1
ATOM 2929 O O . VAL A 1 373 ? -4.622 -4.256 -7.094 1.00 98.62 373 VAL A O 1
ATOM 2932 N N . SER A 1 374 ? -6.665 -4.355 -6.141 1.00 97.88 374 SER A N 1
ATOM 2933 C CA . SER A 1 374 ? -6.417 -3.474 -4.999 1.00 97.88 374 SER A CA 1
ATOM 2934 C C . SER A 1 374 ? -6.822 -4.205 -3.720 1.00 97.88 374 SER A C 1
ATOM 2936 O O . SER A 1 374 ? -7.970 -4.624 -3.586 1.00 97.88 374 SER A O 1
ATOM 2938 N N . TYR A 1 375 ? -5.879 -4.377 -2.796 1.00 97.81 375 TYR A N 1
ATOM 2939 C CA . TYR A 1 375 ? -6.109 -4.986 -1.490 1.00 97.81 375 TYR A CA 1
ATOM 2940 C C . TYR A 1 375 ? -5.843 -3.954 -0.380 1.00 97.81 375 TYR A C 1
ATOM 2942 O O . TYR A 1 375 ? -4.770 -3.340 -0.393 1.00 97.81 375 TYR A O 1
ATOM 2950 N N . PRO A 1 376 ? -6.747 -3.807 0.607 1.00 96.69 376 PRO A N 1
ATOM 2951 C CA . PRO A 1 376 ? -7.996 -4.558 0.771 1.00 96.69 376 PRO A CA 1
ATOM 2952 C C . PRO A 1 376 ? -9.168 -4.015 -0.055 1.00 96.69 376 PRO A C 1
ATOM 2954 O O . PRO A 1 376 ? -9.246 -2.824 -0.340 1.00 96.69 376 PRO A O 1
ATOM 2957 N N . GLY A 1 377 ? -10.097 -4.906 -0.403 1.00 94.81 377 GLY A N 1
ATOM 2958 C CA . GLY A 1 377 ? -11.408 -4.575 -0.966 1.00 94.81 377 GLY A CA 1
ATOM 2959 C C . GLY A 1 377 ? -12.525 -4.492 0.077 1.00 94.81 377 GLY A C 1
ATOM 2960 O O . GLY A 1 377 ? -12.305 -4.727 1.265 1.00 94.81 377 GLY A O 1
ATOM 2961 N N . TYR A 1 378 ? -13.747 -4.193 -0.366 1.00 94.38 378 TYR A N 1
ATOM 2962 C CA . TYR A 1 378 ? -14.927 -4.057 0.504 1.00 94.38 378 TYR A CA 1
ATOM 2963 C C . TYR A 1 378 ? -16.200 -4.624 -0.138 1.00 94.38 378 TYR A C 1
ATOM 2965 O O . TYR A 1 378 ? -16.311 -4.701 -1.357 1.00 94.38 378 TYR A O 1
ATOM 2973 N N . ASP A 1 379 ? -17.196 -5.004 0.664 1.00 93.75 379 ASP A N 1
ATOM 2974 C CA . ASP A 1 379 ? -18.425 -5.602 0.134 1.00 93.75 379 ASP A CA 1
ATOM 2975 C C . ASP A 1 379 ? -19.339 -4.522 -0.454 1.00 93.75 379 ASP A C 1
ATOM 2977 O O . ASP A 1 379 ? -20.127 -3.881 0.247 1.00 93.75 379 ASP A O 1
ATOM 2981 N N . ASN A 1 380 ? -19.239 -4.325 -1.766 1.00 91.44 380 ASN A N 1
ATOM 2982 C CA . ASN A 1 380 ? -20.035 -3.347 -2.494 1.00 91.44 380 ASN A CA 1
ATOM 2983 C C . ASN A 1 380 ? -21.551 -3.638 -2.455 1.00 91.44 380 ASN A C 1
ATOM 2985 O O . ASN A 1 380 ? -22.342 -2.701 -2.552 1.00 91.44 380 ASN A O 1
ATOM 2989 N N . ASN A 1 381 ? -21.988 -4.881 -2.199 1.00 91.94 381 ASN A N 1
ATOM 2990 C CA . ASN A 1 381 ? -23.418 -5.202 -2.065 1.00 91.94 381 ASN A CA 1
ATOM 2991 C C . ASN A 1 381 ? -24.050 -4.538 -0.840 1.00 91.94 381 ASN A C 1
ATOM 2993 O O . ASN A 1 381 ? -25.240 -4.240 -0.850 1.00 91.94 381 ASN A O 1
ATOM 2997 N N . ARG A 1 382 ? -23.262 -4.295 0.215 1.00 92.12 382 ARG A N 1
ATOM 2998 C CA . ARG A 1 382 ? -23.728 -3.595 1.423 1.00 92.12 382 ARG A CA 1
ATOM 2999 C C . ARG A 1 382 ? -23.861 -2.087 1.213 1.00 92.12 382 ARG A C 1
ATOM 3001 O O . ARG A 1 382 ? -24.440 -1.404 2.053 1.00 92.12 382 ARG A O 1
ATOM 3008 N N . LEU A 1 383 ? -23.320 -1.563 0.115 1.00 90.06 383 LEU A N 1
ATOM 3009 C CA . LEU A 1 383 ? -23.449 -0.159 -0.273 1.00 90.06 383 LEU A CA 1
ATOM 3010 C C . LEU A 1 383 ? -24.470 0.034 -1.404 1.00 90.06 383 LEU A C 1
ATOM 3012 O O . LEU A 1 383 ? -25.025 1.123 -1.532 1.00 90.06 383 LEU A O 1
ATOM 3016 N N . ALA A 1 384 ? -24.737 -1.019 -2.181 1.00 87.88 384 ALA A N 1
ATOM 3017 C CA . ALA A 1 384 ? -25.635 -0.998 -3.326 1.00 87.88 384 ALA A CA 1
ATOM 3018 C C . ALA A 1 384 ? -27.092 -0.680 -2.942 1.00 87.88 384 ALA A C 1
ATOM 3020 O O . ALA A 1 384 ? -27.659 -1.270 -2.019 1.00 87.88 384 ALA A O 1
ATOM 3021 N N . ASN A 1 385 ? -27.737 0.193 -3.720 1.00 84.06 385 ASN A N 1
ATOM 3022 C CA . ASN A 1 385 ? -29.119 0.674 -3.568 1.00 84.06 385 ASN A CA 1
ATOM 3023 C C . ASN A 1 385 ? -29.389 1.438 -2.259 1.00 84.06 385 ASN A C 1
ATOM 3025 O O . ASN A 1 385 ? -29.653 2.642 -2.268 1.00 84.06 385 ASN A O 1
ATOM 3029 N N . THR A 1 386 ? -29.367 0.727 -1.129 1.00 83.75 386 THR A N 1
ATOM 3030 C CA . THR A 1 386 ? -29.562 1.273 0.216 1.00 83.75 386 THR A CA 1
ATOM 3031 C C . THR A 1 386 ? -28.301 1.030 1.025 1.00 83.75 386 THR A C 1
ATOM 3033 O O . THR A 1 386 ? -28.025 -0.094 1.432 1.00 83.75 386 THR A O 1
ATOM 3036 N N . VAL A 1 387 ? -27.560 2.107 1.271 1.00 85.88 387 VAL A N 1
ATOM 3037 C CA . VAL A 1 387 ? -26.294 2.068 2.003 1.00 85.88 387 VAL A CA 1
ATOM 3038 C C . VAL A 1 387 ? -26.513 1.556 3.428 1.00 85.88 387 VAL A C 1
ATOM 3040 O O . VAL A 1 387 ? -27.218 2.187 4.223 1.00 85.88 387 VAL A O 1
ATOM 3043 N N . ASP A 1 388 ? -25.849 0.453 3.775 1.00 90.75 388 ASP A N 1
ATOM 3044 C CA . ASP A 1 388 ? -25.649 0.036 5.159 1.00 90.75 388 ASP A CA 1
ATOM 3045 C C . ASP A 1 388 ? -24.788 1.093 5.864 1.00 90.75 388 ASP A C 1
ATOM 3047 O O . ASP A 1 388 ? -23.565 1.151 5.723 1.00 90.75 388 ASP A O 1
ATOM 3051 N N . SER A 1 389 ? -25.455 1.987 6.596 1.00 88.88 389 SER A N 1
ATOM 3052 C CA . SER A 1 389 ? -24.812 3.154 7.204 1.00 88.88 389 SER A CA 1
ATOM 3053 C C . SER A 1 389 ? -23.796 2.767 8.280 1.00 88.88 389 SER A C 1
ATOM 3055 O O . SER A 1 389 ? -22.793 3.461 8.443 1.00 88.88 389 SER A O 1
ATOM 3057 N N . ALA A 1 390 ? -24.025 1.655 8.988 1.00 88.12 390 ALA A N 1
ATOM 3058 C CA . ALA A 1 390 ? -23.090 1.156 9.990 1.00 88.12 390 ALA A CA 1
ATOM 3059 C C . ALA A 1 390 ? -21.821 0.619 9.317 1.00 88.12 390 ALA A C 1
ATOM 3061 O O . ALA A 1 390 ? -20.713 0.969 9.721 1.00 88.12 390 ALA A O 1
ATOM 3062 N N . TYR A 1 391 ? -21.976 -0.150 8.236 1.00 90.94 391 TYR A N 1
ATOM 3063 C CA . TYR A 1 391 ? -20.841 -0.636 7.455 1.00 90.94 391 TYR A CA 1
ATOM 3064 C C . TYR A 1 391 ? -20.054 0.491 6.786 1.00 90.94 391 TYR A C 1
ATOM 3066 O O . TYR A 1 391 ? -18.830 0.514 6.845 1.00 90.94 391 TYR A O 1
ATOM 3074 N N . TYR A 1 392 ? -20.740 1.471 6.197 1.00 91.00 392 TYR A N 1
ATOM 3075 C CA . TYR A 1 392 ? -20.086 2.634 5.601 1.00 91.00 392 TYR A CA 1
ATOM 3076 C C . TYR A 1 392 ? -19.288 3.436 6.643 1.00 91.00 392 TYR A C 1
ATOM 3078 O O . TYR A 1 392 ? -18.156 3.851 6.388 1.00 91.00 392 TYR A O 1
ATOM 3086 N N . ALA A 1 393 ? -19.840 3.627 7.847 1.00 90.38 393 ALA A N 1
ATOM 3087 C CA . ALA A 1 393 ? -19.123 4.265 8.950 1.00 90.38 393 ALA A CA 1
ATOM 3088 C C . ALA A 1 393 ? -17.914 3.438 9.418 1.00 90.38 393 ALA A C 1
ATOM 3090 O O . ALA A 1 393 ? -16.882 4.023 9.751 1.00 90.38 393 ALA A O 1
ATOM 3091 N N . GLN A 1 394 ? -18.022 2.105 9.412 1.00 90.12 394 GLN A N 1
ATOM 3092 C CA . GLN A 1 394 ? -16.910 1.198 9.699 1.00 90.12 394 GLN A CA 1
ATOM 3093 C C . GLN A 1 394 ? -15.785 1.363 8.670 1.00 90.12 394 GLN A C 1
ATOM 3095 O O . GLN A 1 394 ? -14.656 1.634 9.066 1.00 90.12 394 GLN A O 1
ATOM 3100 N N . LEU A 1 395 ? -16.090 1.286 7.370 1.00 92.31 395 LEU A N 1
ATOM 3101 C CA . LEU A 1 395 ? -15.099 1.426 6.294 1.00 92.31 395 LEU A CA 1
ATOM 3102 C C . LEU A 1 395 ? -14.386 2.786 6.318 1.00 92.31 395 LEU A C 1
ATOM 3104 O O . LEU A 1 395 ? -13.182 2.853 6.099 1.00 92.31 395 LEU A O 1
ATOM 3108 N N . ASN A 1 396 ? -15.100 3.871 6.635 1.00 91.38 396 ASN A N 1
ATOM 3109 C CA . ASN A 1 396 ? -14.495 5.204 6.763 1.00 91.38 396 ASN A CA 1
ATOM 3110 C C . ASN A 1 396 ? -13.537 5.344 7.952 1.00 91.38 396 ASN A C 1
ATOM 3112 O O . ASN A 1 396 ? -12.699 6.243 7.962 1.00 91.38 396 ASN A O 1
ATOM 3116 N N . ARG A 1 397 ? -13.697 4.509 8.982 1.00 91.06 397 ARG A N 1
ATOM 3117 C CA . ARG A 1 397 ? -12.842 4.495 10.177 1.00 91.06 397 ARG A CA 1
ATOM 3118 C C . ARG A 1 397 ? -11.781 3.398 10.122 1.00 91.06 397 ARG A C 1
ATOM 3120 O O . ARG A 1 397 ? -10.993 3.291 11.060 1.00 91.06 397 ARG A O 1
ATOM 3127 N N . ASP A 1 398 ? -11.782 2.590 9.067 1.00 94.50 398 ASP A N 1
ATOM 3128 C CA . ASP A 1 398 ? -10.822 1.518 8.861 1.00 94.50 398 ASP A CA 1
ATOM 3129 C C . ASP A 1 398 ? -9.467 2.109 8.450 1.00 94.50 398 ASP A C 1
ATOM 3131 O O . ASP A 1 398 ? -9.316 2.783 7.428 1.00 94.50 398 ASP A O 1
ATOM 3135 N N . LEU A 1 399 ? -8.463 1.847 9.277 1.00 95.38 399 LEU A N 1
ATOM 3136 C CA . LEU A 1 399 ? -7.099 2.331 9.137 1.00 95.38 399 LEU A CA 1
ATOM 3137 C C . LEU A 1 399 ? -6.364 1.673 7.959 1.00 95.38 399 LEU A C 1
ATOM 3139 O O . LEU A 1 399 ? -5.352 2.211 7.511 1.00 95.38 399 LEU A O 1
ATOM 3143 N N . SER A 1 400 ? -6.878 0.561 7.419 1.00 94.62 400 SER A N 1
ATOM 3144 C CA . SER A 1 400 ? -6.374 -0.055 6.184 1.00 94.62 400 SER A CA 1
ATOM 3145 C C . SER A 1 400 ? -6.821 0.674 4.909 1.00 94.62 400 SER A C 1
ATOM 3147 O O . SER A 1 400 ? -6.294 0.394 3.836 1.00 94.62 400 SER A O 1
ATOM 3149 N N . SER A 1 401 ? -7.719 1.665 5.024 1.00 94.12 401 SER A N 1
ATOM 3150 C CA . SER A 1 401 ? -8.197 2.523 3.924 1.00 94.12 401 SER A CA 1
ATOM 3151 C C . SER A 1 401 ? -8.844 1.773 2.739 1.00 94.12 401 SER A C 1
ATOM 3153 O O . SER A 1 401 ? -8.498 2.041 1.589 1.00 94.12 401 SER A O 1
ATOM 3155 N N . PRO A 1 402 ? -9.839 0.894 2.963 1.00 93.88 402 PRO A N 1
ATOM 3156 C CA . PRO A 1 402 ? -10.396 0.013 1.928 1.00 93.88 402 PRO A CA 1
ATOM 3157 C C . PRO A 1 402 ? -11.062 0.738 0.745 1.00 93.88 402 PRO A C 1
ATOM 3159 O O . PRO A 1 402 ? -11.151 0.174 -0.342 1.00 93.88 402 PRO A O 1
ATOM 3162 N N . PHE A 1 403 ? -11.518 1.987 0.897 1.00 93.69 403 PHE A N 1
ATOM 3163 C CA . PHE A 1 403 ? -12.052 2.767 -0.233 1.00 93.69 403 PHE A CA 1
ATOM 3164 C C . PHE A 1 403 ? -10.978 3.243 -1.217 1.00 93.69 403 PHE A C 1
ATOM 3166 O O . PHE A 1 403 ? -11.294 3.572 -2.360 1.00 93.69 403 PHE A O 1
ATOM 3173 N N . TYR A 1 404 ? -9.718 3.295 -0.789 1.00 94.94 404 TYR A N 1
ATOM 3174 C CA . TYR A 1 404 ? -8.622 3.790 -1.605 1.00 94.94 404 TYR A CA 1
ATOM 3175 C C . TYR A 1 404 ? -8.178 2.728 -2.614 1.00 94.94 404 TYR A C 1
ATOM 3177 O O . TYR A 1 404 ? -7.870 1.595 -2.245 1.00 94.94 404 TYR A O 1
ATOM 3185 N N . ASN A 1 405 ? -8.132 3.079 -3.903 1.00 97.06 405 ASN A N 1
ATOM 3186 C CA . ASN A 1 405 ? -7.671 2.147 -4.927 1.00 97.06 405 ASN A CA 1
ATOM 3187 C C . ASN A 1 405 ? -6.136 2.155 -4.997 1.00 97.06 405 ASN A C 1
ATOM 3189 O O . ASN A 1 405 ? -5.513 3.006 -5.638 1.00 97.06 405 ASN A O 1
ATOM 3193 N N . HIS A 1 406 ? -5.515 1.157 -4.376 1.00 97.38 406 HIS A N 1
ATOM 3194 C CA . HIS A 1 406 ? -4.065 1.003 -4.319 1.00 97.38 406 HIS A CA 1
ATOM 3195 C C . HIS A 1 406 ? -3.416 0.710 -5.681 1.00 97.38 406 HIS A C 1
ATOM 3197 O O . HIS A 1 406 ? -2.204 0.881 -5.839 1.00 97.38 406 HIS A O 1
ATOM 3203 N N . ALA A 1 407 ? -4.177 0.255 -6.679 1.00 98.00 407 ALA A N 1
ATOM 3204 C CA . ALA A 1 407 ? -3.646 -0.029 -8.010 1.00 98.00 407 ALA A CA 1
ATOM 3205 C C . ALA A 1 407 ? -3.480 1.246 -8.848 1.00 98.00 407 ALA A C 1
ATOM 3207 O O . ALA A 1 407 ? -2.464 1.399 -9.533 1.00 98.00 407 ALA A O 1
ATOM 3208 N N . THR A 1 408 ? -4.443 2.172 -8.766 1.00 98.12 408 THR A N 1
ATOM 3209 C CA . THR A 1 408 ? -4.509 3.367 -9.626 1.00 98.12 408 THR A CA 1
ATOM 3210 C C . THR A 1 408 ? -4.163 4.672 -8.910 1.00 98.12 408 THR A C 1
ATOM 3212 O O . THR A 1 408 ? -3.704 5.614 -9.560 1.00 98.12 408 THR A O 1
ATOM 3215 N N . GLN A 1 409 ? -4.338 4.745 -7.586 1.00 97.38 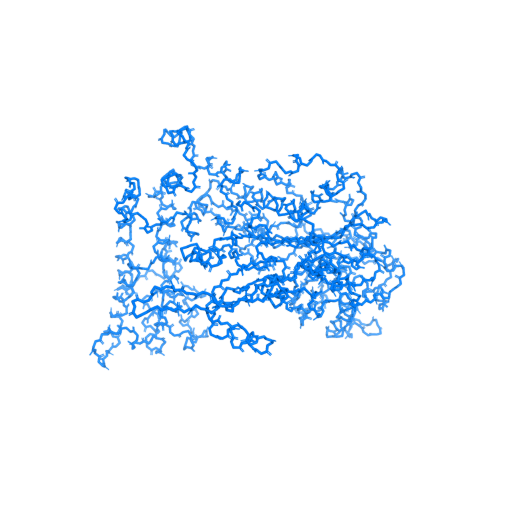409 GLN A N 1
ATOM 3216 C CA . GLN A 1 409 ? -4.206 5.991 -6.824 1.00 97.38 409 GLN A CA 1
ATOM 3217 C C . GLN A 1 409 ? -2.963 6.038 -5.932 1.00 97.38 409 GLN A C 1
ATOM 3219 O O . GLN A 1 409 ? -2.415 7.126 -5.735 1.00 97.38 409 GLN A O 1
ATOM 3224 N N . GLU A 1 410 ? -2.488 4.899 -5.408 1.00 95.69 410 GLU A N 1
ATOM 3225 C CA . GLU A 1 410 ? -1.311 4.891 -4.531 1.00 95.69 410 GLU A CA 1
ATOM 3226 C C . GLU A 1 410 ? -0.064 5.319 -5.305 1.00 95.69 410 GLU A C 1
ATOM 3228 O O . GLU A 1 410 ? 0.358 4.657 -6.254 1.00 95.69 410 GLU A O 1
ATOM 3233 N N . ARG A 1 411 ? 0.573 6.410 -4.874 1.00 92.06 411 ARG A N 1
ATOM 3234 C CA . ARG A 1 411 ? 1.829 6.894 -5.451 1.00 92.06 411 ARG A CA 1
ATOM 3235 C C . ARG A 1 411 ? 3.002 6.545 -4.557 1.00 92.06 411 ARG A C 1
ATOM 3237 O O . ARG A 1 411 ? 3.087 7.020 -3.428 1.00 92.06 411 ARG A O 1
ATOM 3244 N N . THR A 1 412 ? 3.956 5.800 -5.100 1.00 92.44 412 THR A N 1
ATOM 3245 C CA . THR A 1 412 ? 5.260 5.598 -4.461 1.00 92.44 412 THR A CA 1
ATOM 3246 C C . THR A 1 412 ? 6.367 5.771 -5.482 1.00 92.44 412 THR A C 1
ATOM 3248 O O . THR A 1 412 ? 6.152 5.622 -6.689 1.00 92.44 412 THR A O 1
ATOM 3251 N N . ALA A 1 413 ? 7.576 6.035 -4.995 1.00 94.12 413 ALA A N 1
ATOM 3252 C CA . ALA A 1 413 ? 8.759 5.935 -5.831 1.00 94.12 413 ALA A CA 1
ATOM 3253 C C . ALA A 1 413 ? 8.830 4.527 -6.464 1.00 94.12 413 ALA A C 1
ATOM 3255 O O . ALA A 1 413 ? 8.584 3.535 -5.769 1.00 94.12 413 ALA A O 1
ATOM 3256 N N . PRO A 1 414 ? 9.148 4.410 -7.766 1.00 94.81 414 PRO A N 1
ATOM 3257 C CA . PRO A 1 414 ? 9.295 3.117 -8.437 1.00 94.81 414 PRO A CA 1
ATOM 3258 C C . PRO A 1 414 ? 10.544 2.369 -7.941 1.00 94.81 414 PRO A C 1
ATOM 3260 O O . PRO A 1 414 ? 10.641 1.144 -8.032 1.00 94.81 414 PRO A O 1
ATOM 3263 N N . GLY A 1 415 ? 11.522 3.101 -7.395 1.00 93.69 415 GLY A N 1
ATOM 3264 C CA . GLY A 1 415 ? 12.813 2.551 -7.026 1.00 93.69 415 GLY A CA 1
ATOM 3265 C C . GLY A 1 415 ? 13.470 1.859 -8.220 1.00 93.69 415 GLY A C 1
ATOM 3266 O O . GLY A 1 415 ? 13.387 2.301 -9.366 1.00 93.69 415 GLY A O 1
ATOM 3267 N N . SER A 1 416 ? 14.106 0.718 -7.962 1.00 96.75 416 SER A N 1
ATOM 3268 C CA . SER A 1 416 ? 14.907 0.024 -8.977 1.00 96.75 416 SER A CA 1
ATOM 3269 C C . SER A 1 416 ? 14.120 -0.499 -10.187 1.00 96.75 416 SER A C 1
ATOM 3271 O O . SER A 1 416 ? 14.762 -0.864 -11.171 1.00 96.75 416 SER A O 1
ATOM 3273 N N . THR A 1 417 ? 12.781 -0.492 -10.173 1.00 97.94 417 THR A N 1
ATOM 3274 C CA . THR A 1 417 ? 11.972 -0.818 -11.363 1.00 97.94 417 THR A CA 1
ATOM 3275 C C . THR A 1 417 ? 12.089 0.242 -12.467 1.00 97.94 417 THR A C 1
ATOM 3277 O O . THR A 1 417 ? 11.808 -0.056 -13.623 1.00 97.94 417 THR A O 1
ATOM 3280 N N . PHE A 1 418 ? 12.591 1.446 -12.157 1.00 98.00 418 PHE A N 1
ATOM 3281 C CA . PHE A 1 418 ? 12.857 2.515 -13.130 1.00 98.00 418 PHE A CA 1
ATOM 3282 C C . PHE A 1 418 ? 14.176 2.338 -13.909 1.00 98.00 418 PHE A C 1
ATOM 3284 O O . PHE A 1 418 ? 14.349 2.891 -14.992 1.00 98.00 418 PHE A O 1
ATOM 3291 N N . LYS A 1 419 ? 15.117 1.537 -13.391 1.00 98.56 419 LYS A N 1
ATOM 3292 C CA . LYS A 1 419 ? 16.453 1.345 -13.986 1.00 98.56 419 LYS A CA 1
ATOM 3293 C C . LYS A 1 419 ? 16.464 0.886 -15.454 1.00 98.56 419 LYS A C 1
ATOM 3295 O O . LYS A 1 419 ? 17.385 1.304 -16.152 1.00 98.56 419 LYS A O 1
ATOM 3300 N N . PRO A 1 420 ? 15.503 0.088 -15.965 1.00 98.62 420 PRO A N 1
ATOM 3301 C CA . PRO A 1 420 ? 15.446 -0.208 -17.394 1.00 98.62 420 PRO A CA 1
ATOM 3302 C C . PRO A 1 420 ? 15.294 1.049 -18.267 1.00 98.62 420 PRO A C 1
ATOM 3304 O O . PRO A 1 420 ? 16.014 1.170 -19.255 1.00 98.62 420 PRO A O 1
ATOM 3307 N N . VAL A 1 421 ? 14.475 2.036 -17.871 1.00 97.88 421 VAL A N 1
ATOM 3308 C CA . VAL A 1 421 ? 14.405 3.341 -18.566 1.00 97.88 421 VAL A CA 1
ATOM 3309 C C . VAL A 1 421 ? 15.750 4.058 -18.514 1.00 97.88 421 VAL A C 1
ATOM 3311 O O . VAL A 1 421 ? 16.219 4.553 -19.536 1.00 97.88 421 VAL A O 1
ATOM 3314 N N . SER A 1 422 ? 16.409 4.084 -17.354 1.00 98.44 422 SER A N 1
ATOM 3315 C CA . SER A 1 422 ? 17.732 4.705 -17.219 1.00 98.44 422 SER A CA 1
ATOM 3316 C C . SER A 1 422 ? 18.798 4.012 -18.073 1.00 98.44 422 SER A C 1
ATOM 3318 O O . SER A 1 422 ? 19.656 4.684 -18.640 1.00 98.44 422 SER A O 1
ATOM 3320 N N . ALA A 1 423 ? 18.743 2.682 -18.200 1.00 98.69 423 ALA A N 1
ATOM 3321 C CA . ALA A 1 423 ? 19.632 1.913 -19.069 1.00 98.69 423 ALA A CA 1
ATOM 3322 C C . ALA A 1 423 ? 19.411 2.280 -20.543 1.00 98.69 423 ALA A C 1
ATOM 3324 O O . ALA A 1 423 ? 20.378 2.564 -21.247 1.00 98.69 423 ALA A O 1
ATOM 3325 N N . ILE A 1 424 ? 18.148 2.344 -20.981 1.00 98.62 424 ILE A N 1
ATOM 3326 C CA . ILE A 1 424 ? 17.774 2.776 -22.335 1.00 98.62 424 ILE A CA 1
ATOM 3327 C C . ILE A 1 424 ? 18.265 4.198 -22.592 1.00 98.62 424 ILE A C 1
ATOM 3329 O O . ILE A 1 424 ? 18.955 4.427 -23.578 1.00 98.62 424 ILE A O 1
ATOM 3333 N N . ALA A 1 425 ? 17.986 5.138 -21.687 1.00 98.38 425 ALA A N 1
ATOM 3334 C CA . ALA A 1 425 ? 18.436 6.520 -21.818 1.00 98.38 425 ALA A CA 1
ATOM 3335 C C . ALA A 1 425 ? 19.963 6.608 -21.942 1.00 98.38 425 ALA A C 1
ATOM 3337 O O . ALA A 1 425 ? 20.481 7.329 -22.791 1.00 98.38 425 ALA A O 1
ATOM 3338 N N . GLY A 1 426 ? 20.689 5.843 -21.123 1.00 98.25 426 GLY A N 1
ATOM 3339 C CA . GLY A 1 426 ? 22.144 5.793 -21.161 1.00 98.25 426 GLY A CA 1
ATOM 3340 C C . GLY A 1 426 ? 22.702 5.288 -22.497 1.00 98.25 426 GLY A C 1
ATOM 3341 O O . GLY A 1 426 ? 23.656 5.865 -23.022 1.00 98.25 426 GLY A O 1
ATOM 3342 N N . LEU A 1 427 ? 22.111 4.218 -23.036 1.00 98.56 427 LEU A N 1
ATOM 3343 C CA . LEU A 1 427 ? 22.534 3.593 -24.291 1.00 98.56 427 LEU A CA 1
ATOM 3344 C C . LEU A 1 427 ? 22.159 4.443 -25.512 1.00 98.56 427 LEU A C 1
ATOM 3346 O O . LEU A 1 427 ? 22.998 4.664 -26.382 1.00 98.56 427 LEU A O 1
ATOM 3350 N N . GLU A 1 428 ? 20.931 4.959 -25.564 1.00 98.38 428 GLU A N 1
ATOM 3351 C CA . GLU A 1 428 ? 20.418 5.712 -26.715 1.00 98.38 428 GLU A CA 1
ATOM 3352 C C . GLU A 1 428 ? 20.989 7.140 -26.790 1.00 98.38 428 GLU A C 1
ATOM 3354 O O . GLU A 1 428 ? 21.194 7.662 -27.884 1.00 98.38 428 GLU A O 1
ATOM 3359 N N . GLU A 1 429 ? 21.335 7.766 -25.656 1.00 97.56 429 GLU A N 1
ATOM 3360 C CA . GLU A 1 429 ? 22.111 9.021 -25.644 1.00 97.56 429 GLU A CA 1
ATOM 3361 C C . GLU A 1 429 ? 23.625 8.783 -25.836 1.00 97.56 429 GLU A C 1
ATOM 3363 O O . GLU A 1 429 ? 24.394 9.742 -25.921 1.00 97.56 429 GLU A O 1
ATOM 3368 N N . GLY A 1 430 ? 24.073 7.521 -25.894 1.00 96.50 430 GLY A N 1
ATOM 3369 C CA . GLY A 1 430 ? 25.472 7.146 -26.120 1.00 96.50 430 GLY A CA 1
ATOM 3370 C C . GLY A 1 430 ? 26.424 7.498 -24.972 1.00 96.50 430 GLY A C 1
ATOM 3371 O O . GLY A 1 430 ? 27.634 7.584 -25.186 1.00 96.50 430 GLY A O 1
ATOM 3372 N N . VAL A 1 431 ? 25.904 7.720 -23.760 1.00 96.56 431 VAL A N 1
ATOM 3373 C CA . VAL A 1 431 ? 26.719 8.031 -22.569 1.00 96.56 431 VAL A CA 1
ATOM 3374 C C . VAL A 1 431 ? 27.284 6.779 -21.886 1.00 96.56 431 VAL A C 1
ATOM 3376 O O . VAL A 1 431 ? 28.184 6.883 -21.045 1.00 96.56 431 VAL A O 1
ATOM 3379 N N . ILE A 1 432 ? 26.762 5.607 -22.258 1.00 97.38 432 ILE A N 1
ATOM 3380 C CA . ILE A 1 432 ? 27.316 4.278 -21.984 1.00 97.38 432 ILE A CA 1
ATOM 3381 C C . ILE A 1 432 ? 27.245 3.405 -23.246 1.00 97.38 432 ILE A C 1
ATOM 3383 O O . ILE A 1 432 ? 26.503 3.706 -24.180 1.00 97.38 432 ILE A O 1
ATOM 3387 N N . SER A 1 433 ? 27.981 2.292 -23.271 1.00 97.19 433 SER A N 1
ATOM 3388 C CA . SER A 1 433 ? 27.877 1.273 -24.329 1.00 97.19 433 SER A CA 1
ATOM 3389 C C . SER A 1 433 ? 27.757 -0.143 -23.756 1.00 97.19 433 SER A C 1
ATOM 3391 O O . SER A 1 433 ? 28.098 -0.381 -22.601 1.00 97.19 433 SER A O 1
ATOM 3393 N N . LEU A 1 434 ? 27.313 -1.109 -24.569 1.00 96.12 434 LEU A N 1
ATOM 3394 C CA . LEU A 1 434 ? 27.128 -2.506 -24.136 1.00 96.12 434 LEU A CA 1
ATOM 3395 C C . LEU A 1 434 ? 28.421 -3.178 -23.645 1.00 96.12 434 LEU A C 1
ATOM 3397 O O . LEU A 1 434 ? 28.372 -4.044 -22.776 1.00 96.12 434 LEU A O 1
ATOM 3401 N N . GLY A 1 435 ? 29.565 -2.803 -24.225 1.00 94.50 435 GLY A N 1
ATOM 3402 C CA . GLY A 1 435 ? 30.879 -3.343 -23.864 1.00 94.50 435 GLY A CA 1
ATOM 3403 C C . GLY A 1 435 ? 31.599 -2.551 -22.774 1.00 94.50 435 GLY A C 1
ATOM 3404 O O . GLY A 1 435 ? 32.711 -2.916 -22.397 1.00 94.50 435 GLY A O 1
ATOM 3405 N N . GLU A 1 436 ? 31.009 -1.454 -22.296 1.00 96.62 436 GLU A N 1
ATOM 3406 C CA . GLU A 1 436 ? 31.603 -0.646 -21.240 1.00 96.62 436 GLU A CA 1
ATOM 3407 C C . GLU A 1 436 ? 31.370 -1.282 -19.868 1.00 96.62 436 GLU A C 1
ATOM 3409 O O . GLU A 1 436 ? 30.266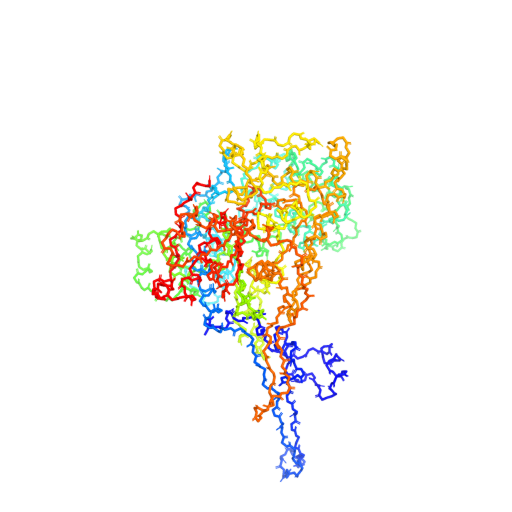 -1.717 -19.541 1.00 96.62 436 GLU A O 1
ATOM 3414 N N . TYR A 1 437 ? 32.420 -1.271 -19.050 1.00 98.00 437 TYR A N 1
ATOM 3415 C CA . TYR A 1 437 ? 32.364 -1.650 -17.648 1.00 98.00 437 TYR A CA 1
ATOM 3416 C C . TYR A 1 437 ? 32.571 -0.415 -16.771 1.00 98.00 437 TYR A C 1
ATOM 3418 O O . TYR A 1 437 ? 33.531 0.336 -16.953 1.00 98.00 437 TYR A O 1
ATOM 3426 N N . ILE A 1 438 ? 31.686 -0.225 -15.795 1.00 98.00 438 ILE A N 1
ATOM 3427 C CA . ILE A 1 438 ? 31.779 0.834 -14.788 1.00 98.00 438 ILE A CA 1
ATOM 3428 C C . ILE A 1 438 ? 32.096 0.173 -13.449 1.00 98.00 438 ILE A C 1
ATOM 3430 O O . ILE A 1 438 ? 31.446 -0.790 -13.043 1.00 98.00 438 ILE A O 1
ATOM 3434 N N . THR A 1 439 ? 33.111 0.689 -12.760 1.00 98.06 439 THR A N 1
ATOM 3435 C CA . THR A 1 439 ? 33.528 0.174 -11.452 1.00 98.06 439 THR A CA 1
ATOM 3436 C C . THR A 1 439 ? 32.737 0.838 -10.334 1.00 98.06 439 THR A C 1
ATOM 3438 O O . THR A 1 439 ? 32.910 2.031 -10.081 1.00 98.06 439 THR A O 1
ATOM 3441 N N . ASP A 1 440 ? 31.915 0.048 -9.643 1.00 97.56 440 ASP A N 1
ATOM 3442 C CA . ASP A 1 440 ? 31.236 0.425 -8.404 1.00 97.56 440 ASP A CA 1
ATOM 3443 C C . ASP A 1 440 ? 32.264 0.633 -7.284 1.00 97.56 440 ASP A C 1
ATOM 3445 O O . ASP A 1 440 ? 32.965 -0.296 -6.886 1.00 97.56 440 ASP A O 1
ATOM 3449 N N . ARG A 1 441 ? 32.362 1.866 -6.776 1.00 96.75 441 ARG A N 1
ATOM 3450 C CA . ARG A 1 441 ? 33.259 2.228 -5.660 1.00 96.75 441 ARG A CA 1
ATOM 3451 C C . ARG A 1 441 ? 32.526 2.304 -4.320 1.00 96.75 441 ARG A C 1
ATOM 3453 O O . ARG A 1 441 ? 33.085 2.782 -3.337 1.00 96.75 441 ARG A O 1
ATOM 3460 N N . GLY A 1 442 ? 31.260 1.898 -4.278 1.00 96.06 442 GLY A N 1
ATOM 3461 C CA . GLY A 1 442 ? 30.403 1.938 -3.100 1.00 96.06 442 GLY A CA 1
ATOM 3462 C C . GLY A 1 442 ? 29.792 3.312 -2.827 1.00 96.06 442 GLY A C 1
ATOM 3463 O O . GLY A 1 442 ? 28.576 3.414 -2.672 1.00 96.06 442 GLY A O 1
ATOM 3464 N N . ILE A 1 443 ? 30.597 4.378 -2.806 1.00 96.50 443 ILE A N 1
ATOM 3465 C CA . ILE A 1 443 ? 30.151 5.762 -2.568 1.00 96.50 443 ILE A CA 1
ATOM 3466 C C . ILE A 1 443 ? 30.360 6.597 -3.833 1.00 96.50 443 ILE A C 1
ATOM 3468 O O . ILE A 1 443 ? 31.468 6.660 -4.360 1.00 96.50 443 ILE A O 1
ATOM 3472 N N . PHE A 1 444 ? 29.304 7.253 -4.315 1.00 95.38 444 PHE A N 1
ATOM 3473 C CA . PHE A 1 444 ? 29.366 8.116 -5.495 1.00 95.38 444 PHE A CA 1
ATOM 3474 C C . PHE A 1 444 ? 29.725 9.555 -5.098 1.00 95.38 444 PHE A C 1
ATOM 3476 O O . PHE A 1 444 ? 28.860 10.354 -4.740 1.00 95.38 444 PHE A O 1
ATOM 3483 N N . GLU A 1 445 ? 31.019 9.868 -5.104 1.00 93.75 445 GLU A N 1
ATOM 3484 C CA . GLU A 1 445 ? 31.570 11.111 -4.539 1.00 93.75 445 GLU A CA 1
ATOM 3485 C C . GLU A 1 445 ? 31.381 12.354 -5.424 1.00 93.75 445 GLU A C 1
ATOM 3487 O O . GLU A 1 445 ? 31.535 13.474 -4.937 1.00 93.75 445 GLU A O 1
ATOM 3492 N N . ASP A 1 446 ? 30.997 12.187 -6.691 1.00 90.06 446 ASP A N 1
ATOM 3493 C CA . ASP A 1 446 ? 30.838 13.293 -7.649 1.00 90.06 446 ASP A CA 1
ATOM 3494 C C . ASP A 1 446 ? 29.599 14.167 -7.402 1.00 90.06 446 ASP A C 1
ATOM 3496 O O . ASP A 1 446 ? 29.448 15.225 -8.013 1.00 90.06 446 ASP A O 1
ATOM 3500 N N . ILE A 1 447 ? 28.722 13.751 -6.483 1.00 85.62 447 ILE A N 1
ATOM 3501 C CA . ILE A 1 447 ? 27.617 14.562 -5.971 1.00 85.62 447 ILE A CA 1
ATOM 3502 C C . ILE A 1 447 ? 27.924 14.961 -4.527 1.00 85.62 447 ILE A C 1
ATOM 3504 O O . ILE A 1 447 ? 28.037 14.116 -3.634 1.00 85.62 447 ILE A O 1
ATOM 3508 N N . GLN A 1 448 ? 28.036 16.271 -4.302 1.00 81.19 448 GLN A N 1
ATOM 3509 C CA . GLN A 1 448 ? 28.303 16.902 -3.009 1.00 81.19 448 GLN A CA 1
ATOM 3510 C C . GLN A 1 448 ? 27.208 17.932 -2.680 1.00 81.19 448 GLN A C 1
ATOM 3512 O O . GLN A 1 448 ? 26.639 18.522 -3.597 1.00 81.19 448 GLN A O 1
ATOM 3517 N N . PRO A 1 449 ? 26.893 18.174 -1.391 1.00 80.31 449 PRO A N 1
ATOM 3518 C CA . PRO A 1 449 ? 27.498 17.568 -0.197 1.00 80.31 449 PRO A CA 1
ATOM 3519 C C . PRO A 1 449 ? 26.930 16.181 0.168 1.00 80.31 449 PRO A C 1
ATOM 3521 O O . PRO A 1 449 ? 27.351 15.588 1.156 1.00 80.31 449 PRO A O 1
ATOM 3524 N N . SER A 1 450 ? 25.946 15.664 -0.581 1.00 85.81 450 SER A N 1
ATOM 3525 C CA . SER A 1 450 ? 25.260 14.401 -0.267 1.00 85.81 450 SER A CA 1
ATOM 3526 C C . SER A 1 450 ? 25.598 13.296 -1.270 1.00 85.81 450 SER A C 1
ATOM 3528 O O . SER A 1 450 ? 24.834 13.032 -2.204 1.00 85.81 450 SER A O 1
ATOM 3530 N N . SER A 1 451 ? 26.723 12.616 -1.054 1.00 92.44 451 SER A N 1
ATOM 3531 C CA . SER A 1 451 ? 27.157 11.485 -1.883 1.00 92.44 451 SER A CA 1
ATOM 3532 C C . SER A 1 451 ? 26.276 10.250 -1.651 1.00 92.44 451 SER A C 1
ATOM 3534 O O . SER A 1 451 ? 26.244 9.725 -0.530 1.00 92.44 451 SER A O 1
ATOM 3536 N N . PRO A 1 452 ? 25.538 9.768 -2.669 1.00 93.19 452 PRO A N 1
ATOM 3537 C CA . PRO A 1 452 ? 24.718 8.578 -2.515 1.00 93.19 452 PRO A CA 1
ATOM 3538 C C . PRO A 1 452 ? 25.580 7.310 -2.482 1.00 93.19 452 PRO A C 1
ATOM 3540 O O . PRO A 1 452 ? 26.698 7.265 -2.999 1.00 93.19 452 PRO A O 1
ATOM 3543 N N . ARG A 1 453 ? 25.044 6.257 -1.859 1.00 93.88 453 ARG A N 1
ATOM 3544 C CA . ARG A 1 453 ? 25.728 4.966 -1.701 1.00 93.88 453 ARG A CA 1
ATOM 3545 C C . ARG A 1 453 ? 25.043 3.871 -2.501 1.00 93.88 453 ARG A C 1
ATOM 3547 O O . ARG A 1 453 ? 23.824 3.895 -2.711 1.00 93.88 453 ARG A O 1
ATOM 3554 N N . CYS A 1 454 ? 25.839 2.911 -2.950 1.00 94.12 454 CYS A N 1
ATOM 3555 C CA . CYS A 1 454 ? 25.346 1.659 -3.488 1.00 94.12 454 CYS A CA 1
ATOM 3556 C C . CYS A 1 454 ? 24.680 0.841 -2.375 1.00 94.12 454 CYS A C 1
ATOM 3558 O O . CYS A 1 454 ? 25.145 0.863 -1.235 1.00 94.12 454 CYS A O 1
ATOM 3560 N N . TRP A 1 455 ? 23.589 0.132 -2.681 1.00 90.00 455 TRP A N 1
ATOM 3561 C CA . TRP A 1 455 ? 22.826 -0.590 -1.655 1.00 90.00 455 TRP A CA 1
ATOM 3562 C C . TRP A 1 455 ? 23.676 -1.676 -0.970 1.00 90.00 455 TRP A C 1
ATOM 3564 O O . TRP A 1 455 ? 23.635 -1.805 0.255 1.00 90.00 455 TRP A O 1
ATOM 3574 N N . ILE A 1 456 ? 24.523 -2.376 -1.732 1.00 90.62 456 ILE A N 1
ATOM 3575 C CA . ILE A 1 456 ? 25.411 -3.420 -1.205 1.00 90.62 456 ILE A CA 1
ATOM 3576 C C . ILE A 1 456 ? 26.476 -2.839 -0.267 1.00 90.62 456 ILE A C 1
ATOM 3578 O O . ILE A 1 456 ? 26.820 -3.450 0.747 1.00 90.62 456 ILE A O 1
ATOM 3582 N N . TYR A 1 457 ? 26.931 -1.613 -0.548 1.00 91.56 457 TYR A N 1
ATOM 3583 C CA . TYR A 1 457 ? 27.897 -0.904 0.285 1.00 91.56 457 TYR A CA 1
ATOM 3584 C C . TYR A 1 457 ? 27.280 -0.500 1.623 1.00 91.56 457 TYR A C 1
ATOM 3586 O O . TYR A 1 457 ? 27.899 -0.680 2.666 1.00 91.56 457 TYR A O 1
ATOM 3594 N N . THR A 1 458 ? 26.036 -0.011 1.614 1.00 86.12 458 THR A N 1
ATOM 3595 C CA . THR A 1 458 ? 25.287 0.273 2.849 1.00 86.12 458 THR A CA 1
ATOM 3596 C C . THR A 1 458 ? 25.074 -0.990 3.687 1.00 86.12 458 THR A C 1
ATOM 3598 O O . THR A 1 458 ? 25.137 -0.920 4.910 1.00 86.12 458 THR A O 1
ATOM 3601 N N . SER A 1 459 ? 24.850 -2.134 3.037 1.00 81.75 459 SER A N 1
ATOM 3602 C CA . SER A 1 459 ? 24.491 -3.388 3.713 1.00 81.75 459 SER A CA 1
ATOM 3603 C C . SER A 1 459 ? 25.702 -4.149 4.265 1.00 81.75 459 SER A C 1
ATOM 3605 O O . SER A 1 459 ? 25.626 -4.737 5.339 1.00 81.75 459 SER A O 1
ATOM 3607 N N . SER A 1 460 ? 26.832 -4.140 3.551 1.00 87.75 460 SER A N 1
ATOM 3608 C CA . SER A 1 460 ? 27.992 -4.995 3.865 1.00 87.75 460 SER A CA 1
ATOM 3609 C C . SER A 1 460 ? 29.356 -4.303 3.758 1.00 87.75 460 SER A C 1
ATOM 3611 O O . SER A 1 460 ? 30.375 -4.895 4.106 1.00 87.75 460 SER A O 1
ATOM 3613 N N . GLY A 1 461 ? 29.409 -3.069 3.250 1.00 89.94 461 GLY A N 1
ATOM 3614 C CA . GLY A 1 461 ? 30.658 -2.406 2.860 1.00 89.94 461 GLY A CA 1
ATOM 3615 C C . GLY A 1 461 ? 31.298 -2.964 1.581 1.00 89.94 461 GLY A C 1
ATOM 3616 O O . GLY A 1 461 ? 32.357 -2.482 1.181 1.00 89.94 461 GLY A O 1
ATOM 3617 N N . ALA A 1 462 ? 30.683 -3.957 0.928 1.00 94.56 462 ALA A N 1
ATOM 3618 C CA . ALA A 1 462 ? 31.150 -4.495 -0.346 1.00 94.56 462 ALA A CA 1
ATOM 3619 C C . ALA A 1 462 ? 30.774 -3.589 -1.535 1.00 94.56 462 ALA A C 1
ATOM 3621 O O . ALA A 1 462 ? 30.084 -2.578 -1.395 1.00 94.56 462 ALA A O 1
ATOM 3622 N N . THR A 1 463 ? 31.242 -3.959 -2.727 1.00 96.38 463 THR A N 1
ATOM 3623 C CA . THR A 1 463 ? 30.912 -3.303 -4.003 1.00 96.38 463 THR A CA 1
ATOM 3624 C C . THR A 1 463 ? 30.616 -4.370 -5.052 1.00 96.38 463 THR A C 1
ATOM 3626 O O . THR A 1 463 ? 31.088 -5.499 -4.915 1.00 96.38 463 THR A O 1
ATOM 3629 N N . HIS A 1 464 ? 29.900 -4.018 -6.121 1.00 95.69 464 HIS A N 1
ATOM 3630 C CA . HIS A 1 464 ? 29.685 -4.936 -7.249 1.00 95.69 464 HIS A CA 1
ATOM 3631 C C . HIS A 1 464 ? 30.919 -5.091 -8.158 1.00 95.69 464 HIS A C 1
ATOM 3633 O O . HIS A 1 464 ? 30.890 -5.862 -9.113 1.00 95.69 464 HIS A O 1
ATOM 3639 N N . GLY A 1 465 ? 32.012 -4.366 -7.890 1.00 96.75 465 GLY A N 1
ATOM 3640 C CA . GLY A 1 465 ? 33.194 -4.364 -8.745 1.00 96.75 465 GLY A CA 1
ATOM 3641 C C . GLY A 1 465 ? 32.933 -3.708 -10.104 1.00 96.75 465 GLY A C 1
ATOM 3642 O O . GLY A 1 465 ? 32.177 -2.744 -10.209 1.00 96.75 465 GLY A O 1
ATOM 3643 N N . SER A 1 466 ? 33.613 -4.194 -11.143 1.00 98.06 466 SER A N 1
ATOM 3644 C CA . SER A 1 466 ? 33.475 -3.684 -12.510 1.00 98.06 466 SER A CA 1
ATOM 3645 C C . SER A 1 466 ? 32.403 -4.470 -13.253 1.00 98.06 466 SER A C 1
ATOM 3647 O O . SER A 1 466 ? 32.569 -5.670 -13.468 1.00 98.06 466 SER A O 1
ATOM 3649 N N . ILE A 1 467 ? 31.318 -3.797 -13.636 1.00 98.31 467 ILE A N 1
ATOM 3650 C CA . ILE A 1 467 ? 30.132 -4.422 -14.237 1.00 98.31 467 ILE A CA 1
ATOM 3651 C C . ILE A 1 467 ? 29.656 -3.649 -15.468 1.00 98.31 467 ILE A C 1
ATOM 3653 O O . ILE A 1 467 ? 29.841 -2.433 -15.552 1.00 98.31 467 ILE A O 1
ATOM 3657 N N . ASN A 1 468 ? 29.029 -4.348 -16.413 1.00 98.38 468 ASN A N 1
ATOM 3658 C CA . ASN A 1 468 ? 28.359 -3.732 -17.563 1.00 98.38 468 ASN A CA 1
ATOM 3659 C C . ASN A 1 468 ? 26.870 -3.446 -17.272 1.00 98.38 468 ASN A C 1
ATOM 3661 O O . ASN A 1 468 ? 26.370 -3.743 -16.188 1.00 98.38 468 ASN A O 1
ATOM 3665 N N . VAL A 1 469 ? 26.142 -2.883 -18.243 1.00 98.50 469 VAL A N 1
ATOM 3666 C CA . VAL A 1 469 ? 24.723 -2.510 -18.068 1.00 98.50 469 VAL A CA 1
ATOM 3667 C C . VAL A 1 469 ? 23.800 -3.703 -17.769 1.00 98.50 469 VAL A C 1
ATOM 3669 O O . VAL A 1 469 ? 22.874 -3.568 -16.972 1.00 98.50 469 VAL A O 1
ATOM 3672 N N . VAL A 1 470 ? 24.069 -4.879 -18.347 1.00 98.50 470 VAL A N 1
ATOM 3673 C CA . VAL A 1 470 ? 23.283 -6.105 -18.110 1.00 98.50 470 VAL A CA 1
ATOM 3674 C C . VAL A 1 470 ? 23.475 -6.576 -16.667 1.00 98.50 470 VAL A C 1
ATOM 3676 O O . VAL A 1 470 ? 22.500 -6.764 -15.946 1.00 98.50 470 VAL A O 1
ATOM 3679 N N . GLN A 1 471 ? 24.727 -6.653 -16.212 1.00 98.38 471 GLN A N 1
ATOM 3680 C CA . GLN A 1 471 ? 25.082 -7.005 -14.833 1.00 98.38 471 GLN A CA 1
ATOM 3681 C C . GLN A 1 471 ? 24.612 -5.946 -13.820 1.00 98.38 471 GLN A C 1
ATOM 3683 O O . GLN A 1 471 ? 24.262 -6.258 -12.683 1.00 98.38 471 GLN A O 1
ATOM 3688 N N . ALA A 1 472 ? 24.575 -4.672 -14.219 1.00 98.38 472 ALA A N 1
ATOM 3689 C CA . ALA A 1 472 ? 24.039 -3.600 -13.388 1.00 98.38 472 ALA A CA 1
ATOM 3690 C C . ALA A 1 472 ? 22.526 -3.726 -13.178 1.00 98.38 472 ALA A C 1
ATOM 3692 O O . ALA A 1 472 ? 22.041 -3.408 -12.089 1.00 98.38 472 ALA A O 1
ATOM 3693 N N . LEU A 1 473 ? 21.783 -4.194 -14.187 1.00 98.38 473 LEU A N 1
ATOM 3694 C CA . LEU A 1 473 ? 20.370 -4.545 -14.044 1.00 98.38 473 LEU A CA 1
ATOM 3695 C C . LEU A 1 473 ? 20.196 -5.797 -13.172 1.00 98.38 473 LEU A C 1
ATOM 3697 O O . LEU A 1 473 ? 19.396 -5.734 -12.236 1.00 98.38 473 LEU A O 1
ATOM 3701 N N . GLU A 1 474 ? 20.985 -6.852 -13.423 1.00 97.75 474 GLU A N 1
ATOM 3702 C CA . GLU A 1 474 ? 21.020 -8.116 -12.662 1.00 97.75 474 GLU A CA 1
ATOM 3703 C C . GLU A 1 474 ? 21.182 -7.872 -11.157 1.00 97.75 474 GLU A C 1
ATOM 3705 O O . GLU A 1 474 ? 20.288 -8.173 -10.371 1.00 97.75 474 GLU A O 1
ATOM 3710 N N . HIS A 1 475 ? 22.282 -7.233 -10.751 1.00 96.00 475 HIS A N 1
ATOM 3711 C CA . HIS A 1 475 ? 22.581 -6.961 -9.341 1.00 96.00 475 HIS A CA 1
ATOM 3712 C C . HIS A 1 475 ? 21.934 -5.674 -8.820 1.00 96.00 475 HIS A C 1
ATOM 3714 O O . HIS A 1 475 ? 22.192 -5.225 -7.702 1.00 96.00 475 HIS A O 1
ATOM 3720 N N . SER A 1 476 ? 21.105 -5.019 -9.640 1.00 95.81 476 SER A N 1
ATOM 3721 C CA . SER A 1 476 ? 20.457 -3.760 -9.281 1.00 95.81 476 SER A CA 1
ATOM 3722 C C . SER A 1 476 ? 21.462 -2.710 -8.762 1.00 95.81 476 SER A C 1
ATOM 3724 O O . SER A 1 476 ? 21.179 -1.988 -7.803 1.00 95.81 476 SER A O 1
ATOM 3726 N N . CYS A 1 477 ? 22.646 -2.592 -9.365 1.00 97.69 477 CYS A N 1
ATOM 3727 C CA . CYS A 1 477 ? 23.736 -1.754 -8.852 1.00 97.69 477 CYS A CA 1
ATOM 3728 C C . CYS A 1 477 ? 23.381 -0.260 -8.903 1.00 97.69 477 CYS A C 1
ATOM 3730 O O . CYS A 1 477 ? 23.292 0.328 -9.978 1.00 97.69 477 CYS A O 1
ATOM 3732 N N . ASN A 1 478 ? 23.200 0.393 -7.747 1.00 97.19 478 ASN A N 1
ATOM 3733 C CA . ASN A 1 478 ? 22.855 1.819 -7.742 1.00 97.19 478 ASN A CA 1
ATOM 3734 C C . ASN A 1 478 ? 24.001 2.685 -8.277 1.00 97.19 478 ASN A C 1
ATOM 3736 O O . ASN A 1 478 ? 23.726 3.644 -8.983 1.00 97.19 478 ASN A O 1
ATOM 3740 N N . TYR A 1 479 ? 25.263 2.340 -7.987 1.00 98.00 479 TYR A N 1
ATOM 3741 C CA . TYR A 1 479 ? 26.418 3.131 -8.426 1.00 98.00 479 TYR A CA 1
ATOM 3742 C C . TYR A 1 479 ? 26.493 3.257 -9.948 1.00 98.00 479 TYR A C 1
ATOM 3744 O O . TYR A 1 479 ? 26.712 4.350 -10.463 1.00 98.00 479 TYR A O 1
ATOM 3752 N N . PHE A 1 480 ? 26.267 2.160 -10.675 1.00 98.62 480 PHE A N 1
ATOM 3753 C CA . PHE A 1 480 ? 26.252 2.182 -12.137 1.00 98.62 480 PHE A CA 1
ATOM 3754 C C . PHE A 1 480 ? 25.213 3.183 -12.660 1.00 98.62 480 PHE A C 1
ATOM 3756 O O . PHE A 1 480 ? 25.512 4.012 -13.512 1.00 98.62 480 PHE A O 1
ATOM 3763 N N . PHE A 1 481 ? 24.001 3.158 -12.105 1.00 98.31 481 PHE A N 1
ATOM 3764 C CA . PHE A 1 481 ? 22.931 4.066 -12.519 1.00 98.31 481 PHE A CA 1
ATOM 3765 C C . PHE A 1 481 ? 23.107 5.498 -12.002 1.00 98.31 481 PHE A C 1
ATOM 3767 O O . PHE A 1 481 ? 22.642 6.428 -12.657 1.00 98.31 481 PHE A O 1
ATOM 3774 N N . TYR A 1 482 ? 23.828 5.701 -10.896 1.00 97.75 482 TYR A N 1
ATOM 3775 C CA . TYR A 1 482 ? 24.289 7.026 -10.486 1.00 97.75 482 TYR A CA 1
ATOM 3776 C C . TYR A 1 482 ? 25.230 7.626 -11.529 1.00 97.75 482 TYR A C 1
ATOM 3778 O O . TYR A 1 482 ? 25.035 8.767 -11.940 1.00 97.75 482 TYR A O 1
ATOM 3786 N N . GLU A 1 483 ? 26.195 6.840 -12.012 1.00 97.62 483 GLU A N 1
ATOM 3787 C CA . GLU A 1 483 ? 27.108 7.248 -13.080 1.00 97.62 483 GLU A CA 1
ATOM 3788 C C . GLU A 1 483 ? 26.349 7.528 -14.386 1.00 97.62 483 GLU A C 1
ATOM 3790 O O . GLU A 1 483 ? 26.617 8.538 -15.030 1.00 97.62 483 GLU A O 1
ATOM 3795 N N . VAL A 1 484 ? 25.356 6.708 -14.756 1.00 97.81 484 VAL A N 1
ATOM 3796 C CA . VAL A 1 484 ? 24.488 6.983 -15.920 1.00 97.81 484 VAL A CA 1
ATOM 3797 C C . VAL A 1 484 ? 23.755 8.316 -15.753 1.00 97.81 484 VAL A C 1
ATOM 3799 O O . VAL A 1 484 ? 23.848 9.175 -16.629 1.00 97.81 484 VAL A O 1
ATOM 3802 N N . GLY A 1 485 ? 23.076 8.526 -14.620 1.00 97.00 485 GLY A N 1
ATOM 3803 C CA . GLY A 1 485 ? 22.387 9.784 -14.321 1.00 97.00 485 GLY A CA 1
ATOM 3804 C C . GLY A 1 485 ? 23.334 10.986 -14.342 1.00 97.00 485 GLY A C 1
ATOM 3805 O O . GLY A 1 485 ? 22.996 12.039 -14.876 1.00 97.00 485 GLY A O 1
ATOM 3806 N N . TYR A 1 486 ? 24.556 10.828 -13.845 1.00 96.75 486 TYR A N 1
ATOM 3807 C CA . TYR A 1 486 ? 25.566 11.877 -13.891 1.00 96.75 486 TYR A CA 1
ATOM 3808 C C . TYR A 1 486 ? 26.007 12.185 -15.330 1.00 96.75 486 TYR A C 1
ATOM 3810 O O . TYR A 1 486 ? 25.969 13.336 -15.765 1.00 96.75 486 TYR A O 1
ATOM 3818 N N . ARG A 1 487 ? 26.356 11.162 -16.118 1.00 97.12 487 ARG A N 1
ATOM 3819 C CA . ARG A 1 487 ? 26.817 11.332 -17.504 1.00 97.12 487 ARG A CA 1
ATOM 3820 C C . ARG A 1 487 ? 25.752 11.886 -18.438 1.00 97.12 487 ARG A C 1
ATOM 3822 O O . ARG A 1 487 ? 26.086 12.653 -19.337 1.00 97.12 487 ARG A O 1
ATOM 3829 N N . LEU A 1 488 ? 24.477 11.582 -18.200 1.00 97.00 488 LEU A N 1
ATOM 3830 C CA . LEU A 1 488 ? 23.372 12.221 -18.918 1.00 97.00 488 LEU A CA 1
ATOM 3831 C C . LEU A 1 488 ? 23.346 13.741 -18.701 1.00 97.00 488 LEU A C 1
ATOM 3833 O O . LEU A 1 488 ? 22.899 14.464 -19.584 1.00 97.00 488 LEU A O 1
ATOM 3837 N N . GLY A 1 489 ? 23.869 14.247 -17.585 1.00 95.50 489 GLY A N 1
ATOM 3838 C CA . GLY A 1 489 ? 23.997 15.683 -17.325 1.00 95.50 489 GLY A CA 1
ATOM 3839 C C . GLY A 1 489 ? 25.278 16.310 -17.871 1.00 95.50 489 GLY A C 1
ATOM 3840 O O . GLY A 1 489 ? 25.442 17.521 -17.760 1.00 95.50 489 GLY A O 1
ATOM 3841 N N . MET A 1 490 ? 26.197 15.520 -18.433 1.00 94.62 490 MET A N 1
ATOM 3842 C CA . MET A 1 490 ? 27.469 16.014 -18.959 1.00 94.62 490 MET A CA 1
ATOM 3843 C C . MET A 1 490 ? 27.338 16.474 -20.418 1.00 94.62 490 MET A C 1
ATOM 3845 O O . MET A 1 490 ? 26.639 15.879 -21.245 1.00 94.62 490 MET A O 1
ATOM 3849 N N . THR A 1 491 ? 28.092 17.518 -20.755 1.00 86.50 491 THR A N 1
ATOM 3850 C CA . THR A 1 491 ? 28.336 17.975 -22.128 1.00 86.50 491 THR A CA 1
ATOM 3851 C C . THR A 1 491 ? 29.809 17.765 -22.487 1.00 86.50 491 THR A C 1
ATOM 3853 O O . THR A 1 491 ? 30.696 17.863 -21.639 1.00 86.50 491 THR A O 1
ATOM 3856 N N . ASN A 1 492 ? 30.100 17.410 -23.744 1.00 81.88 492 ASN A N 1
ATOM 3857 C CA . ASN A 1 492 ? 31.467 17.129 -24.223 1.00 81.88 492 ASN A CA 1
ATOM 3858 C C . ASN A 1 492 ? 32.253 16.106 -23.372 1.00 81.88 492 ASN A C 1
ATOM 3860 O O . ASN A 1 492 ? 33.481 16.147 -23.335 1.00 81.88 492 ASN A O 1
ATOM 3864 N N . SER A 1 493 ? 31.559 15.200 -22.676 1.00 81.31 493 SER A N 1
ATOM 3865 C CA . SER A 1 493 ? 32.156 14.209 -21.765 1.00 81.31 493 SER A CA 1
ATOM 3866 C C . SER A 1 493 ? 33.000 14.803 -20.623 1.00 81.31 493 SER A C 1
ATOM 3868 O O . SER A 1 493 ? 33.855 14.117 -20.066 1.00 81.31 493 SER A O 1
ATOM 3870 N N . SER A 1 494 ? 32.763 16.065 -20.243 1.00 88.44 494 SER A N 1
ATOM 3871 C CA . SER A 1 494 ? 33.463 16.724 -19.131 1.00 88.44 494 SER A CA 1
ATOM 3872 C C . SER A 1 494 ? 32.650 16.665 -17.837 1.00 88.44 494 SER A C 1
ATOM 3874 O O . SER A 1 494 ? 31.504 17.116 -17.816 1.00 88.44 494 SER A O 1
ATOM 3876 N N . ARG A 1 495 ? 33.227 16.138 -16.747 1.00 87.88 495 ARG A N 1
ATOM 3877 C CA . ARG A 1 495 ? 32.549 16.068 -15.437 1.00 87.88 495 ARG A CA 1
ATOM 3878 C C . ARG A 1 495 ? 32.265 17.462 -14.863 1.00 87.88 495 ARG A C 1
ATOM 3880 O O . ARG A 1 495 ? 31.195 17.684 -14.311 1.00 87.88 495 ARG A O 1
ATOM 3887 N N . ASP A 1 496 ? 33.139 18.433 -15.133 1.00 87.25 496 ASP A N 1
ATOM 3888 C CA . ASP A 1 496 ? 32.952 19.841 -14.741 1.00 87.25 496 ASP A CA 1
ATOM 3889 C C . ASP A 1 496 ? 31.735 20.502 -15.406 1.00 87.25 496 ASP A C 1
ATOM 3891 O O . ASP A 1 496 ? 31.311 21.582 -15.004 1.00 87.25 496 ASP A O 1
ATOM 3895 N N . SER A 1 497 ? 31.175 19.875 -16.444 1.00 90.38 497 SER A N 1
ATOM 3896 C CA . SER A 1 497 ? 30.006 20.390 -17.158 1.00 90.38 497 SER A CA 1
ATOM 3897 C C . SER A 1 497 ? 28.675 19.806 -16.675 1.00 90.38 497 SER A C 1
ATOM 3899 O O . SER A 1 497 ? 27.648 20.068 -17.300 1.00 90.38 497 SER A O 1
ATOM 3901 N N . TYR A 1 498 ? 28.687 18.994 -15.612 1.00 93.44 498 TYR A N 1
ATOM 3902 C CA . TYR A 1 498 ? 27.489 18.338 -15.098 1.00 93.44 498 TYR A CA 1
ATOM 3903 C C . TYR A 1 498 ? 26.379 19.341 -14.759 1.00 93.44 498 TYR A C 1
ATOM 3905 O O . TYR A 1 498 ? 26.563 20.276 -13.978 1.00 93.44 498 TYR A O 1
ATOM 3913 N N . ASN A 1 499 ? 25.194 19.096 -15.315 1.00 93.62 499 ASN A N 1
ATOM 3914 C CA . ASN A 1 499 ? 23.977 19.831 -15.020 1.00 93.62 499 ASN A CA 1
ATOM 3915 C C . ASN A 1 499 ? 22.821 18.850 -14.754 1.00 93.62 499 ASN A C 1
ATOM 3917 O O . ASN A 1 499 ? 22.440 18.064 -15.625 1.00 93.62 499 ASN A O 1
ATOM 3921 N N . SER A 1 500 ? 22.262 18.913 -13.540 1.00 94.06 500 SER A N 1
ATOM 3922 C CA . SER A 1 500 ? 21.175 18.024 -13.106 1.00 94.06 500 SER A CA 1
ATOM 3923 C C . SER A 1 500 ? 19.932 18.180 -13.985 1.00 94.06 500 SER A C 1
ATOM 3925 O O . SER A 1 500 ? 19.376 17.177 -14.416 1.00 94.06 500 SER A O 1
ATOM 3927 N N . ASP A 1 501 ? 19.541 19.408 -14.338 1.00 94.81 501 ASP A N 1
ATOM 3928 C CA . ASP A 1 501 ? 18.338 19.663 -15.146 1.00 94.81 501 ASP A CA 1
ATOM 3929 C C . ASP A 1 501 ? 18.447 19.055 -16.550 1.00 94.81 501 ASP A C 1
ATOM 3931 O O . ASP A 1 501 ? 17.491 18.486 -17.069 1.00 94.81 501 ASP A O 1
ATOM 3935 N N . THR A 1 502 ? 19.637 19.108 -17.151 1.00 95.38 502 THR A N 1
ATOM 3936 C CA . THR A 1 502 ? 19.930 18.476 -18.445 1.00 95.38 502 THR A CA 1
ATOM 3937 C C . THR A 1 502 ? 19.802 16.958 -18.352 1.00 95.38 502 THR A C 1
ATOM 3939 O O . THR A 1 502 ? 19.225 16.329 -19.241 1.00 95.38 502 THR A O 1
ATOM 3942 N N . SER A 1 503 ? 20.300 16.366 -17.263 1.00 96.31 503 SER A N 1
ATOM 3943 C CA . SER A 1 503 ? 20.146 14.934 -17.008 1.00 96.31 503 SER A CA 1
ATOM 3944 C C . SER A 1 503 ? 18.679 14.542 -16.821 1.00 96.31 503 SER A C 1
ATOM 3946 O O . SER A 1 503 ? 18.202 13.626 -17.492 1.00 96.31 503 SER A O 1
ATOM 3948 N N . LEU A 1 504 ? 17.937 15.275 -15.983 1.00 96.88 504 LEU A N 1
ATOM 3949 C CA . LEU A 1 504 ? 16.505 15.058 -15.768 1.00 96.88 504 LEU A CA 1
ATOM 3950 C C . LEU A 1 504 ? 15.713 15.207 -17.063 1.00 96.88 504 LEU A C 1
ATOM 3952 O O . LEU A 1 504 ? 14.848 14.383 -17.329 1.00 96.88 504 LEU A O 1
ATOM 3956 N N . ALA A 1 505 ? 16.018 16.205 -17.895 1.00 96.94 505 ALA A N 1
ATOM 3957 C CA . ALA A 1 505 ? 15.354 16.402 -19.179 1.00 96.94 505 ALA A CA 1
ATOM 3958 C C . ALA A 1 505 ? 15.583 15.215 -20.127 1.00 96.94 505 ALA A C 1
ATOM 3960 O O . ALA A 1 505 ? 14.642 14.748 -20.773 1.00 96.94 505 ALA A O 1
ATOM 3961 N N . ARG A 1 506 ? 16.811 14.680 -20.181 1.00 97.31 506 ARG A N 1
ATOM 3962 C CA . ARG A 1 506 ? 17.117 13.471 -20.961 1.00 97.31 506 ARG A CA 1
ATOM 3963 C C . ARG A 1 506 ? 16.432 12.235 -20.386 1.00 97.31 506 ARG A C 1
ATOM 3965 O O . ARG A 1 506 ? 15.809 11.509 -21.146 1.00 97.31 506 ARG A O 1
ATOM 3972 N N . LEU A 1 507 ? 16.471 12.007 -19.072 1.00 97.69 507 LEU A N 1
ATOM 3973 C CA . LEU A 1 507 ? 15.740 10.900 -18.438 1.00 97.69 507 LEU A CA 1
ATOM 3974 C C . LEU A 1 507 ? 14.227 11.013 -18.677 1.00 97.69 507 LEU A C 1
ATOM 3976 O O . LEU A 1 507 ? 13.579 10.024 -19.016 1.00 97.69 507 LEU A O 1
ATOM 3980 N N . SER A 1 508 ? 13.677 12.222 -18.556 1.00 97.25 508 SER A N 1
ATOM 3981 C CA . SER A 1 508 ? 12.263 12.521 -18.777 1.00 97.25 508 SER A CA 1
ATOM 3982 C C . SER A 1 508 ? 11.855 12.213 -20.210 1.00 97.25 508 SER A C 1
ATOM 3984 O O . SER A 1 508 ? 10.843 11.551 -20.404 1.00 97.25 508 SER A O 1
ATOM 3986 N N . LYS A 1 509 ? 12.670 12.580 -21.210 1.00 97.62 509 LYS A N 1
ATOM 3987 C CA . LYS A 1 509 ? 12.433 12.225 -22.619 1.00 97.62 509 LYS A CA 1
ATOM 3988 C C . LYS A 1 509 ? 12.139 10.731 -22.787 1.00 97.62 509 LYS A C 1
ATOM 3990 O O . LYS A 1 509 ? 11.152 10.402 -23.431 1.00 97.62 509 LYS A O 1
ATOM 3995 N N . TYR A 1 510 ? 12.940 9.838 -22.200 1.00 97.81 510 TYR A N 1
ATOM 3996 C CA . TYR A 1 510 ? 12.708 8.391 -22.319 1.00 97.81 510 TYR A CA 1
ATOM 3997 C C . TYR A 1 510 ? 11.567 7.900 -21.431 1.00 97.81 510 TYR A C 1
ATOM 3999 O O . TYR A 1 510 ? 10.777 7.076 -21.871 1.00 97.81 510 TYR A O 1
ATOM 4007 N N . ALA A 1 511 ? 11.423 8.423 -20.212 1.00 97.38 511 ALA A N 1
ATOM 4008 C CA . ALA A 1 511 ? 10.310 8.056 -19.338 1.00 97.38 511 ALA A CA 1
ATOM 4009 C C . ALA A 1 511 ? 8.943 8.388 -19.966 1.00 97.38 511 ALA A C 1
ATOM 4011 O O . ALA A 1 511 ? 8.024 7.572 -19.906 1.00 97.38 511 ALA A O 1
ATOM 4012 N N . LYS A 1 512 ? 8.832 9.540 -20.637 1.00 97.19 512 LYS A N 1
ATOM 4013 C CA . LYS A 1 512 ? 7.653 9.943 -21.418 1.00 97.19 512 LYS A CA 1
ATOM 4014 C C . LYS A 1 512 ? 7.314 8.941 -22.514 1.00 97.19 512 LYS A C 1
ATOM 4016 O O . LYS A 1 512 ? 6.152 8.597 -22.678 1.00 97.19 512 LYS A O 1
ATOM 4021 N N . MET A 1 513 ? 8.323 8.389 -23.199 1.00 97.31 513 MET A N 1
ATOM 4022 C CA . MET A 1 513 ? 8.086 7.370 -24.230 1.00 97.31 513 MET A CA 1
ATOM 4023 C C . MET A 1 513 ? 7.351 6.141 -23.672 1.00 97.31 513 MET A C 1
ATOM 4025 O O . MET A 1 513 ? 6.583 5.531 -24.405 1.00 97.31 513 MET A O 1
ATOM 4029 N N . PHE A 1 514 ? 7.530 5.817 -22.389 1.00 97.38 514 PHE A N 1
ATOM 4030 C CA . PHE A 1 514 ? 6.846 4.719 -21.695 1.00 97.38 514 PHE A CA 1
ATOM 4031 C C . PHE A 1 514 ? 5.530 5.125 -21.003 1.00 97.38 514 PHE A C 1
ATOM 4033 O O . PHE A 1 514 ? 4.947 4.321 -20.276 1.00 97.38 514 PHE A O 1
ATOM 4040 N N . GLY A 1 515 ? 5.057 6.359 -21.201 1.00 95.25 515 GLY A N 1
ATOM 4041 C CA . GLY A 1 515 ? 3.817 6.858 -20.606 1.00 95.25 515 GLY A CA 1
ATOM 4042 C C . GLY A 1 515 ? 3.946 7.260 -19.134 1.00 95.25 515 GLY A C 1
ATOM 4043 O O . GLY A 1 515 ? 2.977 7.173 -18.391 1.00 95.25 515 GLY A O 1
ATOM 4044 N N . PHE A 1 516 ? 5.124 7.693 -18.673 1.00 94.94 516 PHE A N 1
ATOM 4045 C CA . PHE A 1 516 ? 5.286 8.220 -17.307 1.00 94.94 516 PHE A CA 1
ATOM 4046 C C . PHE A 1 516 ? 4.888 9.701 -17.142 1.00 94.94 516 PHE A C 1
ATOM 4048 O O . PHE A 1 516 ? 5.193 10.292 -16.107 1.00 94.94 516 PHE A O 1
ATOM 4055 N N . GLU A 1 517 ? 4.225 10.315 -18.128 1.00 91.44 517 GLU A N 1
ATOM 4056 C CA . GLU A 1 517 ? 3.677 11.680 -18.011 1.00 91.44 517 GLU A CA 1
ATOM 4057 C C . GLU A 1 517 ? 2.149 11.735 -17.894 1.00 91.44 517 GLU A C 1
ATOM 4059 O O . GLU A 1 517 ? 1.636 12.650 -17.254 1.00 91.44 517 GLU A O 1
ATOM 4064 N N . ASP A 1 518 ? 1.448 10.721 -18.405 1.00 95.38 518 ASP A N 1
ATOM 4065 C CA . ASP A 1 518 ? -0.014 10.661 -18.437 1.00 95.38 518 ASP A CA 1
ATOM 4066 C C . ASP A 1 518 ? -0.563 9.469 -17.641 1.00 95.38 518 ASP A C 1
ATOM 4068 O O . ASP A 1 518 ? 0.135 8.482 -17.383 1.00 95.38 518 ASP A O 1
ATOM 4072 N N . THR A 1 519 ? -1.839 9.537 -17.261 1.00 96.94 519 THR A N 1
ATOM 4073 C CA . THR A 1 519 ? -2.576 8.406 -16.675 1.00 96.94 519 THR A CA 1
ATOM 4074 C C . THR A 1 519 ? -2.656 7.223 -17.652 1.00 96.94 519 THR A C 1
ATOM 4076 O O . THR A 1 519 ? -2.274 7.342 -18.820 1.00 96.94 519 THR A O 1
ATOM 4079 N N . THR A 1 520 ? -3.058 6.042 -17.170 1.00 97.56 520 THR A N 1
ATOM 4080 C CA . THR A 1 520 ? -3.048 4.823 -17.995 1.00 97.56 520 THR A CA 1
ATOM 4081 C C . THR A 1 520 ? -4.206 4.715 -18.975 1.00 97.56 520 THR A C 1
ATOM 4083 O O . THR A 1 520 ? -4.071 3.964 -19.935 1.00 97.56 520 THR A O 1
ATOM 4086 N N . GLY A 1 521 ? -5.275 5.487 -18.766 1.00 96.31 521 GLY A N 1
ATOM 4087 C CA . GLY A 1 521 ? -6.465 5.507 -19.620 1.00 96.31 521 GLY A CA 1
ATOM 4088 C C . GLY A 1 521 ? -7.679 4.825 -18.990 1.00 96.31 521 GLY A C 1
ATOM 4089 O O . GLY A 1 521 ? -8.720 4.746 -19.632 1.00 96.31 521 GLY A O 1
ATOM 4090 N N . LEU A 1 522 ? -7.565 4.370 -17.738 1.00 97.69 522 LEU A N 1
ATOM 4091 C CA . LEU A 1 522 ? -8.620 3.621 -17.065 1.00 97.69 522 LEU A CA 1
ATOM 4092 C C . LEU A 1 522 ? -9.846 4.494 -16.796 1.00 97.69 522 LEU A C 1
ATOM 4094 O O . LEU A 1 522 ? -9.749 5.666 -16.440 1.00 97.69 522 LEU A O 1
ATOM 4098 N N . GLU A 1 523 ? -11.012 3.864 -16.862 1.00 97.31 523 GLU A N 1
ATOM 4099 C CA . GLU A 1 523 ? -12.329 4.477 -16.666 1.00 97.31 523 GLU A CA 1
ATOM 4100 C C . GLU A 1 523 ? -12.640 4.815 -15.196 1.00 97.31 523 GLU A C 1
ATOM 4102 O O . GLU A 1 523 ? -13.695 5.353 -14.868 1.00 97.31 523 GLU A O 1
ATOM 4107 N N . ILE A 1 524 ? -11.716 4.508 -14.288 1.00 96.81 524 ILE A N 1
ATOM 4108 C CA . ILE A 1 524 ? -11.829 4.763 -12.851 1.00 96.81 524 ILE A CA 1
ATOM 4109 C C . ILE A 1 524 ? -10.758 5.762 -12.395 1.00 96.81 524 ILE A C 1
ATOM 4111 O O . ILE A 1 524 ? -9.738 5.910 -13.065 1.00 96.81 524 ILE A O 1
ATOM 4115 N N . PRO A 1 525 ? -10.930 6.435 -11.240 1.00 97.00 525 PRO A N 1
ATOM 4116 C CA . PRO A 1 525 ? -9.996 7.465 -10.797 1.00 97.00 525 PRO A CA 1
ATOM 4117 C C . PRO A 1 525 ? -8.531 7.006 -10.761 1.00 97.00 525 PRO A C 1
ATOM 4119 O O . PRO A 1 525 ? -8.165 6.056 -10.060 1.00 97.00 525 PRO A O 1
ATOM 4122 N N . GLU A 1 526 ? -7.680 7.749 -11.464 1.00 97.69 526 GLU A N 1
ATOM 4123 C CA . GLU A 1 526 ? -6.233 7.557 -11.502 1.00 97.69 526 GLU A CA 1
ATOM 4124 C C . GLU A 1 526 ? -5.503 8.754 -10.894 1.00 97.69 526 GLU A C 1
ATOM 4126 O O . GLU A 1 526 ? -5.913 9.907 -11.029 1.00 97.69 526 GLU A O 1
ATOM 4131 N N . THR A 1 527 ? -4.368 8.491 -10.251 1.00 96.12 527 THR A N 1
ATOM 4132 C CA . THR A 1 527 ? -3.455 9.568 -9.868 1.00 96.12 527 THR A CA 1
ATOM 4133 C C . THR A 1 527 ? -2.569 9.966 -11.048 1.00 96.12 527 THR A C 1
ATOM 4135 O O . THR A 1 527 ? -2.037 9.114 -11.762 1.00 96.12 527 THR A O 1
ATOM 4138 N N . THR A 1 528 ? -2.310 11.262 -11.213 1.00 96.50 528 THR A N 1
ATOM 4139 C CA . THR A 1 528 ? -1.333 11.730 -12.206 1.00 96.50 528 THR A CA 1
ATOM 4140 C C . THR A 1 528 ? 0.080 11.236 -11.845 1.00 96.50 528 THR A C 1
ATOM 4142 O O . THR A 1 528 ? 0.470 11.349 -10.671 1.00 96.50 528 THR A O 1
ATOM 4145 N N . PRO A 1 529 ? 0.850 10.692 -12.812 1.00 95.88 529 PRO A N 1
ATOM 4146 C CA . PRO A 1 529 ? 2.266 10.379 -12.633 1.00 95.88 529 PRO A CA 1
ATOM 4147 C C . PRO A 1 529 ? 3.077 11.589 -12.161 1.00 95.88 529 PRO A C 1
ATOM 4149 O O . PRO A 1 529 ? 2.797 12.725 -12.541 1.00 95.88 529 PRO A O 1
ATOM 4152 N N . GLN A 1 530 ? 4.136 11.353 -11.388 1.00 96.12 530 GLN A N 1
ATOM 4153 C CA . GLN A 1 530 ? 5.104 12.388 -11.035 1.00 96.12 530 GLN A CA 1
ATOM 4154 C C . GLN A 1 530 ? 6.511 11.973 -11.462 1.00 96.12 530 GLN A C 1
ATOM 4156 O O . GLN A 1 530 ? 7.121 11.064 -10.891 1.00 96.12 530 GLN A O 1
ATOM 4161 N N . PHE A 1 531 ? 7.046 12.680 -12.458 1.00 95.81 531 PHE A N 1
ATOM 4162 C CA . PHE A 1 531 ? 8.463 12.617 -12.790 1.00 95.81 531 PHE A CA 1
ATOM 4163 C C . PHE A 1 531 ? 9.278 13.452 -11.790 1.00 95.81 531 PHE A C 1
ATOM 4165 O O . PHE A 1 531 ? 8.803 14.473 -11.296 1.00 95.81 531 PHE A O 1
ATOM 4172 N N . SER A 1 532 ? 10.500 13.012 -11.482 1.00 93.94 532 SER A N 1
ATOM 4173 C CA . SER A 1 532 ? 11.346 13.666 -10.487 1.00 93.94 532 SER A CA 1
ATOM 4174 C C . SER A 1 532 ? 11.859 15.025 -10.973 1.00 93.94 532 SER A C 1
ATOM 4176 O O . SER A 1 532 ? 12.374 15.149 -12.082 1.00 93.94 532 SER A O 1
ATOM 4178 N N . ASP A 1 533 ? 11.764 16.025 -10.105 1.00 90.62 533 ASP A N 1
ATOM 4179 C CA . ASP A 1 533 ? 12.308 17.382 -10.238 1.00 90.62 533 ASP A CA 1
ATOM 4180 C C . ASP A 1 533 ? 13.484 17.643 -9.270 1.00 90.62 533 ASP A C 1
ATOM 4182 O O . ASP A 1 533 ? 13.925 18.778 -9.093 1.00 90.62 533 ASP A O 1
ATOM 4186 N N . GLN A 1 534 ? 13.996 16.583 -8.632 1.00 87.12 534 GLN A N 1
ATOM 4187 C CA . GLN A 1 534 ? 15.107 16.625 -7.673 1.00 87.12 534 GLN A CA 1
ATOM 4188 C C . GLN A 1 534 ? 16.446 16.183 -8.303 1.00 87.12 534 GLN A C 1
ATOM 4190 O O . GLN A 1 534 ? 16.621 16.176 -9.511 1.00 87.12 534 GLN A O 1
ATOM 4195 N N . ASP A 1 535 ? 17.427 15.788 -7.484 1.00 87.88 535 ASP A N 1
ATOM 4196 C CA . ASP A 1 535 ? 18.745 15.292 -7.908 1.00 87.88 535 ASP A CA 1
ATOM 4197 C C . ASP A 1 535 ? 18.665 14.190 -8.988 1.00 87.88 535 ASP A C 1
ATOM 4199 O O . ASP A 1 535 ? 18.087 13.117 -8.768 1.00 87.88 535 ASP A O 1
ATOM 4203 N N . ALA A 1 536 ? 19.280 14.430 -10.153 1.00 91.81 536 ALA A N 1
ATOM 4204 C CA . ALA A 1 536 ? 19.220 13.519 -11.299 1.00 91.81 536 ALA A CA 1
ATOM 4205 C C . ALA A 1 536 ? 19.852 12.149 -11.023 1.00 91.81 536 ALA A C 1
ATOM 4207 O O . ALA A 1 536 ? 19.376 11.127 -11.518 1.00 91.81 536 ALA A O 1
ATOM 4208 N N . VAL A 1 537 ? 20.895 12.113 -10.193 1.00 94.12 537 VAL A N 1
ATOM 4209 C CA . VAL A 1 537 ? 21.613 10.885 -9.837 1.00 94.12 537 VAL A CA 1
ATOM 4210 C C . VAL A 1 537 ? 20.708 9.924 -9.061 1.00 94.12 537 VAL A C 1
ATOM 4212 O O . VAL A 1 537 ? 20.613 8.749 -9.412 1.00 94.12 537 VAL A O 1
ATOM 4215 N N . ARG A 1 538 ? 19.968 10.407 -8.056 1.00 94.12 538 ARG A N 1
ATOM 4216 C CA . ARG A 1 538 ? 18.941 9.602 -7.366 1.00 94.12 538 ARG A CA 1
ATOM 4217 C C . ARG A 1 538 ? 17.732 9.310 -8.252 1.00 94.12 538 ARG A C 1
ATOM 4219 O O . ARG A 1 538 ? 17.180 8.213 -8.185 1.00 94.12 538 ARG A O 1
ATOM 4226 N N . SER A 1 539 ? 17.348 10.247 -9.110 1.00 95.38 539 SER A N 1
ATOM 4227 C CA . SER A 1 539 ? 16.233 10.052 -10.046 1.00 95.38 539 SER A CA 1
ATOM 4228 C C . SER A 1 539 ? 16.507 8.900 -11.024 1.00 95.38 539 SER A C 1
ATOM 4230 O O . SER A 1 539 ? 15.630 8.079 -11.271 1.00 95.38 539 SER A O 1
ATOM 4232 N N . ALA A 1 540 ? 17.758 8.724 -11.467 1.00 97.12 540 ALA A N 1
ATOM 4233 C CA . ALA A 1 540 ? 18.168 7.622 -12.343 1.00 97.12 540 ALA A CA 1
ATOM 4234 C C . ALA A 1 540 ? 17.987 6.215 -11.731 1.00 97.12 540 ALA A C 1
ATOM 4236 O O . ALA A 1 540 ? 17.948 5.227 -12.466 1.00 97.12 540 ALA A O 1
ATOM 4237 N N . ILE A 1 541 ? 17.845 6.089 -10.407 1.00 96.12 541 ILE A N 1
ATOM 4238 C CA . ILE A 1 541 ? 17.497 4.819 -9.740 1.00 96.12 541 ILE A CA 1
ATOM 4239 C C . ILE A 1 541 ? 16.025 4.750 -9.314 1.00 96.12 541 ILE A C 1
ATOM 4241 O O . ILE A 1 541 ? 15.676 3.898 -8.496 1.00 96.12 541 ILE A O 1
ATOM 4245 N N . GLY A 1 542 ? 15.182 5.653 -9.823 1.00 94.31 542 GLY A N 1
ATOM 4246 C CA . GLY A 1 542 ? 13.761 5.730 -9.499 1.00 94.31 542 GLY A CA 1
ATOM 4247 C C . GLY A 1 542 ? 13.460 6.291 -8.108 1.00 94.31 542 GLY A C 1
ATOM 4248 O O . GLY A 1 542 ? 12.445 5.922 -7.526 1.00 94.31 542 GLY A O 1
ATOM 4249 N N . GLN A 1 543 ? 14.350 7.122 -7.554 1.00 91.62 543 GLN A N 1
ATOM 4250 C CA . GLN A 1 543 ? 14.159 7.861 -6.294 1.00 91.62 543 GLN A CA 1
ATOM 4251 C C . GLN A 1 543 ? 13.945 9.363 -6.588 1.00 91.62 543 GLN A C 1
ATOM 4253 O O . GLN A 1 543 ? 13.556 9.730 -7.693 1.00 91.62 543 GLN A O 1
ATOM 4258 N N . GLY A 1 544 ? 14.189 10.252 -5.621 1.00 90.25 544 GLY A N 1
ATOM 4259 C CA . GLY A 1 544 ? 13.890 11.682 -5.764 1.00 90.25 544 GLY A CA 1
ATOM 4260 C C . GLY A 1 544 ? 12.404 11.941 -5.523 1.00 90.25 544 GLY A C 1
ATOM 4261 O O . GLY A 1 544 ? 11.833 11.366 -4.599 1.00 90.25 544 GLY A O 1
ATOM 4262 N N . SER A 1 545 ? 11.771 12.768 -6.352 1.00 93.31 545 SER A N 1
ATOM 4263 C CA . SER A 1 545 ? 10.321 13.015 -6.288 1.00 93.31 545 SER A CA 1
ATOM 4264 C C . SER A 1 545 ? 9.510 12.137 -7.247 1.00 93.31 545 SER A C 1
ATOM 4266 O O . SER A 1 545 ? 8.322 12.389 -7.441 1.00 93.31 545 SER A O 1
ATOM 4268 N N . HIS A 1 546 ? 10.115 11.089 -7.828 1.00 95.19 546 HIS A N 1
ATOM 4269 C CA . HIS A 1 546 ? 9.369 10.106 -8.613 1.00 95.19 546 HIS A CA 1
ATOM 4270 C C . HIS A 1 546 ? 8.221 9.505 -7.802 1.00 95.19 546 HIS A C 1
ATOM 4272 O O . HIS A 1 546 ? 8.433 9.026 -6.687 1.00 95.19 546 HIS A O 1
ATOM 4278 N N . ALA A 1 547 ? 7.025 9.473 -8.385 1.00 95.50 547 ALA A N 1
ATOM 4279 C CA . ALA A 1 547 ? 5.867 8.859 -7.758 1.00 95.50 547 ALA A CA 1
ATOM 4280 C C . ALA A 1 547 ? 4.896 8.331 -8.825 1.00 95.50 547 ALA A C 1
ATOM 4282 O O . ALA A 1 547 ? 4.332 9.109 -9.592 1.00 95.50 547 ALA A O 1
ATOM 4283 N N . TYR A 1 548 ? 4.701 7.012 -8.866 1.00 97.31 548 TYR A N 1
ATOM 4284 C CA . TYR A 1 548 ? 3.868 6.337 -9.869 1.00 97.31 548 TYR A CA 1
ATOM 4285 C C . TYR A 1 548 ? 2.902 5.349 -9.212 1.00 97.31 548 TYR A C 1
ATOM 4287 O O . TYR A 1 548 ? 3.169 4.878 -8.102 1.00 97.31 548 TYR A O 1
ATOM 4295 N N . SER A 1 549 ? 1.799 5.023 -9.885 1.00 97.88 549 SER A N 1
ATOM 4296 C CA . SER A 1 549 ? 0.854 3.972 -9.483 1.00 97.88 549 SER A CA 1
ATOM 4297 C C . SER A 1 549 ? 1.283 2.587 -9.973 1.00 97.88 549 SER A C 1
ATOM 4299 O O . SER A 1 549 ? 2.157 2.453 -10.834 1.00 97.88 549 SER A O 1
ATOM 4301 N N . THR A 1 550 ? 0.689 1.528 -9.422 1.00 98.25 550 THR A N 1
ATOM 4302 C CA . THR A 1 550 ? 0.976 0.153 -9.862 1.00 98.25 550 THR A CA 1
ATOM 4303 C C . THR A 1 550 ? 0.473 -0.085 -11.289 1.00 98.25 550 THR A C 1
ATOM 4305 O O . THR A 1 550 ? 1.169 -0.741 -12.064 1.00 98.25 550 THR A O 1
ATOM 4308 N N . ALA A 1 551 ? -0.656 0.523 -11.678 1.00 98.56 551 ALA A N 1
ATOM 4309 C CA . ALA A 1 551 ? -1.172 0.498 -13.050 1.00 98.56 551 ALA A CA 1
ATOM 4310 C C . ALA A 1 551 ? -0.187 1.114 -14.055 1.00 98.56 551 ALA A C 1
ATOM 4312 O O . ALA A 1 551 ? 0.107 0.508 -15.085 1.00 98.56 551 ALA A O 1
ATOM 4313 N N . GLN A 1 552 ? 0.419 2.258 -13.716 1.00 98.50 552 GLN A N 1
ATOM 4314 C CA . GLN A 1 552 ? 1.446 2.894 -14.552 1.00 98.50 552 GLN A CA 1
ATOM 4315 C C . GLN A 1 552 ? 2.669 1.986 -14.735 1.00 98.50 552 GLN A C 1
ATOM 4317 O O . GLN A 1 552 ? 3.201 1.876 -15.839 1.00 98.50 552 GLN A O 1
ATOM 4322 N N . LEU A 1 553 ? 3.086 1.276 -13.679 1.00 98.56 553 LEU A N 1
ATOM 4323 C CA . LEU A 1 553 ? 4.151 0.273 -13.774 1.00 98.56 553 LEU A CA 1
ATOM 4324 C C . LEU A 1 553 ? 3.743 -0.950 -14.612 1.00 98.56 553 LEU A C 1
ATOM 4326 O O . LEU A 1 553 ? 4.599 -1.514 -15.290 1.00 98.56 553 LEU A O 1
ATOM 4330 N N . GLY A 1 554 ? 2.463 -1.337 -14.585 1.00 98.44 554 GLY A N 1
ATOM 4331 C CA . GLY A 1 554 ? 1.892 -2.420 -15.394 1.00 98.44 554 GLY A CA 1
ATOM 4332 C C . GLY A 1 554 ? 1.935 -2.104 -16.891 1.00 98.44 554 GLY A C 1
ATOM 4333 O O . GLY A 1 554 ? 2.495 -2.880 -17.666 1.00 98.44 554 GLY A O 1
ATOM 4334 N N . ARG A 1 555 ? 1.458 -0.913 -17.286 1.00 98.50 555 ARG A N 1
ATOM 4335 C CA . ARG A 1 555 ? 1.564 -0.405 -18.668 1.00 98.50 555 ARG A CA 1
ATOM 4336 C C . ARG A 1 555 ? 3.018 -0.366 -19.143 1.00 98.50 555 ARG A C 1
ATOM 4338 O O . ARG A 1 555 ? 3.345 -0.831 -20.233 1.00 98.50 555 ARG A O 1
ATOM 4345 N N . TYR A 1 556 ? 3.903 0.154 -18.296 1.00 98.50 556 TYR A N 1
ATOM 4346 C CA . TYR A 1 556 ? 5.330 0.257 -18.583 1.00 98.50 556 TYR A CA 1
ATOM 4347 C C . TYR A 1 556 ? 5.994 -1.107 -18.830 1.00 98.50 556 TYR A C 1
ATOM 4349 O O . TYR A 1 556 ? 6.709 -1.266 -19.820 1.00 98.50 556 TYR A O 1
ATOM 4357 N N . VAL A 1 557 ? 5.767 -2.107 -17.969 1.00 98.69 557 VAL A N 1
ATOM 4358 C CA . VAL A 1 557 ? 6.400 -3.423 -18.153 1.00 98.69 557 VAL A CA 1
ATOM 4359 C C . VAL A 1 557 ? 5.813 -4.197 -19.332 1.00 98.69 557 VAL A C 1
ATOM 4361 O O . VAL A 1 557 ? 6.557 -4.924 -19.987 1.00 98.69 557 VAL A O 1
ATOM 4364 N N . ALA A 1 558 ? 4.535 -3.995 -19.671 1.00 98.69 558 ALA A N 1
ATOM 4365 C CA . ALA A 1 558 ? 3.949 -4.542 -20.895 1.00 98.69 558 ALA A CA 1
ATOM 4366 C C . ALA A 1 558 ? 4.658 -4.005 -22.152 1.00 98.69 558 ALA A C 1
ATOM 4368 O O . ALA A 1 558 ? 5.035 -4.785 -23.028 1.00 98.69 558 ALA A O 1
ATOM 4369 N N . ALA A 1 559 ? 4.942 -2.698 -22.187 1.00 98.50 559 ALA A N 1
ATOM 4370 C CA . ALA A 1 559 ? 5.694 -2.071 -23.274 1.00 98.50 559 ALA A CA 1
ATOM 4371 C C . ALA A 1 559 ? 7.164 -2.514 -23.337 1.00 98.50 559 ALA A C 1
ATOM 4373 O O . ALA A 1 559 ? 7.741 -2.604 -24.421 1.00 98.50 559 ALA A O 1
ATOM 4374 N N . ILE A 1 560 ? 7.789 -2.810 -22.189 1.00 98.62 560 ILE A N 1
ATOM 4375 C CA . ILE A 1 560 ? 9.095 -3.479 -22.190 1.00 98.62 560 ILE A CA 1
ATOM 4376 C C . ILE A 1 560 ? 8.950 -4.851 -22.838 1.00 98.62 560 ILE A C 1
ATOM 4378 O O . ILE A 1 560 ? 9.662 -5.132 -23.795 1.00 98.62 560 ILE A O 1
ATOM 4382 N N . ALA A 1 561 ? 8.034 -5.685 -22.340 1.00 98.62 561 ALA A N 1
ATOM 4383 C CA . ALA A 1 561 ? 7.870 -7.074 -22.753 1.00 98.62 561 ALA A CA 1
ATOM 4384 C C . ALA A 1 561 ? 7.675 -7.211 -24.273 1.00 98.62 561 ALA A C 1
ATOM 4386 O O . ALA A 1 561 ? 8.368 -7.999 -24.913 1.00 98.62 561 ALA A O 1
ATOM 4387 N N . ASN A 1 562 ? 6.811 -6.390 -24.874 1.00 97.94 562 ASN A N 1
ATOM 4388 C CA . ASN A 1 562 ? 6.576 -6.401 -26.322 1.00 97.94 562 ASN A CA 1
ATOM 4389 C C . ASN A 1 562 ? 7.602 -5.598 -27.146 1.00 97.94 562 ASN A C 1
ATOM 4391 O O . ASN A 1 562 ? 7.495 -5.531 -28.368 1.00 97.94 562 ASN A O 1
ATOM 4395 N N . SER A 1 563 ? 8.623 -5.026 -26.500 1.00 97.38 563 SER A N 1
ATOM 4396 C CA . SER A 1 563 ? 9.687 -4.239 -27.134 1.00 97.38 563 SER A CA 1
ATOM 4397 C C . SER A 1 563 ? 9.196 -2.990 -27.878 1.00 97.38 563 SER A C 1
ATOM 4399 O O . SER A 1 563 ? 9.778 -2.594 -28.892 1.00 97.38 563 SER A O 1
ATOM 4401 N N . GLY A 1 564 ? 8.163 -2.331 -27.347 1.00 95.62 564 GLY A N 1
ATOM 4402 C CA . GLY A 1 564 ? 7.961 -0.901 -27.562 1.00 95.62 564 GLY A CA 1
ATOM 4403 C C . GLY A 1 564 ? 6.535 -0.413 -27.782 1.00 95.62 564 GLY A C 1
ATOM 4404 O O . GLY A 1 564 ? 6.354 0.800 -27.831 1.00 95.62 564 GLY A O 1
ATOM 4405 N N . THR A 1 565 ? 5.526 -1.271 -27.907 1.00 98.31 565 THR A N 1
ATOM 4406 C CA . THR A 1 565 ? 4.140 -0.798 -28.040 1.00 98.31 565 THR A CA 1
ATOM 4407 C C . THR A 1 565 ? 3.572 -0.479 -26.661 1.00 98.31 565 THR A C 1
ATOM 4409 O O . THR A 1 565 ? 3.420 -1.363 -25.817 1.00 98.31 565 THR A O 1
ATOM 4412 N N . VAL A 1 566 ? 3.256 0.791 -26.424 1.00 98.50 566 VAL A N 1
ATOM 4413 C CA . VAL A 1 566 ? 2.597 1.258 -25.202 1.00 98.50 566 VAL A CA 1
ATOM 4414 C C . VAL A 1 566 ? 1.109 1.371 -25.497 1.00 98.50 566 VAL A C 1
ATOM 4416 O O . VAL A 1 566 ? 0.714 2.189 -26.327 1.00 98.50 566 VAL A O 1
ATOM 4419 N N . TYR A 1 567 ? 0.299 0.561 -24.827 1.00 98.31 567 TYR A N 1
ATOM 4420 C CA . TYR A 1 567 ? -1.159 0.602 -24.930 1.00 98.31 567 TYR A CA 1
ATOM 4421 C C . TYR A 1 567 ? -1.758 1.457 -23.814 1.00 98.31 567 TYR A C 1
ATOM 4423 O O . TYR A 1 567 ? -1.233 1.455 -22.698 1.00 98.31 567 TYR A O 1
ATOM 4431 N N . ASP A 1 568 ? -2.854 2.155 -24.098 1.00 97.75 568 ASP A N 1
ATOM 4432 C CA . ASP A 1 568 ? -3.752 2.601 -23.033 1.00 97.75 568 ASP A CA 1
ATOM 4433 C C . ASP A 1 568 ? -4.419 1.378 -22.400 1.00 97.75 568 ASP A C 1
ATOM 4435 O O . ASP A 1 568 ? -4.739 0.400 -23.079 1.00 97.75 568 ASP A O 1
ATOM 4439 N N . LEU A 1 569 ? -4.593 1.421 -21.083 1.00 97.75 569 LEU A N 1
ATOM 4440 C CA . LEU A 1 569 ? -5.298 0.384 -20.345 1.00 97.75 569 LEU A CA 1
ATOM 4441 C C . LEU A 1 569 ? -6.777 0.750 -20.270 1.00 97.75 569 LEU A C 1
ATOM 4443 O O . LEU A 1 569 ? -7.116 1.890 -19.971 1.00 97.75 569 LEU A O 1
ATOM 4447 N N . THR A 1 570 ? -7.643 -0.238 -20.467 1.00 97.69 570 THR A N 1
ATOM 4448 C CA . THR A 1 570 ? -9.097 -0.093 -20.345 1.00 97.69 570 THR A CA 1
ATOM 4449 C C . THR A 1 570 ? -9.670 -1.259 -19.549 1.00 97.69 570 THR A C 1
ATOM 4451 O O . THR A 1 570 ? -9.224 -2.405 -19.678 1.00 97.69 570 THR A O 1
ATOM 4454 N N . LEU A 1 571 ? -10.650 -0.968 -18.695 1.00 98.06 571 LEU A N 1
ATOM 4455 C CA . LEU A 1 571 ? -11.475 -1.965 -18.017 1.00 98.06 571 LEU A CA 1
ATOM 4456 C C . LEU A 1 571 ? -12.564 -2.522 -18.933 1.00 98.06 571 LEU A C 1
ATOM 4458 O O . LEU A 1 571 ? -13.145 -3.554 -18.611 1.00 98.06 571 LEU A O 1
ATOM 4462 N N . LEU A 1 572 ? -12.869 -1.847 -20.039 1.00 97.81 572 LEU A N 1
ATOM 4463 C CA . LEU A 1 572 ? -13.951 -2.191 -20.949 1.00 97.81 572 LEU A CA 1
ATOM 4464 C C . LEU A 1 572 ? -13.446 -3.122 -22.057 1.00 97.81 572 LEU A C 1
ATOM 4466 O O . LEU A 1 572 ? -12.311 -3.040 -22.508 1.00 97.81 572 LEU A O 1
ATOM 4470 N N . SER A 1 573 ? -14.311 -4.027 -22.506 1.00 97.00 573 SER A N 1
ATOM 4471 C CA . SER A 1 573 ? -14.070 -4.885 -23.671 1.00 97.00 573 SER A CA 1
ATOM 4472 C C . SER A 1 573 ? -15.050 -4.553 -24.791 1.00 97.00 573 SER A C 1
ATOM 4474 O O . SER A 1 573 ? -14.649 -4.262 -25.916 1.00 97.00 573 SER A O 1
ATOM 4476 N N . LYS A 1 574 ? -16.351 -4.565 -24.489 1.00 97.06 574 LYS A N 1
ATOM 4477 C CA . LYS A 1 574 ? -17.409 -4.230 -25.448 1.00 97.06 574 LYS A CA 1
ATOM 4478 C C . LYS A 1 574 ? -18.705 -3.857 -24.741 1.00 97.06 574 LYS A C 1
ATOM 4480 O O . LYS A 1 574 ? -18.931 -4.246 -23.597 1.00 97.06 574 LYS A O 1
ATOM 4485 N N . VAL A 1 575 ? -19.586 -3.189 -25.470 1.00 97.81 575 VAL A N 1
ATOM 4486 C CA . VAL A 1 575 ? -20.973 -2.923 -25.080 1.00 97.81 575 VAL A CA 1
ATOM 4487 C C . VAL A 1 575 ? -21.896 -3.574 -26.099 1.00 97.81 575 VAL A C 1
ATOM 4489 O O . VAL A 1 575 ? -21.662 -3.463 -27.307 1.00 97.81 575 VAL A O 1
ATOM 4492 N N . THR A 1 576 ? -22.941 -4.248 -25.628 1.00 97.06 576 THR A N 1
ATOM 4493 C CA . THR A 1 576 ? -23.988 -4.813 -26.484 1.00 97.06 576 THR A CA 1
ATOM 4494 C C . THR A 1 576 ? -25.362 -4.309 -26.083 1.00 97.06 576 THR A C 1
ATOM 4496 O O . THR A 1 576 ? -25.597 -3.998 -24.920 1.00 97.06 576 THR A O 1
ATOM 4499 N N . ASP A 1 577 ? -26.288 -4.265 -27.034 1.00 93.62 577 ASP A N 1
ATOM 4500 C CA . ASP A 1 577 ? -27.693 -4.059 -26.699 1.00 93.62 577 ASP A CA 1
ATOM 4501 C C . ASP A 1 577 ? -28.269 -5.295 -25.984 1.00 93.62 577 ASP A C 1
ATOM 4503 O O . ASP A 1 577 ? -27.645 -6.359 -25.927 1.00 93.62 577 ASP A O 1
ATOM 4507 N N . SER A 1 578 ? -29.496 -5.175 -25.476 1.00 87.50 578 SER A N 1
ATOM 4508 C CA . SER A 1 578 ? -30.211 -6.278 -24.812 1.00 87.50 578 SER A CA 1
ATOM 4509 C C . SER A 1 578 ? -30.501 -7.491 -25.715 1.00 87.50 578 SER A C 1
ATOM 4511 O O . SER A 1 578 ? -30.909 -8.545 -25.224 1.00 87.50 578 SER A O 1
ATOM 4513 N N . ALA A 1 579 ? -30.297 -7.374 -27.032 1.00 90.06 579 ALA A N 1
ATOM 4514 C CA . ALA A 1 579 ? -30.392 -8.472 -27.991 1.00 90.06 579 ALA A CA 1
ATOM 4515 C C . ALA A 1 579 ? -29.021 -9.107 -28.311 1.00 90.06 579 ALA A C 1
ATOM 4517 O O . ALA A 1 579 ? -28.957 -10.068 -29.083 1.00 90.06 579 ALA A O 1
ATOM 4518 N N . GLY A 1 580 ? -27.937 -8.605 -27.711 1.00 91.50 580 GLY A N 1
ATOM 4519 C CA . GLY A 1 580 ? -26.569 -9.079 -27.897 1.00 91.50 580 GLY A CA 1
ATOM 4520 C C . GLY A 1 580 ? -25.872 -8.529 -29.145 1.00 91.50 580 GLY A C 1
ATOM 4521 O O . GLY A 1 580 ? -24.799 -9.023 -29.506 1.00 91.50 580 GLY A O 1
ATOM 4522 N N . ASN A 1 581 ? -26.444 -7.530 -29.824 1.00 95.31 581 ASN A N 1
ATOM 4523 C CA . ASN A 1 581 ? -25.773 -6.875 -30.944 1.00 95.31 581 ASN A CA 1
ATOM 4524 C C . ASN A 1 581 ? -24.683 -5.941 -30.415 1.00 95.31 581 ASN A C 1
ATOM 4526 O O . ASN A 1 581 ? -24.902 -5.195 -29.464 1.00 95.31 581 ASN A O 1
ATOM 4530 N N . LEU A 1 582 ? -23.510 -5.960 -31.052 1.00 96.31 582 LEU A N 1
ATOM 4531 C CA . LEU A 1 582 ? -22.401 -5.077 -30.698 1.00 96.31 582 LEU A CA 1
ATOM 4532 C C . LEU A 1 582 ? -22.791 -3.609 -30.922 1.00 96.31 582 LEU A C 1
ATOM 4534 O O . LEU A 1 582 ? -23.104 -3.217 -32.046 1.00 96.31 582 LEU A O 1
ATOM 4538 N N . VAL A 1 583 ? -22.725 -2.816 -29.855 1.00 96.00 583 VAL A N 1
ATOM 4539 C CA . VAL A 1 583 ? -22.944 -1.363 -29.869 1.00 96.00 583 VAL A CA 1
ATOM 4540 C C . VAL A 1 583 ? -21.606 -0.643 -29.968 1.00 96.00 583 VAL A C 1
ATOM 4542 O O . VAL A 1 583 ? -21.442 0.237 -30.811 1.00 96.00 583 VAL A O 1
ATOM 4545 N N . GLN A 1 584 ? -20.635 -1.046 -29.145 1.00 96.12 584 GLN A N 1
ATOM 4546 C CA . GLN A 1 584 ? -19.312 -0.430 -29.111 1.00 96.12 584 GLN A CA 1
ATOM 4547 C C . GLN A 1 584 ? -18.229 -1.447 -28.743 1.00 96.12 584 GLN A C 1
ATOM 4549 O O . GLN A 1 584 ? -18.441 -2.313 -27.896 1.00 96.12 584 GLN A O 1
ATOM 4554 N N . ASP A 1 585 ? -17.073 -1.328 -29.390 1.00 94.94 585 ASP A N 1
ATOM 4555 C CA . ASP A 1 585 ? -15.869 -2.120 -29.133 1.00 94.94 585 ASP A CA 1
ATOM 4556 C C . ASP A 1 585 ? -14.832 -1.246 -28.415 1.00 94.94 585 ASP A C 1
ATOM 4558 O O . ASP A 1 585 ? -14.647 -0.085 -28.790 1.00 94.94 585 ASP A O 1
ATOM 4562 N N . TYR A 1 586 ? -14.193 -1.794 -27.382 1.00 94.25 586 TYR A N 1
ATOM 4563 C CA . TYR A 1 586 ? -13.196 -1.111 -26.554 1.00 94.25 586 TYR A CA 1
ATOM 4564 C C . TYR A 1 586 ? -11.836 -1.817 -26.625 1.00 94.25 586 TYR A C 1
ATOM 4566 O O . TYR A 1 586 ? -11.119 -1.901 -25.634 1.00 94.25 586 TYR A O 1
ATOM 4574 N N . SER A 1 587 ? -11.460 -2.352 -27.792 1.00 90.81 587 SER A N 1
ATOM 4575 C CA . SER A 1 587 ? -10.111 -2.894 -27.988 1.00 90.81 587 SER A CA 1
ATOM 4576 C C . SER A 1 587 ? -9.038 -1.866 -27.580 1.00 90.81 587 SER A C 1
ATOM 4578 O O . SER A 1 587 ? -9.173 -0.693 -27.949 1.00 90.81 587 SER A O 1
ATOM 4580 N N . PRO A 1 588 ? -7.967 -2.275 -26.867 1.00 92.75 588 PRO A N 1
ATOM 4581 C CA . PRO A 1 588 ? -6.949 -1.346 -26.380 1.00 92.75 588 PRO A CA 1
ATOM 4582 C C . PRO A 1 588 ? -6.350 -0.474 -27.491 1.00 92.75 588 PRO A C 1
ATOM 4584 O O . PRO A 1 588 ? -5.954 -0.961 -28.555 1.00 92.75 588 PRO A O 1
ATOM 4587 N N . SER A 1 589 ? -6.260 0.835 -27.242 1.00 95.50 589 SER A N 1
ATOM 4588 C CA . SER A 1 589 ? -5.629 1.787 -28.157 1.00 95.50 589 SER A CA 1
ATOM 4589 C C . SER A 1 589 ? -4.121 1.866 -27.939 1.00 95.50 589 SER A C 1
ATOM 4591 O O . SER A 1 589 ? -3.616 1.721 -26.828 1.00 95.50 589 SER A O 1
ATOM 4593 N N . ILE A 1 590 ? -3.376 2.136 -29.012 1.00 97.88 590 ILE A N 1
ATOM 4594 C CA . ILE A 1 590 ? -1.939 2.410 -28.917 1.00 97.88 590 ILE A CA 1
ATOM 4595 C C . ILE A 1 590 ? -1.752 3.857 -28.453 1.00 97.88 590 ILE A C 1
ATOM 4597 O O . ILE A 1 590 ? -2.044 4.788 -29.203 1.00 97.88 590 ILE A O 1
ATOM 4601 N N . TYR A 1 591 ? -1.208 4.026 -27.249 1.00 97.19 591 TYR A N 1
ATOM 4602 C CA . TYR A 1 591 ? -0.798 5.314 -26.690 1.00 97.19 591 TYR A CA 1
ATOM 4603 C C . TYR A 1 591 ? 0.479 5.826 -27.369 1.00 97.19 591 TYR A C 1
ATOM 4605 O O . TYR A 1 591 ? 0.558 6.978 -27.796 1.00 97.19 591 TYR A O 1
ATOM 4613 N N . ASN A 1 592 ? 1.500 4.967 -27.490 1.00 97.62 592 ASN A N 1
ATOM 4614 C CA . ASN A 1 592 ? 2.788 5.345 -28.073 1.00 97.62 592 ASN A CA 1
ATOM 4615 C C . ASN A 1 592 ? 3.575 4.144 -28.630 1.00 97.62 592 ASN A C 1
ATOM 4617 O O . ASN A 1 592 ? 3.373 3.003 -28.220 1.00 97.62 592 ASN A O 1
ATOM 4621 N N . GLN A 1 593 ? 4.536 4.420 -29.517 1.00 97.62 593 GLN A N 1
ATOM 4622 C CA . GLN A 1 593 ? 5.530 3.457 -29.994 1.00 97.62 593 GLN A CA 1
ATOM 4623 C C . GLN A 1 593 ? 6.947 3.890 -29.587 1.00 97.62 593 GLN A C 1
ATOM 4625 O O . GLN A 1 593 ? 7.483 4.891 -30.072 1.00 97.62 593 GLN A O 1
ATOM 4630 N N . VAL A 1 594 ? 7.598 3.095 -28.741 1.00 97.62 594 VAL A N 1
ATOM 4631 C CA . VAL A 1 594 ? 8.990 3.290 -28.322 1.00 97.62 594 VAL A CA 1
ATOM 4632 C C . VAL A 1 594 ? 9.933 2.742 -29.392 1.00 97.62 594 VAL A C 1
ATOM 4634 O O . VAL A 1 594 ? 10.167 1.540 -29.494 1.00 97.62 594 VAL A O 1
ATOM 4637 N N . ASN A 1 595 ? 10.503 3.647 -30.186 1.00 95.81 595 ASN A N 1
ATOM 4638 C CA . ASN A 1 595 ? 11.467 3.313 -31.233 1.00 95.81 595 ASN A CA 1
ATOM 4639 C C . ASN A 1 595 ? 12.902 3.542 -30.735 1.00 95.81 595 ASN A C 1
ATOM 4641 O O . ASN A 1 595 ? 13.393 4.669 -30.761 1.00 95.81 595 ASN A O 1
ATOM 4645 N N . ILE A 1 596 ? 13.559 2.469 -30.294 1.00 97.00 596 ILE A N 1
ATOM 4646 C CA . ILE A 1 596 ? 14.966 2.449 -29.857 1.00 97.00 596 ILE A CA 1
ATOM 4647 C C . ILE A 1 596 ? 15.725 1.312 -30.547 1.00 97.00 596 ILE A C 1
ATOM 4649 O O . ILE A 1 596 ? 15.126 0.466 -31.219 1.00 97.00 596 ILE A O 1
ATOM 4653 N N . SER A 1 597 ? 17.050 1.269 -30.399 1.00 97.75 597 SER A N 1
ATOM 4654 C CA . SER A 1 597 ? 17.847 0.203 -31.010 1.00 97.75 597 SER A CA 1
ATOM 4655 C C . SER A 1 597 ? 17.493 -1.192 -30.463 1.00 97.75 597 SER A C 1
ATOM 4657 O O . SER A 1 597 ? 17.281 -1.386 -29.263 1.00 97.75 597 SER A O 1
ATOM 4659 N N . SER A 1 598 ? 17.507 -2.211 -31.332 1.00 97.31 598 SER A N 1
ATOM 4660 C CA . SER A 1 598 ? 17.298 -3.611 -30.919 1.00 97.31 598 SER A CA 1
ATOM 4661 C C . SER A 1 598 ? 18.359 -4.085 -29.921 1.00 97.31 598 SER A C 1
ATOM 4663 O O . SER A 1 598 ? 18.100 -4.939 -29.081 1.00 97.31 598 SER A O 1
ATOM 4665 N N . THR A 1 599 ? 19.563 -3.515 -29.987 1.00 97.50 599 THR A N 1
ATOM 4666 C CA . THR A 1 599 ? 20.635 -3.755 -29.019 1.00 97.50 599 THR A CA 1
ATOM 4667 C C . THR A 1 599 ? 20.299 -3.243 -27.621 1.00 97.50 599 THR A C 1
ATOM 4669 O O . THR A 1 599 ? 20.612 -3.934 -26.653 1.00 97.50 599 THR A O 1
ATOM 4672 N N . SER A 1 600 ? 19.634 -2.090 -27.501 1.00 98.25 600 SER A N 1
ATOM 4673 C CA . SER A 1 600 ? 19.169 -1.566 -26.211 1.00 98.25 600 SER A CA 1
ATOM 4674 C C . SER A 1 600 ? 18.033 -2.408 -25.638 1.00 98.25 600 SER A C 1
ATOM 4676 O O . SER A 1 600 ? 18.075 -2.747 -24.454 1.00 98.25 600 SER A O 1
ATOM 4678 N N . TRP A 1 601 ? 17.083 -2.837 -26.479 1.00 98.19 601 TRP A N 1
ATOM 4679 C CA . TRP A 1 601 ? 16.056 -3.802 -26.072 1.00 98.19 601 TRP A CA 1
ATOM 4680 C C . TRP A 1 601 ? 16.668 -5.096 -25.540 1.00 98.19 601 TRP A C 1
ATOM 4682 O O . TRP A 1 601 ? 16.361 -5.513 -24.425 1.00 98.19 601 TRP A O 1
ATOM 4692 N N . ASN A 1 602 ? 17.596 -5.691 -26.291 1.00 98.31 602 ASN A N 1
ATOM 4693 C CA . ASN A 1 602 ? 18.267 -6.924 -25.885 1.00 98.31 602 ASN A CA 1
ATOM 4694 C C . ASN A 1 602 ? 18.999 -6.770 -24.547 1.00 98.31 602 ASN A C 1
ATOM 4696 O O . ASN A 1 602 ? 18.931 -7.673 -23.720 1.00 98.31 602 ASN A O 1
ATOM 4700 N N . ALA A 1 603 ? 19.667 -5.637 -24.308 1.00 98.44 603 ALA A N 1
ATOM 4701 C CA . ALA A 1 603 ? 20.371 -5.387 -23.052 1.00 98.44 603 ALA A CA 1
ATOM 4702 C C . ALA A 1 603 ? 19.418 -5.321 -21.849 1.00 98.44 603 ALA A C 1
ATOM 4704 O O . ALA A 1 603 ? 19.693 -5.926 -20.812 1.00 98.44 603 ALA A O 1
ATOM 4705 N N . VAL A 1 604 ? 18.285 -4.625 -21.993 1.00 98.62 604 VAL A N 1
ATOM 4706 C CA . VAL A 1 604 ? 17.256 -4.556 -20.945 1.00 98.62 604 VAL A CA 1
ATOM 4707 C C . VAL A 1 604 ? 16.651 -5.929 -20.681 1.00 98.62 604 VAL A C 1
ATOM 4709 O O . VAL A 1 604 ? 16.605 -6.361 -19.531 1.00 98.62 604 VAL A O 1
ATOM 4712 N N . HIS A 1 605 ? 16.247 -6.635 -21.736 1.00 98.75 605 HIS A N 1
ATOM 4713 C CA . HIS A 1 605 ? 15.650 -7.965 -21.635 1.00 98.75 605 HIS A CA 1
ATOM 4714 C C . HIS A 1 605 ? 16.595 -8.972 -20.987 1.00 98.75 605 HIS A C 1
ATOM 4716 O O . HIS A 1 605 ? 16.195 -9.686 -20.073 1.00 98.75 605 HIS A O 1
ATOM 4722 N N . GLN A 1 606 ? 17.861 -9.004 -21.407 1.00 98.50 606 GLN A N 1
ATOM 4723 C CA . GLN A 1 606 ? 18.881 -9.863 -20.799 1.00 98.50 606 GLN A CA 1
ATOM 4724 C C . GLN A 1 606 ? 19.130 -9.502 -19.334 1.00 98.50 606 GLN A C 1
ATOM 4726 O O . GLN A 1 606 ? 19.212 -10.393 -18.495 1.00 98.50 606 GLN A O 1
ATOM 4731 N N . GLY A 1 607 ? 19.200 -8.208 -19.006 1.00 98.50 607 GLY A N 1
ATOM 4732 C CA . GLY A 1 607 ? 19.363 -7.756 -17.626 1.00 98.50 607 GLY A CA 1
ATOM 4733 C C . GLY A 1 607 ? 18.198 -8.189 -16.738 1.00 98.50 607 GLY A C 1
ATOM 4734 O O . GLY A 1 607 ? 18.411 -8.745 -15.666 1.00 98.50 607 GLY A O 1
ATOM 4735 N N . MET A 1 608 ? 16.961 -8.002 -17.202 1.00 98.62 608 MET A N 1
ATOM 4736 C CA . MET A 1 608 ? 15.759 -8.429 -16.480 1.00 98.62 608 MET A CA 1
ATOM 4737 C C . MET A 1 608 ? 15.643 -9.956 -16.372 1.00 98.62 608 MET A C 1
ATOM 4739 O O . MET A 1 608 ? 15.160 -10.470 -15.365 1.00 98.62 608 MET A O 1
ATOM 4743 N N . ARG A 1 609 ? 16.105 -10.702 -17.380 1.00 98.19 609 ARG A N 1
ATOM 4744 C CA . ARG A 1 609 ? 16.199 -12.165 -17.323 1.00 98.19 609 ARG A CA 1
ATOM 4745 C C . ARG A 1 609 ? 17.206 -12.624 -16.267 1.00 98.19 609 ARG A C 1
ATOM 4747 O O . ARG A 1 609 ? 16.873 -13.473 -15.445 1.00 98.19 609 ARG A O 1
ATOM 4754 N N . ALA A 1 610 ? 18.387 -12.013 -16.232 1.00 97.75 610 ALA A N 1
ATOM 4755 C CA . ALA A 1 610 ? 19.433 -12.332 -15.263 1.00 97.75 610 ALA A CA 1
ATOM 4756 C C . ALA A 1 610 ? 18.998 -12.055 -13.808 1.00 97.75 610 ALA A C 1
ATOM 4758 O O . ALA A 1 610 ? 19.349 -12.807 -12.897 1.00 97.75 610 ALA A O 1
ATOM 4759 N N . VAL A 1 611 ? 18.159 -11.033 -13.573 1.00 96.69 611 VAL A N 1
ATOM 4760 C CA . VAL A 1 611 ? 17.528 -10.808 -12.254 1.00 96.69 611 VAL A CA 1
ATOM 4761 C C . VAL A 1 611 ? 16.720 -12.032 -11.821 1.00 96.69 611 VAL A C 1
ATOM 4763 O O . VAL A 1 611 ? 16.822 -12.467 -10.677 1.00 96.69 611 VAL A O 1
ATOM 4766 N N . ILE A 1 612 ? 15.918 -12.608 -12.717 1.00 95.50 612 ILE A N 1
ATOM 4767 C CA . ILE A 1 612 ? 15.099 -13.782 -12.395 1.00 95.50 612 ILE A CA 1
ATOM 4768 C C . ILE A 1 612 ? 15.971 -15.011 -12.143 1.00 95.50 612 ILE A C 1
ATOM 4770 O O . ILE A 1 612 ? 15.772 -15.698 -11.146 1.00 95.50 612 ILE A O 1
ATOM 4774 N N . GLU A 1 613 ? 16.965 -15.261 -12.996 1.00 94.12 613 GLU A N 1
ATOM 4775 C CA . GLU A 1 613 ? 17.863 -16.419 -12.868 1.00 94.12 613 GLU A CA 1
ATOM 4776 C C . GLU A 1 613 ? 18.694 -16.390 -11.572 1.00 94.12 613 GLU A C 1
ATOM 4778 O O . GLU A 1 613 ? 19.001 -17.439 -11.000 1.00 94.12 613 GLU A O 1
ATOM 4783 N N . SER A 1 614 ? 19.018 -15.194 -11.073 1.00 90.81 614 SER A N 1
ATOM 4784 C CA . SER A 1 614 ? 19.697 -15.001 -9.785 1.00 90.81 614 SER A CA 1
ATOM 4785 C C . SER A 1 614 ? 18.745 -14.997 -8.579 1.00 90.81 614 SER A C 1
ATOM 4787 O O . SER A 1 614 ? 19.189 -15.211 -7.447 1.00 90.81 614 SER A O 1
ATOM 4789 N N . THR A 1 615 ? 17.434 -14.839 -8.787 1.00 89.06 615 THR A N 1
ATOM 4790 C CA . THR A 1 615 ? 16.442 -14.822 -7.706 1.00 89.06 615 THR A CA 1
ATOM 4791 C C . THR A 1 615 ? 16.115 -16.244 -7.245 1.00 89.06 615 THR A C 1
ATOM 4793 O O . THR A 1 615 ? 15.487 -17.028 -7.954 1.00 89.06 615 THR A O 1
ATOM 4796 N N . ALA A 1 616 ? 16.488 -16.584 -6.006 1.00 87.38 616 ALA A N 1
ATOM 4797 C CA . ALA A 1 616 ? 16.331 -17.940 -5.468 1.00 87.38 616 ALA A CA 1
ATOM 4798 C C . ALA A 1 616 ? 14.890 -18.472 -5.534 1.00 87.38 616 ALA A C 1
ATOM 4800 O O . ALA A 1 616 ? 14.687 -19.645 -5.837 1.00 87.38 616 ALA A O 1
ATOM 4801 N N . SER A 1 617 ? 13.900 -17.608 -5.300 1.00 85.56 617 SER A N 1
ATOM 4802 C CA . SER A 1 617 ? 12.483 -17.971 -5.296 1.00 85.56 617 SER A CA 1
ATOM 4803 C C . SER A 1 617 ? 11.941 -18.364 -6.680 1.00 85.56 617 SER A C 1
ATOM 4805 O O . SER A 1 617 ? 10.886 -18.992 -6.734 1.00 85.56 617 SER A O 1
ATOM 4807 N N . TYR A 1 618 ? 12.663 -18.053 -7.765 1.00 90.62 618 TYR A N 1
ATOM 4808 C CA . TYR A 1 618 ? 12.310 -18.348 -9.159 1.00 90.62 618 TYR A CA 1
ATOM 4809 C C . TYR A 1 618 ? 13.055 -19.563 -9.745 1.00 90.62 618 TYR A C 1
ATOM 4811 O O . TYR A 1 618 ? 12.751 -19.970 -10.864 1.00 90.62 618 TYR A O 1
ATOM 4819 N N . LYS A 1 619 ? 14.001 -20.174 -9.013 1.00 86.75 619 LYS A N 1
ATOM 4820 C CA . LYS A 1 619 ? 14.872 -21.249 -9.536 1.00 86.75 619 LYS A CA 1
ATOM 4821 C C . LYS A 1 619 ? 14.125 -22.472 -10.074 1.00 86.75 619 LYS A C 1
ATOM 4823 O O . LYS A 1 619 ? 14.587 -23.075 -11.036 1.00 86.75 619 LYS A O 1
ATOM 4828 N N . ASP A 1 620 ? 12.989 -22.811 -9.471 1.00 84.19 620 ASP A N 1
ATOM 4829 C CA . ASP A 1 620 ? 12.188 -23.985 -9.842 1.00 84.19 620 ASP A CA 1
ATOM 4830 C C . ASP A 1 620 ? 11.073 -23.659 -10.854 1.00 84.19 620 ASP A C 1
ATOM 4832 O O . ASP A 1 620 ? 10.213 -24.499 -11.133 1.00 84.19 620 ASP A O 1
ATOM 4836 N N . MET A 1 621 ? 11.042 -22.440 -11.411 1.00 88.56 621 MET A N 1
ATOM 4837 C CA . MET A 1 621 ? 10.074 -22.104 -12.454 1.00 88.56 621 MET A CA 1
ATOM 4838 C C . MET A 1 621 ? 10.377 -22.867 -13.744 1.00 88.56 621 MET A C 1
ATOM 4840 O O . MET A 1 621 ? 11.460 -22.770 -14.311 1.00 88.56 621 MET A O 1
ATOM 4844 N N . GLN A 1 622 ? 9.372 -23.584 -14.246 1.00 89.50 622 GLN A N 1
ATOM 4845 C CA . GLN A 1 622 ? 9.458 -24.359 -15.491 1.00 89.50 622 GLN A CA 1
ATOM 4846 C C . GLN A 1 622 ? 9.295 -23.505 -16.759 1.00 89.50 622 GLN A C 1
ATOM 4848 O O . GLN A 1 622 ? 9.249 -24.041 -17.864 1.00 89.50 622 GLN A O 1
ATOM 4853 N N . ILE A 1 623 ? 9.181 -22.186 -16.605 1.00 93.44 623 ILE A N 1
ATOM 4854 C CA . ILE A 1 623 ? 9.108 -21.232 -17.708 1.00 93.44 623 ILE A CA 1
ATOM 4855 C C . ILE A 1 623 ? 10.160 -20.155 -17.517 1.00 93.44 623 ILE A C 1
ATOM 4857 O O . ILE A 1 623 ? 10.448 -19.728 -16.395 1.00 93.44 623 ILE A O 1
ATOM 4861 N N . ASP A 1 624 ? 10.685 -19.671 -18.633 1.00 95.12 624 ASP A N 1
ATOM 4862 C CA . ASP A 1 624 ? 11.583 -18.537 -18.597 1.00 95.12 624 ASP A CA 1
ATOM 4863 C C . ASP A 1 624 ? 10.787 -17.257 -18.339 1.00 95.12 624 ASP A C 1
ATOM 4865 O O . ASP A 1 624 ? 9.856 -16.959 -19.076 1.00 95.12 624 ASP A O 1
ATOM 4869 N N . ALA A 1 625 ? 11.153 -16.486 -17.320 1.00 97.56 625 ALA A N 1
ATOM 4870 C CA . ALA A 1 625 ? 10.608 -15.162 -17.038 1.00 97.56 625 ALA A CA 1
ATOM 4871 C C . ALA A 1 625 ? 11.726 -14.110 -16.993 1.00 97.56 625 ALA A C 1
ATOM 4873 O O . ALA A 1 625 ? 12.909 -14.450 -16.876 1.00 97.56 625 ALA A O 1
ATOM 4874 N N . ALA A 1 626 ? 11.342 -12.840 -17.052 1.00 98.31 626 ALA A N 1
ATOM 4875 C CA . ALA A 1 626 ? 12.210 -11.691 -16.824 1.00 98.31 626 ALA A CA 1
ATOM 4876 C C . ALA A 1 626 ? 11.525 -10.694 -15.886 1.00 98.31 626 ALA A C 1
ATOM 4878 O O . ALA A 1 626 ? 10.301 -10.573 -15.873 1.00 98.31 626 ALA A O 1
ATOM 4879 N N . GLY A 1 627 ? 12.301 -9.964 -15.088 1.00 98.00 627 GLY A N 1
ATOM 4880 C CA . GLY A 1 627 ? 11.737 -9.023 -14.132 1.00 98.00 627 GLY A CA 1
ATOM 4881 C C . GLY A 1 627 ? 12.747 -8.084 -13.498 1.00 98.00 627 GLY A C 1
ATOM 4882 O O . GLY A 1 627 ? 13.946 -8.129 -13.758 1.00 98.00 627 GLY A O 1
ATOM 4883 N N . LYS A 1 628 ? 12.237 -7.185 -12.661 1.00 98.06 628 LYS A N 1
ATOM 4884 C CA . LYS A 1 628 ? 13.031 -6.236 -11.897 1.00 98.06 628 LYS A CA 1
ATOM 4885 C C . LYS A 1 628 ? 12.384 -5.974 -10.544 1.00 98.06 628 LYS A C 1
ATOM 4887 O O . LYS A 1 628 ? 11.263 -5.481 -10.453 1.00 98.06 628 LYS A O 1
ATOM 4892 N N . THR A 1 629 ? 13.142 -6.246 -9.490 1.00 96.19 629 THR A N 1
ATOM 4893 C CA . THR A 1 629 ? 12.808 -5.870 -8.115 1.00 96.19 629 THR A CA 1
ATOM 4894 C C . THR A 1 629 ? 12.987 -4.370 -7.875 1.00 96.19 629 THR A C 1
ATOM 4896 O O . THR A 1 629 ? 13.874 -3.733 -8.465 1.00 96.19 629 THR A O 1
ATOM 4899 N N . GLY A 1 630 ? 12.179 -3.812 -6.973 1.00 92.12 630 GLY A N 1
ATOM 4900 C CA . GLY A 1 630 ? 12.266 -2.437 -6.497 1.00 92.12 630 GLY A CA 1
ATOM 4901 C C . GLY A 1 630 ? 11.941 -2.319 -5.011 1.00 92.12 630 GLY A C 1
ATOM 4902 O O . GLY A 1 630 ? 10.990 -2.915 -4.517 1.00 92.12 630 GLY A O 1
ATOM 4903 N N . THR A 1 631 ? 12.731 -1.516 -4.307 1.00 88.94 631 THR A N 1
ATOM 4904 C CA . THR A 1 631 ? 12.500 -1.165 -2.904 1.00 88.94 631 THR A CA 1
ATOM 4905 C C . THR A 1 631 ? 12.420 0.352 -2.814 1.00 88.94 631 THR A C 1
ATOM 4907 O O . THR A 1 631 ? 13.326 1.044 -3.293 1.00 88.94 631 THR A O 1
ATOM 4910 N N . ALA A 1 632 ? 11.347 0.870 -2.219 1.00 85.12 632 ALA A N 1
ATOM 4911 C CA . ALA A 1 632 ? 11.163 2.300 -1.996 1.00 85.12 632 ALA A CA 1
ATOM 4912 C C . ALA A 1 632 ? 11.064 2.583 -0.495 1.00 85.12 632 ALA A C 1
ATOM 4914 O O . ALA A 1 632 ? 10.163 2.094 0.187 1.00 85.12 632 ALA A O 1
ATOM 4915 N N . GLN A 1 633 ? 12.015 3.362 0.016 1.00 81.06 633 GLN A N 1
ATOM 4916 C CA . GLN A 1 633 ? 12.054 3.763 1.415 1.00 81.06 633 GLN A CA 1
ATOM 4917 C C . GLN A 1 633 ? 11.345 5.108 1.578 1.00 81.06 633 GLN A C 1
ATOM 4919 O O . GLN A 1 633 ? 11.791 6.108 1.024 1.00 81.06 633 GLN A O 1
ATOM 4924 N N . GLN A 1 634 ? 10.264 5.133 2.359 1.00 77.12 634 GLN A N 1
ATOM 4925 C CA . GLN A 1 634 ? 9.551 6.368 2.704 1.00 77.12 634 GLN A CA 1
ATOM 4926 C C . GLN A 1 634 ? 9.946 6.895 4.091 1.00 77.12 634 GLN A C 1
ATOM 4928 O O . GLN A 1 634 ? 10.034 8.101 4.300 1.00 77.12 634 GLN A O 1
ATOM 4933 N N . SER A 1 635 ? 10.199 5.992 5.041 1.00 75.12 635 SER A N 1
ATOM 4934 C CA . SER A 1 635 ? 10.563 6.314 6.422 1.00 75.12 635 SER A CA 1
ATOM 4935 C C . SER A 1 635 ? 11.657 5.370 6.924 1.00 75.12 635 SER A C 1
ATOM 4937 O O . SER A 1 635 ? 11.837 4.273 6.403 1.00 75.12 635 SER A O 1
ATOM 4939 N N . THR A 1 636 ? 12.403 5.789 7.945 1.00 73.69 636 THR A N 1
ATOM 4940 C CA . THR A 1 636 ? 13.297 4.910 8.716 1.00 73.69 636 THR A CA 1
ATOM 4941 C C . THR A 1 636 ? 12.565 4.174 9.840 1.00 73.69 636 THR A C 1
ATOM 4943 O O . THR A 1 636 ? 13.085 3.189 10.352 1.00 73.69 636 THR A O 1
ATOM 4946 N N . SER A 1 637 ? 11.369 4.636 10.221 1.00 75.75 637 SER A N 1
ATOM 4947 C CA . SER A 1 637 ? 10.551 4.062 11.300 1.00 75.75 637 SER A CA 1
ATOM 4948 C C . SER A 1 637 ? 9.504 3.052 10.829 1.00 75.75 637 SER A C 1
ATOM 4950 O O . SER A 1 637 ? 8.825 2.454 11.657 1.00 75.75 637 SER A O 1
ATOM 4952 N N . ARG A 1 638 ? 9.357 2.868 9.513 1.00 88.00 638 ARG A N 1
ATOM 4953 C CA . ARG A 1 638 ? 8.436 1.903 8.898 1.00 88.00 638 ARG A CA 1
ATOM 4954 C C . ARG A 1 638 ? 9.189 1.039 7.884 1.00 88.00 638 ARG A C 1
ATOM 4956 O O . ARG A 1 638 ? 10.221 1.489 7.377 1.00 88.00 638 ARG A O 1
ATOM 4963 N N . PRO A 1 639 ? 8.704 -0.177 7.580 1.00 89.38 639 PRO A N 1
ATOM 4964 C CA . PRO A 1 639 ? 9.306 -1.022 6.553 1.00 89.38 639 PRO A CA 1
ATOM 4965 C C . PRO A 1 639 ? 9.325 -0.343 5.174 1.00 89.38 639 PRO A C 1
ATOM 4967 O O . PRO A 1 639 ? 8.620 0.630 4.926 1.00 89.38 639 PRO A O 1
ATOM 4970 N N . ASN A 1 640 ? 10.111 -0.864 4.235 1.00 91.12 640 ASN A N 1
ATOM 4971 C CA . ASN A 1 640 ? 10.103 -0.339 2.867 1.00 91.12 640 ASN A CA 1
ATOM 4972 C C . ASN A 1 640 ? 8.881 -0.835 2.084 1.00 91.12 640 ASN A C 1
ATOM 4974 O O . ASN A 1 640 ? 8.404 -1.945 2.321 1.00 91.12 640 ASN A O 1
ATOM 4978 N N . HIS A 1 641 ? 8.433 -0.071 1.086 1.00 93.94 641 HIS A N 1
ATOM 4979 C CA . HIS A 1 641 ? 7.518 -0.601 0.074 1.00 93.94 641 HIS A CA 1
ATOM 4980 C C . HIS A 1 641 ? 8.259 -1.619 -0.801 1.00 93.94 641 HIS A C 1
ATOM 4982 O O . HIS A 1 641 ? 9.387 -1.366 -1.244 1.00 93.94 641 HIS A O 1
ATOM 4988 N N . ALA A 1 642 ? 7.611 -2.752 -1.062 1.00 95.69 642 ALA A N 1
ATOM 4989 C CA . ALA A 1 642 ? 8.114 -3.801 -1.937 1.00 95.69 642 ALA A CA 1
ATOM 4990 C C . ALA A 1 642 ? 7.458 -3.672 -3.314 1.00 95.69 642 ALA A C 1
ATOM 4992 O O . ALA A 1 642 ? 6.232 -3.655 -3.410 1.00 95.69 642 ALA A O 1
ATOM 4993 N N . LEU A 1 643 ? 8.265 -3.586 -4.370 1.00 97.38 643 LEU A N 1
ATOM 4994 C CA . LEU A 1 643 ? 7.809 -3.505 -5.754 1.00 97.38 643 LEU A CA 1
ATOM 4995 C C . LEU A 1 643 ? 8.473 -4.583 -6.608 1.00 97.38 643 LEU A C 1
ATOM 4997 O O . LEU A 1 643 ? 9.645 -4.923 -6.423 1.00 97.38 643 LEU A O 1
ATOM 5001 N N . PHE A 1 644 ? 7.736 -5.063 -7.599 1.00 98.31 644 PHE A N 1
ATOM 5002 C CA . PHE A 1 644 ? 8.261 -5.917 -8.652 1.00 98.31 644 PHE A CA 1
ATOM 5003 C C . PHE A 1 644 ? 7.534 -5.633 -9.966 1.00 98.31 644 PHE A C 1
ATOM 5005 O O . PHE A 1 644 ? 6.330 -5.383 -9.973 1.00 98.31 644 PHE A O 1
ATOM 5012 N N . ILE A 1 645 ? 8.272 -5.680 -11.071 1.00 98.75 645 ILE A N 1
ATOM 5013 C CA . ILE A 1 645 ? 7.716 -5.751 -12.424 1.00 98.75 645 ILE A CA 1
ATOM 5014 C C . ILE A 1 645 ? 8.310 -6.963 -13.131 1.00 98.75 645 ILE A C 1
ATOM 5016 O O . ILE A 1 645 ? 9.495 -7.248 -12.959 1.00 98.75 645 ILE A O 1
ATOM 5020 N N . GLY A 1 646 ? 7.532 -7.663 -13.945 1.00 98.38 646 GLY A N 1
ATOM 5021 C CA . GLY A 1 646 ? 8.062 -8.761 -14.743 1.00 98.38 646 GLY A CA 1
ATOM 5022 C C . GLY A 1 646 ? 7.109 -9.241 -15.818 1.00 98.38 646 GLY A C 1
ATOM 5023 O O . GLY A 1 646 ? 5.964 -8.804 -15.892 1.00 98.38 646 GLY A O 1
ATOM 5024 N N . TYR A 1 647 ? 7.607 -10.133 -16.663 1.00 98.81 647 TYR A N 1
ATOM 5025 C CA . TYR A 1 647 ? 6.830 -10.761 -17.715 1.00 98.81 647 TYR A CA 1
ATOM 5026 C C . TYR A 1 647 ? 7.309 -12.188 -17.986 1.00 98.81 647 TYR A C 1
ATOM 5028 O O . TYR A 1 647 ? 8.458 -12.549 -17.708 1.00 98.81 647 TYR A O 1
ATOM 5036 N N . ALA A 1 648 ? 6.410 -12.997 -18.536 1.00 98.38 648 ALA A N 1
ATOM 5037 C CA . ALA A 1 648 ? 6.692 -14.356 -18.963 1.00 98.38 648 ALA A CA 1
ATOM 5038 C C . ALA A 1 648 ? 5.747 -14.797 -20.105 1.00 98.38 648 ALA A C 1
ATOM 5040 O O . ALA A 1 648 ? 4.649 -14.248 -20.239 1.00 98.38 648 ALA A O 1
ATOM 5041 N N . PRO A 1 649 ? 6.128 -15.807 -20.905 1.00 98.19 649 PRO A N 1
ATOM 5042 C CA . PRO A 1 649 ? 7.489 -16.317 -21.065 1.00 98.19 649 PRO A CA 1
ATOM 5043 C C . PRO A 1 649 ? 8.480 -15.252 -21.568 1.00 98.19 649 PRO A C 1
ATOM 5045 O O . PRO A 1 649 ? 8.085 -14.267 -22.176 1.00 98.19 649 PRO A O 1
ATOM 5048 N N . TYR A 1 650 ? 9.778 -15.448 -21.345 1.00 97.69 650 TYR A N 1
ATOM 5049 C CA . TYR A 1 650 ? 10.824 -14.498 -21.741 1.00 97.69 650 TYR A CA 1
ATOM 5050 C C . TYR A 1 650 ? 10.873 -14.269 -23.262 1.00 97.69 650 TYR A C 1
ATOM 5052 O O . TYR A 1 650 ? 11.013 -13.138 -23.713 1.00 97.69 650 TYR A O 1
ATOM 5060 N N . ASN A 1 651 ? 10.744 -15.342 -24.050 1.00 95.19 651 ASN A N 1
ATOM 5061 C CA . ASN A 1 651 ? 10.922 -15.299 -25.508 1.00 95.19 651 ASN A CA 1
ATOM 5062 C C . ASN A 1 651 ? 9.644 -14.947 -26.295 1.00 95.19 651 ASN A C 1
ATOM 5064 O O . ASN A 1 651 ? 9.740 -14.423 -27.400 1.00 95.19 651 ASN A O 1
ATOM 5068 N N . ASP A 1 652 ? 8.465 -15.264 -25.755 1.00 97.00 652 ASP A N 1
ATOM 5069 C CA . ASP A 1 652 ? 7.150 -14.912 -26.317 1.00 97.00 652 ASP A CA 1
ATOM 5070 C C . ASP A 1 652 ? 6.257 -14.447 -25.163 1.00 97.00 652 ASP A C 1
ATOM 5072 O O . ASP A 1 652 ? 5.516 -15.264 -24.617 1.00 97.00 652 ASP A O 1
ATOM 5076 N N . PRO A 1 653 ? 6.376 -13.184 -24.717 1.00 98.19 653 PRO A N 1
ATOM 5077 C CA . PRO A 1 653 ? 5.638 -12.698 -23.558 1.00 98.19 653 PRO A CA 1
ATOM 5078 C C . PRO A 1 653 ? 4.126 -12.795 -23.757 1.00 98.19 653 PRO A C 1
ATOM 5080 O O . PRO A 1 653 ? 3.595 -12.343 -24.767 1.00 98.19 653 PRO A O 1
ATOM 5083 N N . GLN A 1 654 ? 3.442 -13.387 -22.780 1.00 98.31 654 GLN A N 1
ATOM 5084 C CA . GLN A 1 654 ? 1.982 -13.579 -22.759 1.00 98.31 654 GLN A CA 1
ATOM 5085 C C . GLN A 1 654 ? 1.337 -12.967 -21.516 1.00 98.31 654 GLN A C 1
ATOM 5087 O O . GLN A 1 654 ? 0.131 -12.774 -21.469 1.00 98.31 654 GLN A O 1
ATOM 5092 N N . LEU A 1 655 ? 2.140 -12.674 -20.496 1.00 98.75 655 LEU A N 1
ATOM 5093 C CA . LEU A 1 655 ? 1.708 -12.010 -19.283 1.00 98.75 655 LEU A CA 1
ATOM 5094 C C . LEU A 1 655 ? 2.802 -11.040 -18.853 1.00 98.75 655 LEU A C 1
ATOM 5096 O O . LEU A 1 655 ? 3.933 -11.455 -18.599 1.00 98.75 655 LEU A O 1
ATOM 5100 N N . ALA A 1 656 ? 2.452 -9.766 -18.741 1.00 98.81 656 ALA A N 1
ATOM 5101 C CA . ALA A 1 656 ? 3.246 -8.738 -18.092 1.00 98.81 656 ALA A CA 1
ATOM 5102 C C . ALA A 1 656 ? 2.508 -8.282 -16.831 1.00 98.81 656 ALA A C 1
ATOM 5104 O O . ALA A 1 656 ? 1.288 -8.136 -16.836 1.00 98.81 656 ALA A O 1
ATOM 5105 N N . LEU A 1 657 ? 3.224 -8.096 -15.727 1.00 98.62 657 LEU A N 1
ATOM 5106 C CA . LEU A 1 657 ? 2.592 -7.785 -14.453 1.00 98.62 657 LEU A CA 1
ATOM 5107 C C . LEU A 1 657 ? 3.463 -6.902 -13.562 1.00 98.62 657 LEU A C 1
ATOM 5109 O O . LEU A 1 657 ? 4.697 -6.967 -13.583 1.00 98.62 657 LEU A O 1
ATOM 5113 N N . SER A 1 658 ? 2.801 -6.099 -12.738 1.00 98.75 658 SER A N 1
ATOM 5114 C CA . SER A 1 658 ? 3.410 -5.287 -11.688 1.00 98.75 658 SER A CA 1
ATOM 5115 C C . SER A 1 658 ? 2.757 -5.601 -10.345 1.00 98.75 658 SER A C 1
ATOM 5117 O O . SER A 1 658 ? 1.559 -5.856 -10.270 1.00 98.75 658 SER A O 1
ATOM 5119 N N . CYS A 1 659 ? 3.547 -5.592 -9.274 1.00 98.62 659 CYS A N 1
ATOM 5120 C CA . CYS A 1 659 ? 3.066 -5.794 -7.911 1.00 98.62 659 CYS A CA 1
ATOM 5121 C C . CYS A 1 659 ? 3.666 -4.750 -6.978 1.00 98.62 659 CYS A C 1
ATOM 5123 O O . CYS A 1 659 ? 4.861 -4.437 -7.053 1.00 98.62 659 CYS A O 1
ATOM 5125 N N . ARG A 1 660 ? 2.842 -4.273 -6.048 1.00 98.12 660 ARG A N 1
ATOM 5126 C CA . ARG A 1 660 ? 3.243 -3.458 -4.907 1.00 98.12 660 ARG A CA 1
ATOM 5127 C C . ARG A 1 660 ? 2.677 -4.048 -3.626 1.00 98.12 660 ARG A C 1
ATOM 5129 O O . ARG A 1 660 ? 1.494 -4.346 -3.551 1.00 98.12 660 ARG A O 1
ATOM 5136 N N . ILE A 1 661 ? 3.513 -4.128 -2.598 1.00 98.06 661 ILE A N 1
ATOM 5137 C CA . ILE A 1 661 ? 3.072 -4.330 -1.217 1.00 98.06 661 ILE A CA 1
ATOM 5138 C C . ILE A 1 661 ? 3.531 -3.113 -0.422 1.00 98.06 661 ILE A C 1
ATOM 5140 O O . ILE A 1 661 ? 4.741 -2.869 -0.280 1.00 98.06 661 ILE A O 1
ATOM 5144 N N . ALA A 1 662 ? 2.575 -2.323 0.066 1.00 95.19 662 ALA A N 1
ATOM 5145 C CA . ALA A 1 662 ? 2.885 -1.152 0.867 1.00 95.19 662 ALA A CA 1
ATOM 5146 C C . ALA A 1 662 ? 3.534 -1.605 2.177 1.00 95.19 662 ALA A C 1
ATOM 5148 O O . ALA A 1 662 ? 3.031 -2.507 2.841 1.00 95.19 662 ALA A O 1
ATOM 5149 N N . PHE A 1 663 ? 4.693 -1.030 2.514 1.00 94.81 663 PHE A N 1
ATOM 5150 C CA . PHE A 1 663 ? 5.483 -1.458 3.677 1.00 94.81 663 PHE A CA 1
ATOM 5151 C C . PHE A 1 663 ? 5.784 -2.976 3.683 1.00 94.81 663 PHE A C 1
ATOM 5153 O O . PHE A 1 663 ? 5.928 -3.603 4.730 1.00 94.81 663 PHE A O 1
ATOM 5160 N N . GLY A 1 664 ? 5.910 -3.585 2.497 1.00 93.94 664 GLY A N 1
ATOM 5161 C CA . GLY A 1 664 ? 6.149 -5.016 2.295 1.00 93.94 664 GLY A CA 1
ATOM 5162 C C . GLY A 1 664 ? 7.547 -5.530 2.657 1.00 93.94 664 GLY A C 1
ATOM 5163 O O . GLY A 1 664 ? 7.894 -6.633 2.244 1.00 93.94 664 GLY A O 1
ATOM 5164 N N . TYR A 1 665 ? 8.349 -4.768 3.409 1.00 92.25 665 TYR A N 1
ATOM 5165 C CA . TYR A 1 665 ? 9.710 -5.087 3.866 1.00 92.25 665 TYR A CA 1
ATOM 5166 C C . TYR A 1 665 ? 10.765 -5.207 2.759 1.00 92.25 665 TYR A C 1
ATOM 5168 O O . TYR A 1 665 ? 11.648 -4.352 2.650 1.00 92.25 665 TYR A O 1
ATOM 5176 N N . THR A 1 666 ? 10.711 -6.279 1.973 1.00 90.38 666 THR A N 1
ATOM 5177 C CA . THR A 1 666 ? 11.703 -6.626 0.951 1.00 90.38 666 THR A CA 1
ATOM 5178 C C . THR A 1 666 ? 11.015 -6.848 -0.387 1.00 90.38 666 THR A C 1
ATOM 5180 O O . THR A 1 666 ? 9.932 -7.426 -0.468 1.00 90.38 666 THR A O 1
ATOM 5183 N N . SER A 1 667 ? 11.664 -6.415 -1.467 1.00 90.81 667 SER A N 1
ATOM 5184 C CA . SER A 1 667 ? 11.149 -6.589 -2.831 1.00 90.81 667 SER A CA 1
ATOM 5185 C C . SER A 1 667 ? 10.953 -8.060 -3.231 1.00 90.81 667 SER A C 1
ATOM 5187 O O . SER A 1 667 ? 10.110 -8.347 -4.080 1.00 90.81 667 SER A O 1
ATOM 5189 N N . SER A 1 668 ? 11.648 -8.993 -2.565 1.00 91.69 668 SER A N 1
ATOM 5190 C CA . SER A 1 668 ? 11.438 -10.439 -2.709 1.00 91.69 668 SER A CA 1
ATOM 5191 C C . SER A 1 668 ? 9.987 -10.851 -2.457 1.00 91.69 668 SER A C 1
ATOM 5193 O O . SER A 1 668 ? 9.480 -11.717 -3.159 1.00 91.69 668 SER A O 1
ATOM 5195 N N . ASN A 1 669 ? 9.285 -10.193 -1.527 1.00 94.94 669 ASN A N 1
ATOM 5196 C CA . ASN A 1 669 ? 7.887 -10.500 -1.238 1.00 94.94 669 ASN A CA 1
ATOM 5197 C C . ASN A 1 669 ? 6.973 -10.176 -2.426 1.00 94.94 669 ASN A C 1
ATOM 5199 O O . ASN A 1 669 ? 6.131 -10.992 -2.788 1.00 94.94 669 ASN A O 1
ATOM 5203 N N . ALA A 1 670 ? 7.170 -9.020 -3.070 1.00 96.62 670 ALA A N 1
ATOM 5204 C CA . ALA A 1 670 ? 6.438 -8.670 -4.288 1.00 96.62 670 ALA A CA 1
ATOM 5205 C C . ALA A 1 670 ? 6.821 -9.604 -5.450 1.00 96.62 670 ALA A C 1
ATOM 5207 O O . ALA A 1 670 ? 5.955 -10.042 -6.199 1.00 96.62 670 ALA A O 1
ATOM 5208 N N . ALA A 1 671 ? 8.101 -9.975 -5.564 1.00 96.38 671 ALA A N 1
ATOM 5209 C CA . ALA A 1 671 ? 8.556 -10.933 -6.569 1.00 96.38 671 ALA A CA 1
ATOM 5210 C C . ALA A 1 671 ? 7.913 -12.321 -6.385 1.00 96.38 671 ALA A C 1
ATOM 5212 O O . ALA A 1 671 ? 7.563 -12.962 -7.371 1.00 96.38 671 ALA A O 1
ATOM 5213 N N . GLU A 1 672 ? 7.720 -12.790 -5.151 1.00 96.00 672 GLU A N 1
ATOM 5214 C CA . GLU A 1 672 ? 7.043 -14.060 -4.865 1.00 96.00 672 GLU A CA 1
ATOM 5215 C C . GLU A 1 672 ? 5.553 -14.035 -5.222 1.00 96.00 672 GLU A C 1
ATOM 5217 O O . GLU A 1 672 ? 5.078 -15.005 -5.805 1.00 96.00 672 GLU A O 1
ATOM 5222 N N . VAL A 1 673 ? 4.837 -12.927 -4.968 1.00 97.81 673 VAL A N 1
ATOM 5223 C CA . VAL A 1 673 ? 3.445 -12.756 -5.449 1.00 97.81 673 VAL A CA 1
ATOM 5224 C C . VAL A 1 673 ? 3.391 -12.942 -6.961 1.00 97.81 673 VAL A C 1
ATOM 5226 O O . VAL A 1 673 ? 2.616 -13.741 -7.477 1.00 97.81 673 VAL A O 1
ATOM 5229 N N . CYS A 1 674 ? 4.265 -12.241 -7.676 1.00 97.69 674 CYS A N 1
ATOM 5230 C CA . CYS A 1 674 ? 4.353 -12.303 -9.128 1.00 97.69 674 CYS A CA 1
ATOM 5231 C C . CYS A 1 674 ? 4.673 -13.707 -9.650 1.00 97.69 674 CYS A C 1
ATOM 5233 O O . CYS A 1 674 ? 4.073 -14.151 -10.626 1.00 97.69 674 CYS A O 1
ATOM 5235 N N . ARG A 1 675 ? 5.578 -14.423 -8.978 1.00 96.44 675 ARG A N 1
ATOM 5236 C CA . ARG A 1 675 ? 5.920 -15.811 -9.298 1.00 96.44 675 ARG A CA 1
ATOM 5237 C C . ARG A 1 675 ? 4.708 -16.721 -9.156 1.00 96.44 675 ARG A C 1
ATOM 5239 O O . ARG A 1 675 ? 4.449 -17.527 -10.043 1.00 96.44 675 ARG A O 1
ATOM 5246 N N . ASP A 1 676 ? 3.990 -16.610 -8.044 1.00 97.00 676 ASP A N 1
ATOM 5247 C CA . ASP A 1 676 ? 2.847 -17.472 -7.744 1.00 97.00 676 ASP A CA 1
ATOM 5248 C C . ASP A 1 676 ? 1.686 -17.192 -8.713 1.00 97.00 676 ASP A C 1
ATOM 5250 O O . ASP A 1 676 ? 1.042 -18.125 -9.191 1.00 97.00 676 ASP A O 1
ATOM 5254 N N . ILE A 1 677 ? 1.512 -15.934 -9.134 1.00 98.12 677 ILE A N 1
ATOM 5255 C CA . ILE A 1 677 ? 0.595 -15.558 -10.221 1.00 98.12 677 ILE A CA 1
ATOM 5256 C C . ILE A 1 677 ? 1.028 -16.174 -11.555 1.00 98.12 677 ILE A C 1
ATOM 5258 O O . ILE A 1 677 ? 0.194 -16.741 -12.255 1.00 98.12 677 ILE A O 1
ATOM 5262 N N . MET A 1 678 ? 2.316 -16.121 -11.915 1.00 97.81 678 MET A N 1
ATOM 5263 C CA . MET A 1 678 ? 2.812 -16.770 -13.138 1.00 97.81 678 MET A CA 1
ATOM 5264 C C . MET A 1 678 ? 2.603 -18.290 -13.089 1.00 97.81 678 MET A C 1
ATOM 5266 O O . MET A 1 678 ? 2.158 -18.880 -14.071 1.00 97.81 678 MET A O 1
ATOM 5270 N N . LYS A 1 679 ? 2.867 -18.933 -11.945 1.00 96.44 679 LYS A N 1
ATOM 5271 C CA . LYS A 1 679 ? 2.600 -20.366 -11.753 1.00 96.44 679 LYS A CA 1
ATOM 5272 C C . LYS A 1 679 ? 1.122 -20.697 -11.939 1.00 96.44 679 LYS A C 1
ATOM 5274 O O . LYS A 1 679 ? 0.817 -21.680 -12.609 1.00 96.44 679 LYS A O 1
ATOM 5279 N N . TYR A 1 680 ? 0.226 -19.869 -11.402 1.00 96.94 680 TYR A N 1
ATOM 5280 C CA . TYR A 1 680 ? -1.216 -20.026 -11.577 1.00 96.94 680 TYR A CA 1
ATOM 5281 C C . TYR A 1 680 ? -1.631 -19.841 -13.045 1.00 96.94 680 TYR A C 1
ATOM 5283 O O . TYR A 1 680 ? -2.314 -20.697 -13.605 1.00 96.94 680 TYR A O 1
ATOM 5291 N N . TYR A 1 681 ? -1.190 -18.750 -13.679 1.00 97.56 681 TYR A N 1
ATOM 5292 C CA . TYR A 1 681 ? -1.560 -18.376 -15.047 1.00 97.56 681 TYR A CA 1
ATOM 5293 C C . TYR A 1 681 ? -1.118 -19.426 -16.072 1.00 97.56 681 TYR A C 1
ATOM 5295 O O . TYR A 1 681 ? -1.909 -19.851 -16.910 1.00 97.56 681 TYR A O 1
ATOM 5303 N N . PHE A 1 682 ? 0.126 -19.902 -15.965 1.00 97.00 682 PHE A N 1
ATOM 5304 C CA . PHE A 1 682 ? 0.691 -20.910 -16.868 1.00 97.00 682 PHE A CA 1
ATOM 5305 C C . PHE A 1 682 ? 0.460 -22.354 -16.401 1.00 97.00 682 PHE A C 1
ATOM 5307 O O . PHE A 1 682 ? 0.974 -23.281 -17.026 1.00 97.00 682 PHE A O 1
ATOM 5314 N N . ASN A 1 683 ? -0.313 -22.559 -15.326 1.00 95.38 683 ASN A N 1
ATOM 5315 C CA . ASN A 1 683 ? -0.636 -23.876 -14.771 1.00 95.38 683 ASN A CA 1
ATOM 5316 C C . ASN A 1 683 ? 0.619 -24.737 -14.493 1.00 95.38 683 ASN A C 1
ATOM 5318 O O . ASN A 1 683 ? 0.692 -25.906 -14.876 1.00 95.38 683 ASN A O 1
ATOM 5322 N N . LEU A 1 684 ? 1.631 -24.134 -13.860 1.00 93.12 684 LEU A N 1
ATOM 5323 C CA . LEU A 1 684 ? 2.928 -24.765 -13.558 1.00 93.12 684 LEU A CA 1
ATOM 5324 C C . LEU A 1 684 ? 2.930 -25.547 -12.243 1.00 93.12 684 LEU A C 1
ATOM 5326 O O . LEU A 1 684 ? 3.843 -26.327 -11.982 1.00 93.12 684 LEU A O 1
ATOM 5330 N N . GLU A 1 685 ? 1.936 -25.299 -11.401 1.00 91.50 685 GLU A N 1
ATOM 5331 C CA . GLU A 1 685 ? 1.751 -25.917 -10.095 1.00 91.50 685 GLU A CA 1
ATOM 5332 C C . GLU A 1 685 ? 0.249 -26.069 -9.841 1.00 91.50 685 GLU A C 1
ATOM 5334 O O . GLU A 1 685 ? -0.567 -25.389 -10.473 1.00 91.50 685 GLU A O 1
ATOM 5339 N N . ASN A 1 686 ? -0.133 -26.992 -8.957 1.00 90.56 686 ASN A N 1
ATOM 5340 C CA . ASN A 1 686 ? -1.537 -27.178 -8.627 1.00 90.56 686 ASN A CA 1
ATOM 5341 C C . ASN A 1 686 ? -2.094 -25.894 -7.994 1.00 90.56 686 ASN A C 1
ATOM 5343 O O . ASN A 1 686 ? -1.502 -25.323 -7.078 1.00 90.56 686 ASN A O 1
ATOM 5347 N N . LYS A 1 687 ? -3.260 -25.455 -8.474 1.00 90.31 687 LYS A N 1
ATOM 5348 C CA . LYS A 1 687 ? -3.938 -24.256 -7.977 1.00 90.31 687 LYS A CA 1
ATOM 5349 C C . LYS A 1 687 ? -4.199 -24.323 -6.472 1.00 90.31 687 LYS A C 1
ATOM 5351 O O . LYS A 1 687 ? -4.065 -23.295 -5.822 1.00 90.31 687 LYS A O 1
ATOM 5356 N N . ASP A 1 688 ? -4.502 -25.502 -5.930 1.00 88.38 688 ASP A N 1
ATOM 5357 C CA . ASP A 1 688 ? -4.769 -25.686 -4.496 1.00 88.38 688 ASP A CA 1
ATOM 5358 C C . ASP A 1 688 ? -3.501 -25.552 -3.632 1.00 88.38 688 ASP A C 1
ATOM 5360 O O . ASP A 1 688 ? -3.590 -25.171 -2.466 1.00 88.38 688 ASP A O 1
ATOM 5364 N N . ASP A 1 689 ? -2.317 -25.810 -4.201 1.00 87.44 689 ASP A N 1
ATOM 5365 C CA . ASP A 1 689 ? -1.038 -25.620 -3.503 1.00 87.44 689 ASP A CA 1
ATOM 5366 C C . ASP A 1 689 ? -0.687 -24.122 -3.419 1.00 87.44 689 ASP A C 1
ATOM 5368 O O . ASP A 1 689 ? -0.189 -23.646 -2.395 1.00 87.44 689 ASP A O 1
ATOM 5372 N N . ILE A 1 690 ? -1.024 -23.362 -4.471 1.00 88.19 690 ILE A N 1
ATOM 5373 C CA . ILE A 1 690 ? -0.853 -21.902 -4.541 1.00 88.19 690 ILE A CA 1
ATOM 5374 C C . ILE A 1 690 ? -1.902 -21.179 -3.674 1.00 88.19 690 ILE A C 1
ATOM 5376 O O . ILE A 1 690 ? -1.581 -20.252 -2.929 1.00 88.19 690 ILE A O 1
ATOM 5380 N N . LEU A 1 691 ? -3.166 -21.593 -3.772 1.00 90.44 691 LEU A N 1
ATOM 5381 C CA . LEU A 1 691 ? -4.333 -20.993 -3.119 1.00 90.44 691 LEU A CA 1
ATOM 5382 C C . LEU A 1 691 ? -4.865 -21.907 -2.012 1.00 90.44 691 LEU A C 1
ATOM 5384 O O . LEU A 1 691 ? -6.002 -22.374 -2.049 1.00 90.44 691 LEU A O 1
ATOM 5388 N N . ASN A 1 692 ? -4.033 -22.153 -1.005 1.00 86.25 692 ASN A N 1
ATOM 5389 C CA . ASN A 1 692 ? -4.384 -23.027 0.115 1.00 86.25 692 ASN A CA 1
ATOM 5390 C C . ASN A 1 692 ? -5.205 -22.330 1.221 1.00 86.25 692 ASN A C 1
ATOM 5392 O O . ASN A 1 692 ? -5.571 -22.966 2.209 1.00 86.25 692 ASN A O 1
ATOM 5396 N N . GLY A 1 693 ? -5.497 -21.032 1.078 1.00 83.12 693 GLY A N 1
ATOM 5397 C CA . GLY A 1 693 ? -6.286 -20.258 2.038 1.00 83.12 693 GLY A CA 1
ATOM 5398 C C . GLY A 1 693 ? -5.539 -19.905 3.323 1.00 83.12 693 GLY A C 1
ATOM 5399 O O . GLY A 1 693 ? -6.170 -19.494 4.294 1.00 83.12 693 GLY A O 1
ATOM 5400 N N . THR A 1 694 ? -4.214 -20.055 3.346 1.00 85.62 694 THR A N 1
ATOM 5401 C CA . THR A 1 694 ? -3.379 -19.745 4.509 1.00 85.62 694 THR A CA 1
ATOM 5402 C C . THR A 1 694 ? -2.291 -18.736 4.166 1.00 85.62 694 THR A C 1
ATOM 5404 O O . THR A 1 694 ? -1.873 -18.583 3.018 1.00 85.62 694 THR A O 1
ATOM 5407 N N . ALA A 1 695 ? -1.820 -18.028 5.187 1.00 80.06 695 ALA A N 1
ATOM 5408 C CA . ALA A 1 695 ? -0.670 -17.152 5.116 1.00 80.06 695 ALA A CA 1
ATOM 5409 C C . ALA A 1 695 ? 0.513 -17.915 4.513 1.00 80.06 695 ALA A C 1
ATOM 5411 O O . ALA A 1 695 ? 0.968 -18.919 5.069 1.00 80.06 695 ALA A O 1
ATOM 5412 N N . SER A 1 696 ? 1.015 -17.426 3.378 1.00 76.94 696 SER A N 1
ATOM 5413 C CA . SER A 1 696 ? 2.125 -18.080 2.691 1.00 76.94 696 SER A CA 1
ATOM 5414 C C . SER A 1 696 ? 3.344 -18.099 3.610 1.00 76.94 696 SER A C 1
ATOM 5416 O O . SER A 1 696 ? 3.596 -17.105 4.299 1.00 76.94 696 SER A O 1
ATOM 5418 N N . GLU A 1 697 ? 4.138 -19.169 3.592 1.00 65.19 697 GLU A N 1
ATOM 5419 C CA . GLU A 1 697 ? 5.434 -19.131 4.266 1.00 65.19 697 GLU A CA 1
ATOM 5420 C C . GLU A 1 697 ? 6.237 -17.953 3.700 1.00 65.19 697 GLU A C 1
ATOM 5422 O O . GLU A 1 697 ? 6.419 -17.826 2.485 1.00 65.19 697 GLU A O 1
ATOM 5427 N N . ALA A 1 698 ? 6.640 -17.027 4.574 1.00 50.88 698 ALA A N 1
ATOM 5428 C CA . ALA A 1 698 ? 7.519 -15.945 4.168 1.00 50.88 698 ALA A CA 1
ATOM 5429 C C . ALA A 1 698 ? 8.811 -16.589 3.663 1.00 50.88 698 ALA A C 1
ATOM 5431 O O . ALA A 1 698 ? 9.434 -17.359 4.402 1.00 50.88 698 ALA A O 1
ATOM 5432 N N . GLY A 1 699 ? 9.195 -16.300 2.415 1.00 43.34 699 GLY A N 1
ATOM 5433 C CA . GLY A 1 699 ? 10.482 -16.731 1.895 1.00 43.34 699 GLY A CA 1
ATOM 5434 C C . GLY A 1 699 ? 11.566 -16.371 2.904 1.00 43.34 699 GLY A C 1
ATOM 5435 O O . GLY A 1 699 ? 11.579 -15.264 3.451 1.00 43.34 699 GLY A O 1
ATOM 5436 N N . SER A 1 700 ? 12.436 -17.335 3.217 1.00 28.72 700 SER A N 1
ATOM 5437 C CA . SER A 1 700 ? 13.622 -17.108 4.042 1.00 28.72 700 SER A CA 1
ATOM 5438 C C . SER A 1 700 ? 14.267 -15.805 3.593 1.00 28.72 700 SER A C 1
ATOM 5440 O O . SER A 1 700 ? 14.562 -15.709 2.405 1.00 28.72 700 SER A O 1
ATOM 5442 N N . VAL A 1 701 ? 14.429 -14.832 4.503 1.00 32.44 701 VAL A N 1
ATOM 5443 C CA . VAL A 1 701 ? 15.044 -13.522 4.229 1.00 32.44 701 VAL A CA 1
ATOM 5444 C C . VAL A 1 701 ? 16.259 -13.751 3.339 1.00 32.44 701 VAL A C 1
ATOM 5446 O O . VAL A 1 701 ? 17.282 -14.265 3.795 1.00 32.44 701 VAL A O 1
ATOM 5449 N N . ILE A 1 702 ? 16.095 -13.473 2.048 1.00 30.48 702 ILE A N 1
ATOM 5450 C CA . ILE A 1 702 ? 17.154 -13.648 1.072 1.00 30.48 702 ILE A CA 1
ATOM 5451 C C . ILE A 1 702 ? 18.088 -12.485 1.366 1.00 30.48 702 ILE A C 1
ATOM 5453 O O . ILE A 1 702 ? 17.669 -11.329 1.327 1.00 30.48 702 ILE A O 1
ATOM 5457 N N . GLY A 1 703 ? 19.316 -12.796 1.777 1.00 28.75 703 GLY A N 1
ATOM 5458 C CA . GLY A 1 703 ? 20.374 -11.802 1.715 1.00 28.75 703 GLY A CA 1
ATOM 5459 C C . GLY A 1 703 ? 20.505 -11.404 0.253 1.00 28.75 703 GLY A C 1
ATOM 5460 O O . GLY A 1 703 ? 20.909 -12.247 -0.547 1.00 28.75 703 GLY A O 1
ATOM 5461 N N . ASP A 1 704 ? 20.067 -10.184 -0.064 1.00 29.41 704 ASP A N 1
ATOM 5462 C CA . ASP A 1 704 ? 20.372 -9.518 -1.331 1.00 29.41 704 ASP A CA 1
ATOM 5463 C C . ASP A 1 704 ? 21.894 -9.472 -1.537 1.00 29.41 704 ASP A C 1
ATOM 5465 O O . ASP A 1 704 ? 22.619 -9.101 -0.575 1.00 29.41 704 ASP A O 1
#

Radius of gyration: 29.36 Å; chains: 1; bounding box: 96×66×70 Å